Protein AF-A0AA36ND71-F1 (afdb_monomer)

Structure (mmCIF, N/CA/C/O backbone):
data_AF-A0AA36ND71-F1
#
_entry.id   AF-A0AA36ND71-F1
#
loop_
_atom_site.group_PDB
_atom_site.id
_atom_site.type_symbol
_atom_site.label_atom_id
_atom_site.label_alt_id
_atom_site.label_comp_id
_atom_site.label_asym_id
_atom_site.label_entity_id
_atom_site.label_seq_id
_atom_site.pdbx_PDB_ins_code
_atom_site.Cartn_x
_atom_site.Cartn_y
_atom_site.Cartn_z
_atom_site.occupancy
_atom_site.B_iso_or_equiv
_atom_site.auth_seq_id
_atom_site.auth_comp_id
_atom_site.auth_asym_id
_atom_site.auth_atom_id
_atom_site.pdbx_PDB_model_num
ATOM 1 N N . ALA A 1 1 ? -21.403 -54.345 -44.422 1.00 49.81 1 ALA A N 1
ATOM 2 C CA . ALA A 1 1 ? -20.286 -55.310 -44.369 1.00 49.81 1 ALA A CA 1
ATOM 3 C C . ALA A 1 1 ? -19.249 -55.032 -45.459 1.00 49.81 1 ALA A C 1
ATOM 5 O O . ALA A 1 1 ? -18.071 -55.157 -45.171 1.00 49.81 1 ALA A O 1
ATOM 6 N N . GLU A 1 2 ? -19.645 -54.586 -46.661 1.00 46.53 2 GLU A N 1
ATOM 7 C CA . GLU A 1 2 ? -18.684 -54.120 -47.681 1.00 46.53 2 GLU A CA 1
ATOM 8 C C . GLU A 1 2 ? -18.028 -52.766 -47.340 1.00 46.53 2 GLU A C 1
ATOM 10 O O . GLU A 1 2 ? -16.843 -52.596 -47.601 1.00 46.53 2 GLU A O 1
ATOM 15 N N . SER A 1 3 ? -18.717 -51.843 -46.652 1.00 48.00 3 SER A N 1
ATOM 16 C CA . SER A 1 3 ? -18.147 -50.517 -46.328 1.00 48.00 3 SER A CA 1
ATOM 17 C C . SER A 1 3 ? -16.999 -50.537 -45.306 1.00 48.00 3 SER A C 1
ATOM 19 O O . SER A 1 3 ? -16.120 -49.684 -45.349 1.00 48.00 3 SER A O 1
ATOM 21 N N . SER A 1 4 ? -16.943 -51.529 -44.408 1.00 47.66 4 SER A N 1
ATOM 22 C CA . SER A 1 4 ? -15.858 -51.647 -43.418 1.00 47.66 4 SER A CA 1
ATOM 23 C C . SER A 1 4 ? -14.558 -52.205 -44.007 1.00 47.66 4 SER A C 1
ATOM 25 O O . SER A 1 4 ? -13.497 -52.050 -43.408 1.00 47.66 4 SER A O 1
ATOM 27 N N . SER A 1 5 ? -14.629 -52.852 -45.177 1.00 49.88 5 SER A N 1
ATOM 28 C CA . SER A 1 5 ? -13.466 -53.414 -45.877 1.00 49.88 5 SER A CA 1
ATOM 29 C C . SER A 1 5 ? -12.675 -52.363 -46.660 1.00 49.88 5 SER A C 1
ATOM 31 O O . SER A 1 5 ? -11.502 -52.590 -46.943 1.00 49.88 5 SER A O 1
ATOM 33 N N . GLN A 1 6 ? -13.288 -51.231 -47.020 1.00 49.69 6 GLN A N 1
ATOM 34 C CA . GLN A 1 6 ? -12.611 -50.165 -47.771 1.00 49.69 6 GLN A CA 1
ATOM 35 C C . GLN A 1 6 ? -11.740 -49.280 -46.862 1.00 49.69 6 GLN A C 1
ATOM 37 O O . GLN A 1 6 ? -10.674 -48.832 -47.269 1.00 49.69 6 GLN A O 1
ATOM 42 N N . LEU A 1 7 ? -12.110 -49.133 -45.584 1.00 50.59 7 LEU A N 1
ATOM 43 C CA . LEU A 1 7 ? -11.356 -48.340 -44.599 1.00 50.59 7 LEU A CA 1
ATOM 44 C C . LEU A 1 7 ? -9.986 -48.931 -44.221 1.00 50.59 7 LEU A C 1
ATOM 46 O O . LEU A 1 7 ? -9.107 -48.201 -43.777 1.00 50.59 7 LEU A O 1
ATOM 50 N N . THR A 1 8 ? -9.779 -50.240 -44.396 1.00 49.88 8 THR A N 1
ATOM 51 C CA . THR A 1 8 ? -8.507 -50.915 -44.067 1.00 49.88 8 THR A CA 1
ATOM 52 C C . THR A 1 8 ? -7.488 -50.902 -45.208 1.00 49.88 8 THR A C 1
ATOM 54 O O . THR A 1 8 ? -6.334 -51.253 -44.977 1.00 49.88 8 THR A O 1
ATOM 57 N N . GLN A 1 9 ? -7.878 -50.480 -46.418 1.00 51.38 9 GLN A N 1
ATOM 58 C CA . GLN A 1 9 ? -6.986 -50.423 -47.585 1.00 51.38 9 GLN A CA 1
ATOM 59 C C . GLN A 1 9 ? -6.358 -49.044 -47.829 1.00 51.38 9 GLN A C 1
ATOM 61 O O . GLN A 1 9 ? -5.549 -48.910 -48.742 1.00 51.38 9 GLN A O 1
ATOM 66 N N . GLY A 1 10 ? -6.663 -48.042 -46.997 1.00 47.34 10 GLY A N 1
ATOM 67 C CA . GLY A 1 10 ? -6.020 -46.729 -47.087 1.00 47.34 10 GLY A CA 1
ATOM 68 C C . GLY A 1 10 ? -6.357 -45.957 -48.365 1.00 47.34 10 GLY A C 1
ATOM 69 O O . GLY A 1 10 ? -5.555 -45.131 -48.790 1.00 47.34 10 GLY A O 1
ATOM 70 N N . GLU A 1 11 ? -7.516 -46.211 -48.983 1.00 53.25 11 GLU A N 1
ATOM 71 C CA . GLU A 1 11 ? -8.011 -45.331 -50.042 1.00 53.25 11 GLU A CA 1
ATOM 72 C C . GLU A 1 11 ? -8.308 -43.956 -49.429 1.00 53.25 11 GLU A C 1
ATOM 74 O O . GLU A 1 11 ? -9.164 -43.814 -48.551 1.00 53.25 11 GLU A O 1
ATOM 79 N N . GLU A 1 12 ? -7.545 -42.945 -49.850 1.00 49.16 12 GLU A N 1
ATOM 80 C CA . GLU A 1 12 ? -7.757 -41.558 -49.454 1.00 49.16 12 GLU A CA 1
ATOM 81 C C . GLU A 1 12 ? -9.177 -41.133 -49.852 1.00 49.16 12 GLU A C 1
ATOM 83 O O . GLU A 1 12 ? -9.528 -41.062 -51.030 1.00 49.16 12 GLU A O 1
ATOM 88 N N . SER A 1 13 ? -10.011 -40.842 -48.855 1.00 53.34 13 SER A N 1
ATOM 89 C CA . SER A 1 13 ? -11.300 -40.184 -49.055 1.00 53.34 13 SER A CA 1
ATOM 90 C C . SER A 1 13 ? -11.046 -38.807 -49.673 1.00 53.34 13 SER A C 1
ATOM 92 O O . SER A 1 13 ? -10.587 -37.899 -48.980 1.00 53.34 13 SER A O 1
ATOM 94 N N . ALA A 1 14 ? -11.332 -38.641 -50.967 1.00 58.78 14 ALA A N 1
ATOM 95 C CA . ALA A 1 14 ? -11.047 -37.404 -51.699 1.00 5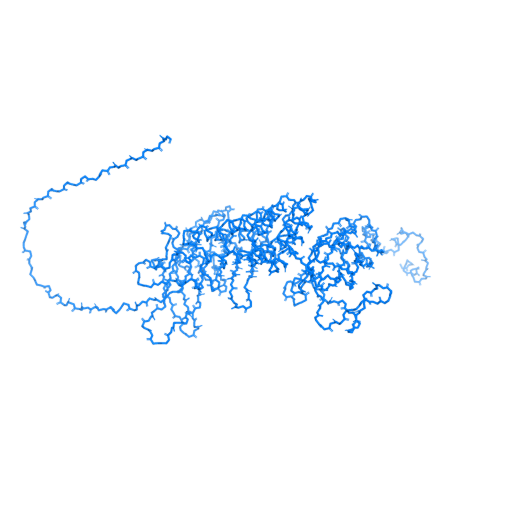8.78 14 ALA A CA 1
ATOM 96 C C . ALA A 1 14 ? -11.826 -36.189 -51.156 1.00 58.78 14 ALA A C 1
ATOM 98 O O . ALA A 1 14 ? -11.420 -35.045 -51.369 1.00 58.78 14 ALA A O 1
ATOM 99 N N . THR A 1 15 ? -12.937 -36.416 -50.443 1.00 67.50 15 THR A N 1
ATOM 100 C CA . THR A 1 15 ? -13.751 -35.353 -49.842 1.00 67.50 15 THR A CA 1
ATOM 101 C C . THR A 1 15 ? -14.271 -35.713 -48.445 1.00 67.50 15 THR A C 1
ATOM 103 O O . THR A 1 15 ? -14.341 -36.880 -48.061 1.00 67.50 15 THR A O 1
ATOM 106 N N . LEU A 1 16 ? -14.678 -34.700 -47.668 1.00 64.31 16 LEU A N 1
ATOM 107 C CA . LEU A 1 16 ? -15.318 -34.892 -46.356 1.00 64.31 16 LEU A CA 1
ATOM 108 C C . LEU A 1 16 ? -16.706 -35.557 -46.462 1.00 64.31 16 LEU A C 1
ATOM 110 O O . LEU A 1 16 ? -17.150 -36.188 -45.504 1.00 64.31 16 LEU A O 1
ATOM 114 N N . GLN A 1 17 ? -17.387 -35.437 -47.612 1.00 68.19 17 GLN A N 1
ATOM 115 C CA . GLN A 1 17 ? -18.656 -36.127 -47.873 1.00 68.19 17 GLN A CA 1
ATOM 116 C C . GLN A 1 17 ? -18.476 -37.648 -48.001 1.00 68.19 17 GLN A C 1
ATOM 118 O O . GLN A 1 17 ? -19.313 -38.399 -47.496 1.00 68.19 17 GLN A O 1
ATOM 123 N N . ASP A 1 18 ? -17.380 -38.105 -48.609 1.00 71.81 18 ASP A N 1
ATOM 124 C CA . ASP A 1 18 ? -17.107 -39.536 -48.783 1.00 71.81 18 ASP A CA 1
ATOM 125 C C . ASP A 1 18 ? -16.827 -40.210 -47.426 1.00 71.81 18 ASP A C 1
ATOM 127 O O . ASP A 1 18 ? -17.392 -41.264 -47.126 1.00 71.81 18 ASP A O 1
ATOM 131 N N . ALA A 1 19 ? -16.087 -39.540 -46.534 1.00 67.94 19 ALA A N 1
ATOM 132 C CA . ALA A 1 19 ? -15.838 -40.004 -45.166 1.00 67.94 19 ALA A CA 1
ATOM 133 C C . ALA A 1 19 ? -17.134 -40.142 -44.344 1.00 67.94 19 ALA A C 1
ATOM 135 O O . ALA A 1 19 ? -17.327 -41.139 -43.641 1.00 67.94 19 ALA A O 1
ATOM 136 N N . ALA A 1 20 ? -18.061 -39.187 -44.478 1.00 69.25 20 ALA A N 1
ATOM 137 C CA . ALA A 1 20 ? -19.364 -39.253 -43.819 1.00 69.25 20 ALA A CA 1
ATOM 138 C C . ALA A 1 20 ? -20.206 -40.448 -44.313 1.00 69.25 20 ALA A C 1
ATOM 140 O O . ALA A 1 20 ? -20.873 -41.105 -43.512 1.00 69.25 20 ALA A O 1
ATOM 141 N N . SER A 1 21 ? -20.133 -40.784 -45.609 1.00 70.62 21 SER A N 1
ATOM 142 C CA . SER A 1 21 ? -20.829 -41.946 -46.189 1.00 70.62 21 SER A CA 1
ATOM 143 C C . SER A 1 21 ? -20.273 -43.302 -45.717 1.00 70.62 21 SER A C 1
ATOM 145 O O . SER A 1 21 ? -21.000 -44.297 -45.697 1.00 70.62 21 SER A O 1
ATOM 147 N N . LEU A 1 22 ? -19.019 -43.328 -45.249 1.00 75.19 22 LEU A N 1
ATOM 148 C CA . LEU A 1 22 ? -18.364 -44.489 -44.633 1.00 75.19 22 LEU A CA 1
ATOM 149 C C . LEU A 1 22 ? -18.633 -44.616 -43.120 1.00 75.19 22 LEU A C 1
ATOM 151 O O . LEU A 1 22 ? -18.088 -45.509 -42.471 1.00 75.19 22 LEU A O 1
ATOM 155 N N . GLY A 1 23 ? -19.483 -43.758 -42.546 1.00 70.19 23 GLY A N 1
ATOM 156 C CA . GLY A 1 23 ? -19.816 -43.773 -41.118 1.00 70.19 23 GLY A CA 1
ATOM 157 C C . GLY A 1 23 ? -18.786 -43.078 -40.221 1.00 70.19 23 GLY A C 1
ATOM 158 O O . GLY A 1 23 ? -18.847 -43.233 -39.001 1.00 70.19 23 GLY A O 1
ATOM 159 N N . ILE A 1 24 ? -17.854 -42.307 -40.794 1.00 71.44 24 ILE A N 1
ATOM 160 C CA . ILE A 1 24 ? -16.922 -41.471 -40.030 1.00 71.44 24 ILE A CA 1
ATOM 161 C C . ILE A 1 24 ? -17.637 -40.174 -39.642 1.00 71.44 24 ILE A C 1
ATOM 163 O O . ILE A 1 24 ? -18.053 -39.391 -40.495 1.00 71.44 24 ILE A O 1
ATOM 167 N N . SER A 1 25 ? -17.750 -39.919 -38.338 1.00 67.44 25 SER A N 1
ATOM 168 C CA . SER A 1 25 ? -18.262 -38.648 -37.826 1.00 67.44 25 SER A CA 1
ATOM 169 C C . SER A 1 25 ? -17.171 -37.582 -37.896 1.00 67.44 25 SER A C 1
ATOM 171 O O . SER A 1 25 ? -16.302 -37.512 -37.028 1.00 67.44 25 SER A O 1
ATOM 173 N N . VAL A 1 26 ? -17.222 -36.736 -38.922 1.00 64.19 26 VAL A N 1
ATOM 174 C CA . VAL A 1 26 ? -16.360 -35.556 -39.033 1.00 64.19 26 VAL A CA 1
ATOM 175 C C . VAL A 1 26 ? -17.042 -34.384 -38.334 1.00 64.19 26 VAL A C 1
ATOM 177 O O . VAL A 1 26 ? -18.100 -33.931 -38.765 1.00 64.19 26 VAL A O 1
ATOM 180 N N . SER A 1 27 ? -16.423 -33.863 -37.276 1.00 66.62 27 SER A N 1
ATOM 181 C CA . SER A 1 27 ? -16.801 -32.573 -36.696 1.00 66.62 27 SER A CA 1
ATOM 182 C C . SER A 1 27 ? -15.752 -31.538 -37.075 1.00 66.62 27 SER A C 1
ATOM 184 O O . SER A 1 27 ? -14.559 -31.747 -36.855 1.00 66.62 27 SER A O 1
ATOM 186 N N . LYS A 1 28 ? -16.187 -30.428 -37.674 1.00 59.41 28 LYS A N 1
ATOM 187 C CA . LYS A 1 28 ? -15.314 -29.287 -37.948 1.00 59.41 28 LYS A CA 1
ATOM 188 C C . LYS A 1 28 ? -15.262 -28.448 -36.677 1.00 59.41 28 LYS A C 1
ATOM 190 O O . LYS A 1 28 ? -16.303 -27.965 -36.236 1.00 59.41 28 LYS A O 1
ATOM 195 N N . SER A 1 29 ? -14.081 -28.286 -36.084 1.00 63.00 29 SER A N 1
ATOM 196 C CA . SER A 1 29 ? -13.927 -27.331 -34.990 1.00 63.00 29 SER A CA 1
ATOM 197 C C . SER A 1 29 ? -14.269 -25.934 -35.500 1.00 63.00 29 SER A C 1
ATOM 199 O O . SER A 1 29 ? -14.005 -25.600 -36.663 1.00 63.00 29 SER A O 1
ATOM 201 N N . SER A 1 30 ? -14.837 -25.098 -34.634 1.00 67.44 30 SER A N 1
ATOM 202 C CA . SER A 1 30 ? -14.841 -23.662 -34.896 1.00 67.44 30 SER A CA 1
ATOM 203 C C . SER A 1 30 ? -13.401 -23.218 -35.180 1.00 67.44 30 SER A C 1
ATOM 205 O O . SER A 1 30 ? -12.477 -23.770 -34.571 1.00 67.44 30 SER A O 1
ATOM 207 N N . PRO A 1 31 ? -13.177 -22.275 -36.112 1.00 64.12 31 PRO A N 1
ATOM 208 C CA . PRO A 1 31 ? -11.867 -21.663 -36.262 1.00 64.12 31 PRO A CA 1
ATOM 209 C C . PRO A 1 31 ? -11.416 -21.163 -34.889 1.00 64.12 31 PRO A C 1
ATOM 211 O O . PRO A 1 31 ? -12.137 -20.398 -34.250 1.00 64.12 31 PRO A O 1
ATOM 214 N N . PHE A 1 32 ? -10.266 -21.635 -34.430 1.00 65.69 32 PHE A N 1
ATOM 215 C CA . PHE A 1 32 ? -9.591 -21.105 -33.257 1.00 65.69 32 PHE A CA 1
ATOM 216 C C . PHE A 1 32 ? -8.200 -20.671 -33.702 1.00 65.69 32 PHE A C 1
ATOM 218 O O . PHE A 1 32 ? -7.592 -21.307 -34.566 1.00 65.69 32 PHE A O 1
ATOM 225 N N . VAL A 1 33 ? -7.730 -19.556 -33.160 1.00 64.75 33 VAL A N 1
ATOM 226 C CA . VAL A 1 33 ? -6.324 -19.181 -33.279 1.00 64.75 33 VAL A CA 1
ATOM 227 C C . VAL A 1 33 ? -5.606 -19.976 -32.197 1.00 64.75 33 VAL A C 1
ATOM 229 O O . VAL A 1 33 ? -6.038 -19.968 -31.045 1.00 64.75 33 VAL A O 1
ATOM 232 N N . ALA A 1 34 ? -4.591 -20.746 -32.586 1.00 67.94 34 ALA A N 1
ATOM 233 C CA . ALA A 1 34 ? -3.676 -21.326 -31.617 1.00 67.94 34 ALA A CA 1
ATOM 234 C C . ALA A 1 34 ? -2.824 -20.172 -31.087 1.00 67.94 34 ALA A C 1
ATOM 236 O O . ALA A 1 34 ? -1.858 -19.787 -31.735 1.00 67.94 34 ALA A O 1
ATOM 237 N N . ASP A 1 35 ? -3.280 -19.596 -29.982 1.00 79.81 35 ASP A N 1
ATOM 238 C CA . ASP A 1 35 ? -2.642 -18.489 -29.284 1.00 79.81 35 ASP A CA 1
ATOM 239 C C . ASP A 1 35 ? -1.391 -19.007 -28.577 1.00 79.81 35 ASP A C 1
ATOM 241 O O . ASP A 1 35 ? -1.464 -19.909 -27.731 1.00 79.81 35 ASP A O 1
ATOM 245 N N . ALA A 1 36 ? -0.237 -18.505 -28.993 1.00 86.75 36 ALA A N 1
ATOM 246 C CA . ALA A 1 36 ? 1.027 -18.769 -28.333 1.00 86.75 36 ALA A CA 1
ATOM 247 C C . ALA A 1 36 ? 1.503 -17.464 -27.711 1.00 86.75 36 ALA A C 1
ATOM 249 O O . ALA A 1 36 ? 1.356 -16.412 -28.314 1.00 86.75 36 ALA A O 1
ATOM 250 N N . ALA A 1 37 ? 2.134 -17.539 -26.538 1.00 93.31 37 ALA A N 1
ATOM 251 C CA . ALA A 1 37 ? 2.760 -16.355 -25.967 1.00 93.31 37 ALA A CA 1
ATOM 252 C C . ALA A 1 37 ? 3.740 -15.721 -26.977 1.00 93.31 37 ALA A C 1
ATOM 254 O O . ALA A 1 37 ? 4.401 -16.465 -27.722 1.00 93.31 37 ALA A O 1
ATOM 255 N N . PRO A 1 38 ? 3.904 -14.384 -26.960 1.00 95.69 38 PRO A N 1
ATOM 256 C CA . PRO A 1 38 ? 4.786 -13.700 -27.890 1.00 95.69 38 PRO A CA 1
ATOM 257 C C . PRO A 1 38 ? 6.189 -14.306 -27.879 1.00 95.69 38 PRO A C 1
ATOM 259 O O . PRO A 1 38 ? 6.742 -14.654 -26.834 1.00 95.69 38 PRO A O 1
ATOM 262 N N . SER A 1 39 ? 6.822 -14.391 -29.045 1.00 96.06 39 SER A N 1
ATOM 263 C CA . SER A 1 39 ? 8.222 -14.802 -29.116 1.00 96.06 39 SER A CA 1
ATOM 264 C C . SER A 1 39 ? 9.105 -13.722 -28.494 1.00 96.06 39 SER A C 1
ATOM 266 O O . SER A 1 39 ? 9.154 -12.588 -28.986 1.00 96.06 39 SER A O 1
ATOM 268 N N . ALA A 1 40 ? 9.806 -14.089 -27.417 1.00 94.00 40 ALA A N 1
ATOM 269 C CA . ALA A 1 40 ? 10.671 -13.185 -26.672 1.00 94.00 40 ALA A CA 1
ATOM 270 C C . ALA A 1 40 ? 11.783 -12.614 -27.564 1.00 94.00 40 ALA A C 1
ATOM 272 O O . ALA A 1 40 ? 12.551 -13.350 -28.189 1.00 94.00 40 ALA A O 1
ATOM 273 N N . GLY A 1 41 ? 11.867 -11.286 -27.607 1.00 94.81 41 GLY A N 1
ATOM 274 C CA . GLY A 1 41 ? 12.953 -10.562 -28.254 1.00 94.81 41 GLY A CA 1
ATOM 275 C C . GLY A 1 41 ? 14.047 -10.161 -27.264 1.00 94.81 41 GLY A C 1
ATOM 276 O O . GLY A 1 41 ? 14.314 -10.829 -26.265 1.00 94.81 41 GLY A O 1
ATOM 277 N N . LEU A 1 42 ? 14.690 -9.031 -27.539 1.00 96.44 42 LEU A N 1
ATOM 278 C CA . LEU A 1 42 ? 15.731 -8.441 -26.702 1.00 96.44 42 LEU A CA 1
ATOM 279 C C . LEU A 1 42 ? 15.192 -7.215 -25.964 1.00 96.44 42 LEU A C 1
ATOM 281 O O . LEU A 1 42 ? 14.472 -6.404 -26.555 1.00 96.44 42 LEU A O 1
ATOM 285 N N . ALA A 1 43 ? 15.579 -7.071 -24.699 1.00 97.00 43 ALA A N 1
ATOM 286 C CA . ALA A 1 43 ? 15.514 -5.813 -23.963 1.00 97.00 43 ALA A CA 1
ATOM 287 C C . ALA A 1 43 ? 16.818 -5.026 -24.171 1.00 97.00 43 ALA A C 1
ATOM 289 O O . ALA A 1 43 ? 17.904 -5.606 -24.223 1.00 97.00 43 ALA A O 1
ATOM 290 N N . VAL A 1 44 ? 16.716 -3.705 -24.297 1.00 96.44 44 VAL A N 1
ATOM 291 C CA . VAL A 1 44 ? 17.855 -2.802 -24.509 1.00 96.44 44 VAL A CA 1
ATOM 292 C C . VAL A 1 44 ? 17.698 -1.582 -23.609 1.00 96.44 44 VAL A C 1
ATOM 294 O O . VAL A 1 44 ? 16.628 -0.980 -23.578 1.00 96.44 44 VAL A O 1
ATOM 297 N N . ALA A 1 45 ? 18.770 -1.190 -22.922 1.00 96.56 45 ALA A N 1
ATOM 298 C CA . ALA A 1 45 ? 18.849 0.051 -22.154 1.00 96.56 45 ALA A CA 1
ATOM 299 C C . ALA A 1 45 ? 19.953 0.946 -22.733 1.00 96.56 45 ALA A C 1
ATOM 301 O O . ALA A 1 45 ? 21.050 0.475 -23.035 1.00 96.56 45 ALA A O 1
ATOM 302 N N . THR A 1 46 ? 19.680 2.234 -22.940 1.00 96.38 46 THR A N 1
ATOM 303 C CA . THR A 1 46 ? 20.657 3.184 -23.499 1.00 96.38 46 THR A CA 1
ATOM 304 C C . THR A 1 46 ? 20.522 4.567 -22.846 1.00 96.38 46 THR A C 1
ATOM 306 O O . THR A 1 46 ? 19.405 5.070 -22.768 1.00 96.38 46 THR A O 1
ATOM 309 N N . PRO A 1 47 ? 21.620 5.225 -22.423 1.00 96.44 47 PRO A N 1
ATOM 310 C CA . PRO A 1 47 ? 22.985 4.695 -22.378 1.00 96.44 47 PRO A CA 1
ATOM 311 C C . PRO A 1 47 ? 23.128 3.583 -21.327 1.00 96.44 47 PRO A C 1
ATOM 313 O O . PRO A 1 47 ? 22.313 3.467 -20.419 1.00 96.44 47 PRO A O 1
ATOM 316 N N . GLU A 1 48 ? 24.173 2.761 -21.436 1.00 94.62 48 GLU A N 1
ATOM 317 C CA . GLU A 1 48 ? 24.423 1.686 -20.461 1.00 94.62 48 GLU A CA 1
ATOM 318 C C . GLU A 1 48 ? 24.883 2.215 -19.093 1.00 94.62 48 GLU A C 1
ATOM 320 O O . GLU A 1 48 ? 24.780 1.516 -18.086 1.00 94.62 48 GLU A O 1
ATOM 325 N N . MET A 1 49 ? 25.376 3.455 -19.043 1.00 95.88 49 MET A N 1
ATOM 326 C CA . MET A 1 49 ? 25.813 4.119 -17.823 1.00 95.88 49 MET A CA 1
ATOM 327 C C . MET A 1 49 ? 25.476 5.610 -17.860 1.00 95.88 49 MET A C 1
ATOM 329 O O . MET A 1 49 ? 25.536 6.238 -18.918 1.00 95.88 49 MET A O 1
ATOM 333 N N . GLY A 1 50 ? 25.162 6.184 -16.701 1.00 96.06 50 GLY A N 1
ATOM 334 C CA . GLY A 1 50 ? 24.921 7.617 -16.554 1.00 96.06 50 GLY A CA 1
ATOM 335 C C . GLY A 1 50 ? 24.814 8.059 -15.100 1.00 96.06 50 GLY A C 1
ATOM 336 O O . GLY A 1 50 ? 24.987 7.264 -14.182 1.00 96.06 50 GLY A O 1
ATOM 337 N N . GLU A 1 51 ? 24.520 9.338 -14.893 1.00 96.56 51 GLU A N 1
ATOM 338 C CA . GLU A 1 51 ? 24.234 9.921 -13.576 1.00 96.56 51 GLU A CA 1
ATOM 339 C C . GLU A 1 51 ? 22.721 9.978 -13.311 1.00 96.56 51 GLU A C 1
ATOM 341 O O . GLU A 1 51 ? 21.950 10.342 -14.210 1.00 96.56 51 GLU A O 1
ATOM 346 N N . ALA A 1 52 ? 22.307 9.673 -12.075 1.00 94.94 52 ALA A N 1
ATOM 347 C CA . ALA A 1 52 ? 20.917 9.770 -11.627 1.00 94.94 52 ALA A CA 1
ATOM 348 C C . ALA A 1 52 ? 20.376 11.189 -11.847 1.00 94.94 52 ALA A C 1
ATOM 350 O O . ALA A 1 52 ? 21.124 12.161 -11.724 1.00 94.94 52 ALA A O 1
ATOM 351 N N . LEU A 1 53 ? 19.086 11.317 -12.175 1.00 92.19 53 LEU A N 1
ATOM 352 C CA . LEU A 1 53 ? 18.375 12.583 -12.458 1.00 92.19 53 LEU A CA 1
ATOM 353 C C . LEU A 1 53 ? 18.865 13.385 -13.682 1.00 92.19 53 LEU A C 1
ATOM 355 O O . LEU A 1 53 ? 18.071 14.050 -14.344 1.00 92.19 53 LEU A O 1
ATOM 359 N N . LYS A 1 54 ? 20.149 13.323 -14.030 1.00 93.69 54 LYS A N 1
ATOM 360 C CA . LYS A 1 54 ? 20.731 14.076 -15.149 1.00 93.69 54 LYS A CA 1
ATOM 361 C C . LYS A 1 54 ? 20.667 13.317 -16.464 1.00 93.69 54 LYS A C 1
ATOM 363 O O . LYS A 1 54 ? 20.482 13.926 -17.515 1.00 93.69 54 LYS A O 1
ATOM 368 N N . THR A 1 55 ? 20.826 11.998 -16.412 1.00 96.06 55 THR A N 1
ATOM 369 C CA . THR A 1 55 ? 20.823 11.157 -17.611 1.00 96.06 55 THR A CA 1
ATOM 370 C C . THR A 1 55 ? 19.421 10.632 -17.868 1.00 96.06 55 THR A C 1
ATOM 372 O O . THR A 1 55 ? 18.794 10.048 -16.986 1.00 96.06 55 THR A O 1
ATOM 375 N N . LYS A 1 56 ? 18.937 10.840 -19.093 1.00 95.88 56 LYS A N 1
ATOM 376 C CA . LYS A 1 56 ? 17.723 10.204 -19.600 1.00 95.88 56 LYS A CA 1
ATOM 377 C C . LYS A 1 56 ? 18.094 8.846 -20.180 1.00 95.88 56 LYS A C 1
ATOM 379 O O . LYS A 1 56 ? 18.933 8.769 -21.078 1.00 95.88 56 LYS A O 1
ATOM 384 N N . PHE A 1 57 ? 17.485 7.798 -19.648 1.00 97.12 57 PHE A N 1
ATOM 385 C CA . PHE A 1 57 ? 17.653 6.429 -20.107 1.00 97.12 57 PHE A CA 1
ATOM 386 C C . PHE A 1 57 ? 16.454 6.035 -20.960 1.00 97.12 57 PHE A C 1
ATOM 388 O O . PHE A 1 57 ? 15.310 6.278 -20.583 1.00 97.12 57 PHE A O 1
ATOM 395 N N . VAL A 1 58 ? 16.722 5.407 -22.099 1.00 97.44 58 VAL A N 1
ATOM 396 C CA . VAL A 1 58 ? 15.714 4.826 -22.980 1.00 97.44 58 VAL A CA 1
ATOM 397 C C . VAL A 1 58 ? 15.789 3.313 -22.850 1.00 97.44 58 VAL A C 1
ATOM 399 O O . VAL A 1 58 ? 16.807 2.697 -23.173 1.00 97.44 58 VAL A O 1
ATOM 402 N N . LEU A 1 59 ? 14.699 2.725 -22.374 1.00 97.75 59 LEU A N 1
ATOM 403 C CA . LEU A 1 59 ? 14.464 1.289 -22.363 1.00 97.75 59 LEU A CA 1
ATOM 404 C C . LEU A 1 59 ? 13.665 0.948 -23.616 1.00 97.75 59 LEU A C 1
ATOM 406 O O . LEU A 1 59 ? 12.695 1.632 -23.933 1.00 97.75 59 LEU A O 1
ATOM 410 N N . SER A 1 60 ? 14.076 -0.064 -24.369 1.00 97.62 60 SER A N 1
ATOM 411 C CA . SER A 1 60 ? 13.421 -0.429 -25.625 1.00 97.62 60 SER A CA 1
ATOM 412 C C . SER A 1 60 ? 13.483 -1.924 -25.893 1.00 97.62 60 SER A C 1
ATOM 414 O O . SER A 1 60 ? 14.270 -2.655 -25.289 1.00 97.62 60 SER A O 1
ATOM 416 N N . THR A 1 61 ? 12.630 -2.379 -26.803 1.00 97.12 61 THR A N 1
ATOM 417 C CA . THR A 1 61 ? 12.573 -3.772 -27.243 1.00 97.12 61 THR A CA 1
ATOM 418 C C . THR A 1 61 ? 12.995 -3.930 -28.699 1.00 97.12 61 THR A C 1
ATOM 420 O O . THR A 1 61 ? 12.685 -3.077 -29.529 1.00 97.12 61 THR A O 1
ATOM 423 N N . ALA A 1 62 ? 13.626 -5.055 -29.041 1.00 96.62 62 ALA A N 1
ATOM 424 C CA . ALA A 1 62 ? 13.971 -5.402 -30.421 1.00 96.62 62 ALA A CA 1
ATOM 425 C C . ALA A 1 62 ? 13.670 -6.875 -30.731 1.00 96.62 62 ALA A C 1
ATOM 427 O O . ALA A 1 62 ? 13.927 -7.746 -29.908 1.00 96.62 62 ALA A O 1
ATOM 428 N N . GLY A 1 63 ? 13.158 -7.165 -31.931 1.00 95.94 63 GLY A N 1
ATOM 429 C CA . GLY A 1 63 ? 12.980 -8.543 -32.412 1.00 95.94 63 GLY A CA 1
ATOM 430 C C . GLY A 1 63 ? 11.853 -9.345 -31.752 1.00 95.94 63 GLY A C 1
ATOM 431 O O . GLY A 1 63 ? 11.851 -10.564 -31.868 1.00 95.94 63 GLY A O 1
ATOM 432 N N . TRP A 1 64 ? 10.914 -8.685 -31.072 1.00 96.25 64 TRP A N 1
ATOM 433 C CA . TRP A 1 64 ? 9.700 -9.325 -30.562 1.00 96.25 64 TRP A CA 1
ATOM 434 C C . TRP A 1 64 ? 8.724 -9.589 -31.707 1.00 96.25 64 TRP A C 1
ATOM 436 O O . TRP A 1 64 ? 8.608 -8.773 -32.625 1.00 96.25 64 TRP A O 1
ATOM 446 N N . SER A 1 65 ? 8.038 -10.728 -31.669 1.00 95.44 65 SER A N 1
ATOM 447 C CA . SER A 1 65 ? 7.068 -11.098 -32.703 1.00 95.44 65 SER A CA 1
ATOM 448 C C . SER A 1 65 ? 5.951 -11.965 -32.142 1.00 95.44 65 SER A C 1
ATOM 450 O O . SER A 1 65 ? 6.153 -12.681 -31.167 1.00 95.44 65 SER A O 1
ATOM 452 N N . ASP A 1 66 ? 4.795 -11.879 -32.783 1.00 94.75 66 ASP A N 1
ATOM 453 C CA . ASP A 1 66 ? 3.540 -12.534 -32.425 1.00 94.75 66 ASP A CA 1
ATOM 454 C C . ASP A 1 66 ? 2.712 -12.697 -33.709 1.00 94.75 66 ASP A C 1
ATOM 456 O O . ASP A 1 66 ? 2.975 -11.978 -34.689 1.00 94.75 66 ASP A O 1
ATOM 460 N N . GLU A 1 67 ? 1.728 -13.599 -33.743 1.00 91.62 67 GLU A N 1
ATOM 461 C CA . GLU A 1 67 ? 0.807 -13.699 -34.883 1.00 91.62 67 GLU A CA 1
ATOM 462 C C . GLU A 1 67 ? 0.090 -12.374 -35.177 1.00 91.62 67 GLU A C 1
ATOM 464 O O . GLU A 1 67 ? -0.224 -12.092 -36.338 1.00 91.62 67 GLU A O 1
ATOM 469 N N . ASP A 1 68 ? -0.117 -11.542 -34.153 1.00 91.69 68 ASP A N 1
ATOM 470 C CA . ASP A 1 68 ? -0.693 -10.207 -34.240 1.00 91.69 68 ASP A CA 1
ATOM 471 C C . ASP A 1 68 ? 0.243 -9.162 -33.616 1.00 91.69 68 ASP A C 1
ATOM 473 O O . ASP A 1 68 ? -0.068 -8.490 -32.629 1.00 91.69 68 ASP A O 1
ATOM 477 N N . SER A 1 69 ? 1.410 -8.991 -34.241 1.00 89.88 69 SER A N 1
ATOM 478 C CA . SER A 1 69 ? 2.458 -8.046 -33.813 1.00 89.88 69 SER A CA 1
ATOM 479 C C . SER A 1 69 ? 2.003 -6.598 -33.555 1.00 89.88 69 SER A C 1
ATOM 481 O O . SER A 1 69 ? 2.642 -5.895 -32.774 1.00 89.88 69 SER A O 1
ATOM 483 N N . LEU A 1 70 ? 0.914 -6.133 -34.182 1.00 92.75 70 LEU A N 1
ATOM 484 C CA . LEU A 1 70 ? 0.373 -4.781 -33.972 1.00 92.75 70 LEU A CA 1
ATOM 485 C C . LEU A 1 70 ? -0.411 -4.655 -32.661 1.00 92.75 70 LEU A C 1
ATOM 487 O O . LEU A 1 70 ? -0.632 -3.541 -32.187 1.00 92.75 70 LEU A O 1
ATOM 491 N N . SER A 1 71 ? -0.837 -5.783 -32.095 1.00 93.62 71 SER A N 1
ATOM 492 C CA . SER A 1 71 ? -1.574 -5.848 -30.836 1.00 93.62 71 SER A CA 1
ATOM 493 C C . SER A 1 71 ? -0.672 -5.970 -29.606 1.00 93.62 71 SER A C 1
ATOM 495 O O . SER A 1 71 ? -1.162 -5.848 -28.483 1.00 93.62 71 SER A O 1
ATOM 497 N N . LEU A 1 72 ? 0.639 -6.159 -29.807 1.00 96.25 72 LEU A N 1
ATOM 498 C CA . LEU A 1 72 ? 1.597 -6.297 -28.719 1.00 96.25 72 LEU A CA 1
ATOM 499 C C . LEU A 1 72 ? 1.653 -5.040 -27.851 1.00 96.25 72 LEU A C 1
ATOM 501 O O . LEU A 1 72 ? 1.839 -3.916 -28.328 1.00 96.25 72 LEU A O 1
ATOM 505 N N . ARG A 1 73 ? 1.543 -5.260 -26.544 1.00 97.12 73 ARG A N 1
ATOM 506 C CA . ARG A 1 73 ? 1.729 -4.246 -25.510 1.00 97.12 73 ARG A CA 1
ATOM 507 C C . ARG A 1 73 ? 3.007 -4.548 -24.747 1.00 97.12 73 ARG A C 1
ATOM 509 O O . ARG A 1 73 ? 3.246 -5.691 -24.380 1.00 97.12 73 ARG A O 1
ATOM 516 N N . TYR A 1 74 ? 3.793 -3.523 -24.458 1.00 96.94 74 TYR A N 1
ATOM 517 C CA . TYR A 1 74 ? 5.086 -3.620 -23.798 1.00 96.94 74 TYR A CA 1
ATOM 518 C C . TYR A 1 74 ? 5.055 -2.962 -22.424 1.00 96.94 74 TYR A C 1
ATOM 520 O O . TYR A 1 74 ? 4.447 -1.902 -22.266 1.00 96.94 74 TYR A O 1
ATOM 528 N N . ALA A 1 75 ? 5.738 -3.572 -21.461 1.00 96.44 75 ALA A N 1
ATOM 529 C CA . ALA A 1 75 ? 5.988 -3.030 -20.129 1.00 96.44 75 ALA A CA 1
ATOM 530 C C . ALA A 1 75 ? 7.486 -3.122 -19.802 1.00 96.44 75 ALA A C 1
ATOM 532 O O . ALA A 1 75 ? 8.177 -4.022 -20.289 1.00 96.44 75 ALA A O 1
ATOM 533 N N . PHE A 1 76 ? 7.986 -2.196 -18.982 1.00 97.25 76 PHE A N 1
ATOM 534 C CA . PHE A 1 76 ? 9.401 -2.108 -18.614 1.00 97.25 76 PHE A CA 1
ATOM 535 C C . PHE A 1 76 ? 9.561 -2.025 -17.101 1.00 97.25 76 PHE A C 1
ATOM 537 O O . PHE A 1 76 ? 8.963 -1.163 -16.455 1.00 97.25 76 PHE A O 1
ATOM 544 N N . TYR A 1 77 ? 10.422 -2.883 -16.562 1.00 96.69 77 TYR A N 1
ATOM 545 C CA . TYR A 1 77 ? 10.733 -2.962 -15.140 1.00 96.69 77 TYR A CA 1
ATOM 546 C C . TYR A 1 77 ? 12.245 -2.925 -14.926 1.00 96.69 77 TYR A C 1
ATOM 548 O O . TYR A 1 77 ? 13.016 -3.400 -15.764 1.00 96.69 77 TYR A O 1
ATOM 556 N N . LEU A 1 78 ? 12.669 -2.378 -13.794 1.00 96.50 78 LEU A N 1
ATOM 557 C CA . LEU A 1 78 ? 14.058 -2.345 -13.356 1.00 96.50 78 LEU A CA 1
ATOM 558 C C . LEU A 1 78 ? 14.191 -3.046 -12.014 1.00 96.50 78 LEU A C 1
ATOM 560 O O . LEU A 1 78 ? 13.428 -2.762 -11.102 1.00 96.50 78 LEU A O 1
ATOM 564 N N . PHE A 1 79 ? 15.186 -3.908 -11.864 1.00 96.31 79 PHE A N 1
ATOM 565 C CA . PHE A 1 79 ? 15.472 -4.590 -10.602 1.00 96.31 79 PHE A CA 1
ATOM 566 C C . PHE A 1 79 ? 16.882 -4.242 -10.141 1.00 96.31 79 PHE A C 1
ATOM 568 O O . PHE A 1 79 ? 17.793 -4.266 -10.970 1.00 96.31 79 PHE A O 1
ATOM 575 N N . PRO A 1 80 ? 17.112 -3.923 -8.859 1.00 95.19 80 PRO A N 1
ATOM 576 C CA . PRO A 1 80 ? 18.460 -3.705 -8.359 1.00 95.19 80 PRO A CA 1
ATOM 577 C C . PRO A 1 80 ? 19.289 -4.989 -8.497 1.00 95.19 80 PRO A C 1
ATOM 579 O O . PRO A 1 80 ? 18.840 -6.087 -8.165 1.00 95.19 80 PRO A O 1
ATOM 582 N N . VAL A 1 81 ? 20.522 -4.864 -8.984 1.00 93.69 81 VAL A N 1
ATOM 583 C CA . VAL A 1 81 ? 21.461 -5.988 -9.039 1.00 93.69 81 VAL A CA 1
ATOM 584 C C . VAL A 1 81 ? 21.927 -6.307 -7.622 1.00 93.69 81 VAL A C 1
ATOM 586 O O . VAL A 1 81 ? 22.424 -5.438 -6.907 1.00 93.69 81 VAL A O 1
ATOM 589 N N . ALA A 1 82 ? 21.796 -7.570 -7.217 1.00 85.62 82 ALA A N 1
ATOM 590 C CA . ALA A 1 82 ? 22.285 -8.030 -5.923 1.00 85.62 82 ALA A CA 1
ATOM 591 C C . ALA A 1 82 ? 23.797 -7.765 -5.771 1.00 85.62 82 ALA A C 1
ATOM 593 O O . ALA A 1 82 ? 24.573 -7.950 -6.711 1.00 85.62 82 ALA A O 1
ATOM 594 N N . GLY A 1 83 ? 24.240 -7.404 -4.562 1.00 80.81 83 GLY A N 1
ATOM 595 C CA . GLY A 1 83 ? 25.636 -7.024 -4.281 1.00 80.81 83 GLY A CA 1
ATOM 596 C C . GLY A 1 83 ? 26.697 -8.111 -4.529 1.00 80.81 83 GLY A C 1
ATOM 597 O O . GLY A 1 83 ? 27.886 -7.854 -4.372 1.00 80.81 83 GLY A O 1
ATOM 598 N N . SER A 1 84 ? 26.298 -9.324 -4.920 1.00 84.75 84 SER A N 1
ATOM 599 C CA . SER A 1 84 ? 27.192 -10.430 -5.282 1.00 84.75 84 SER A CA 1
ATOM 600 C C . SER A 1 84 ? 27.818 -10.312 -6.678 1.00 84.75 84 SER A C 1
ATOM 602 O O . SER A 1 84 ? 28.703 -11.105 -7.002 1.00 84.75 84 SER A O 1
ATOM 604 N N . PHE A 1 85 ? 27.367 -9.376 -7.519 1.00 89.62 85 PHE A N 1
ATOM 605 C CA . PHE A 1 85 ? 27.904 -9.181 -8.868 1.00 89.62 85 PHE A CA 1
ATOM 606 C C . PHE A 1 85 ? 28.884 -8.007 -8.923 1.00 89.62 85 PHE A C 1
ATOM 608 O O . PHE A 1 85 ? 28.566 -6.894 -8.514 1.00 89.62 85 PHE A O 1
ATOM 615 N N . ASN A 1 86 ? 30.062 -8.234 -9.506 1.00 90.56 86 ASN A N 1
ATOM 616 C CA . ASN A 1 86 ? 30.973 -7.155 -9.879 1.00 90.56 86 ASN A CA 1
ATOM 617 C C . ASN A 1 86 ? 30.683 -6.720 -11.319 1.00 90.56 86 ASN A C 1
ATOM 619 O O . ASN A 1 86 ? 30.919 -7.501 -12.246 1.00 90.56 86 ASN A O 1
ATOM 623 N N . ILE A 1 87 ? 30.161 -5.505 -11.496 1.00 93.12 87 ILE A N 1
ATOM 624 C CA . ILE A 1 87 ? 29.792 -4.954 -12.803 1.00 93.12 87 ILE A CA 1
ATOM 625 C C . ILE A 1 87 ? 30.880 -3.995 -13.288 1.00 93.12 87 ILE A C 1
ATOM 627 O O . ILE A 1 87 ? 31.253 -3.049 -12.599 1.00 93.12 87 ILE A O 1
ATOM 631 N N . THR A 1 88 ? 31.386 -4.237 -14.495 1.00 93.12 88 THR A N 1
ATOM 632 C CA . THR A 1 88 ? 32.428 -3.427 -15.141 1.00 93.12 88 THR A CA 1
ATOM 633 C C . THR A 1 88 ? 32.015 -3.069 -16.562 1.00 93.12 88 THR A C 1
ATOM 635 O O . THR A 1 88 ? 31.293 -3.825 -17.208 1.00 93.12 88 THR A O 1
ATOM 638 N N . VAL A 1 89 ? 32.482 -1.928 -17.063 1.00 90.31 89 VAL A N 1
ATOM 639 C CA . VAL A 1 89 ? 32.322 -1.561 -18.475 1.00 90.31 89 VAL A CA 1
ATOM 640 C C . VAL A 1 89 ? 33.509 -2.139 -19.242 1.00 90.31 89 VAL A C 1
ATOM 642 O O . VAL A 1 89 ? 34.661 -1.831 -18.935 1.00 90.31 89 VAL A O 1
ATOM 645 N N . GLY A 1 90 ? 33.237 -3.019 -20.202 1.00 89.81 90 GLY A N 1
ATOM 646 C CA . GLY A 1 90 ? 34.247 -3.585 -21.089 1.00 89.81 90 GLY A CA 1
ATOM 647 C C . GLY A 1 90 ? 34.817 -2.552 -22.063 1.00 89.81 90 GLY A C 1
ATOM 648 O O . GLY A 1 90 ? 34.267 -1.470 -22.249 1.00 89.81 90 GLY A O 1
ATOM 649 N N . GLU A 1 91 ? 35.911 -2.907 -22.742 1.00 89.94 91 GLU A N 1
ATOM 650 C CA . GLU A 1 91 ? 36.521 -2.067 -23.791 1.00 89.94 91 GLU A CA 1
ATOM 651 C C . GLU A 1 91 ? 35.561 -1.770 -24.956 1.00 89.94 91 GLU A C 1
ATOM 653 O O . GLU A 1 91 ? 35.702 -0.764 -25.644 1.00 89.94 91 GLU A O 1
ATOM 658 N N . ASP A 1 92 ? 34.565 -2.635 -25.159 1.00 88.44 92 ASP A N 1
ATOM 659 C CA . ASP A 1 92 ? 33.486 -2.486 -26.134 1.00 88.44 92 ASP A CA 1
ATOM 660 C C . ASP A 1 92 ? 32.356 -1.556 -25.666 1.00 88.44 92 ASP A C 1
ATOM 662 O O . ASP A 1 92 ? 31.346 -1.425 -26.354 1.00 88.44 92 ASP A O 1
ATOM 666 N N . GLY A 1 93 ? 32.510 -0.921 -24.500 1.00 84.94 93 GLY A N 1
ATOM 667 C CA . GLY A 1 93 ? 31.496 -0.064 -23.888 1.00 84.94 93 GLY A CA 1
ATOM 668 C C . GLY A 1 93 ? 30.329 -0.833 -23.273 1.00 84.94 93 GLY A C 1
ATOM 669 O O . GLY A 1 93 ? 29.410 -0.192 -22.774 1.00 84.94 93 GLY A O 1
ATOM 670 N N . LYS A 1 94 ? 30.379 -2.174 -23.293 1.00 88.94 94 LYS A N 1
ATOM 671 C CA . LYS A 1 94 ? 29.318 -3.049 -22.793 1.00 88.94 94 LYS A CA 1
ATOM 672 C C . LYS A 1 94 ? 29.501 -3.419 -21.331 1.00 88.94 94 LYS A C 1
ATOM 674 O O . LYS A 1 94 ? 30.619 -3.718 -20.902 1.00 88.94 94 LYS A O 1
ATOM 679 N N . LEU A 1 95 ? 28.409 -3.506 -20.584 1.00 93.50 95 LEU A N 1
ATOM 680 C CA . LEU A 1 95 ? 28.419 -4.025 -19.219 1.00 93.50 95 LEU A CA 1
ATOM 681 C C . LEU A 1 95 ? 28.785 -5.514 -19.182 1.00 93.50 95 LEU A C 1
ATOM 683 O O . LEU A 1 95 ? 28.246 -6.346 -19.914 1.00 93.50 95 LEU A O 1
ATOM 687 N N . ARG A 1 96 ? 29.705 -5.858 -18.282 1.00 93.56 96 ARG A N 1
ATOM 688 C CA . ARG A 1 96 ? 30.144 -7.224 -17.987 1.00 93.56 96 ARG A CA 1
ATOM 689 C C . ARG A 1 96 ? 30.011 -7.479 -16.497 1.00 93.56 96 ARG A C 1
ATOM 691 O O . ARG A 1 96 ? 30.401 -6.635 -15.694 1.00 93.56 96 ARG A O 1
ATOM 698 N N . SER A 1 97 ? 29.520 -8.659 -16.137 1.00 94.94 97 SER A N 1
ATOM 699 C CA . SER A 1 97 ? 29.407 -9.090 -14.747 1.00 94.94 97 SER A CA 1
ATOM 700 C C . SER A 1 97 ? 30.363 -10.240 -14.432 1.00 94.94 97 SER A C 1
ATOM 702 O O . SER A 1 97 ? 30.624 -11.107 -15.270 1.00 94.94 97 SER A O 1
ATOM 704 N N . SER A 1 98 ? 30.843 -10.280 -13.192 1.00 93.38 98 SER A N 1
ATOM 705 C CA . SER A 1 98 ? 31.489 -11.453 -12.602 1.00 93.38 98 SER A CA 1
ATOM 706 C C . SER A 1 98 ? 30.821 -11.767 -11.256 1.00 93.38 98 SER A C 1
ATOM 708 O O . SER A 1 98 ? 30.904 -10.919 -10.364 1.00 93.38 98 SER A O 1
ATOM 710 N N . PRO A 1 99 ? 30.186 -12.944 -11.072 1.00 93.44 99 PRO A N 1
ATOM 711 C CA . PRO A 1 99 ? 30.024 -14.040 -12.040 1.00 93.44 99 PRO A CA 1
ATOM 712 C C . PRO A 1 99 ? 29.148 -13.662 -13.250 1.00 93.44 99 PRO A C 1
ATOM 714 O O . PRO A 1 99 ? 28.569 -12.573 -13.296 1.00 93.44 99 PRO A O 1
ATOM 717 N N . ALA A 1 100 ? 29.077 -14.550 -14.250 1.00 92.62 100 ALA A N 1
ATOM 718 C CA . ALA A 1 100 ? 28.234 -14.347 -15.429 1.00 92.62 100 ALA A CA 1
ATOM 719 C C . ALA A 1 100 ? 26.781 -14.083 -15.008 1.00 92.62 100 ALA A C 1
ATOM 721 O O . ALA A 1 100 ? 26.241 -14.787 -14.155 1.00 92.62 100 ALA A O 1
ATOM 722 N N . PHE A 1 101 ? 26.186 -13.041 -15.584 1.00 91.12 101 PHE A N 1
ATOM 723 C CA . PHE A 1 101 ? 24.866 -12.564 -15.206 1.00 91.12 101 PHE A CA 1
ATOM 724 C C . PHE A 1 101 ? 23.820 -13.643 -15.475 1.00 91.12 101 PHE A C 1
ATOM 726 O O . PHE A 1 101 ? 23.765 -14.214 -16.565 1.00 91.12 101 PHE A O 1
ATOM 733 N N . GLN A 1 102 ? 22.988 -13.892 -14.473 1.00 91.44 102 GLN A N 1
ATOM 734 C CA . GLN A 1 102 ? 21.778 -14.684 -14.604 1.00 91.44 102 GLN A CA 1
ATOM 735 C C . GLN A 1 102 ? 20.612 -13.776 -14.221 1.00 91.44 102 GLN A C 1
ATOM 737 O O . GLN A 1 102 ? 20.653 -13.202 -13.128 1.00 91.44 102 GLN A O 1
ATOM 742 N N . PRO A 1 103 ? 19.607 -13.607 -15.099 1.00 89.06 103 PRO A N 1
ATOM 743 C CA . PRO A 1 103 ? 18.390 -12.899 -14.739 1.00 89.06 103 PRO A CA 1
ATOM 744 C C . PRO A 1 103 ? 17.782 -13.492 -13.461 1.00 89.06 103 PRO A C 1
ATOM 746 O O . PRO A 1 103 ? 17.791 -14.719 -13.312 1.00 89.06 103 PRO A O 1
ATOM 749 N N . PRO A 1 104 ? 17.281 -12.658 -12.534 1.00 90.44 104 PRO A N 1
ATOM 750 C CA . PRO A 1 104 ? 16.577 -13.168 -11.368 1.00 90.44 104 PRO A CA 1
ATOM 751 C C . PRO A 1 104 ? 15.323 -13.932 -11.809 1.00 90.44 104 PRO A C 1
ATOM 753 O O . PRO A 1 104 ? 14.698 -13.586 -12.812 1.00 90.44 104 PRO A O 1
ATOM 756 N N . LEU A 1 105 ? 14.947 -14.961 -11.048 1.00 95.06 105 LEU A N 1
ATOM 757 C CA . LEU A 1 105 ? 13.627 -15.565 -11.182 1.00 95.06 105 LEU A CA 1
ATOM 758 C C . LEU A 1 105 ? 12.608 -14.565 -10.631 1.00 95.06 105 LEU A C 1
ATOM 760 O O . LEU A 1 105 ? 12.726 -14.154 -9.479 1.00 95.06 105 LEU A O 1
ATOM 764 N N . ILE A 1 106 ? 11.661 -14.142 -11.466 1.00 96.44 106 ILE A N 1
ATOM 765 C CA . ILE A 1 106 ? 10.662 -13.134 -11.106 1.00 96.44 106 ILE A CA 1
ATOM 766 C C . ILE A 1 106 ? 9.286 -13.780 -11.167 1.00 96.44 106 ILE A C 1
ATOM 768 O O . ILE A 1 106 ? 8.870 -14.281 -12.212 1.00 96.44 106 ILE A O 1
ATOM 772 N N . ASN A 1 107 ? 8.571 -13.720 -10.051 1.00 95.75 107 ASN A N 1
ATOM 773 C CA . ASN A 1 107 ? 7.153 -14.015 -10.002 1.00 95.75 107 ASN A CA 1
ATOM 774 C C . ASN A 1 107 ? 6.366 -12.706 -10.154 1.00 95.75 107 ASN A C 1
ATOM 776 O O . ASN A 1 107 ? 6.560 -11.748 -9.403 1.00 95.75 107 ASN A O 1
ATOM 780 N N . TRP A 1 108 ? 5.499 -12.649 -11.160 1.00 91.31 108 TRP A N 1
ATOM 781 C CA . TRP A 1 108 ? 4.729 -11.448 -11.479 1.00 91.31 108 TRP A CA 1
ATOM 782 C C . TRP A 1 108 ? 3.357 -11.412 -10.812 1.00 91.31 108 TRP A C 1
ATOM 784 O O . TRP A 1 108 ? 2.790 -10.329 -10.695 1.00 91.31 108 TRP A O 1
ATOM 794 N N . ASP A 1 109 ? 2.852 -12.566 -10.376 1.00 88.19 109 ASP A N 1
ATOM 795 C CA . ASP A 1 109 ? 1.427 -12.758 -10.097 1.00 88.19 109 ASP A CA 1
ATOM 796 C C . ASP A 1 109 ? 1.156 -13.206 -8.651 1.00 88.19 109 ASP A C 1
ATOM 798 O O . ASP A 1 109 ? 0.056 -13.005 -8.145 1.00 88.19 109 ASP A O 1
ATOM 802 N N . ASP A 1 110 ? 2.146 -13.791 -7.968 1.00 87.44 110 ASP A N 1
ATOM 803 C CA . ASP A 1 110 ? 2.015 -14.282 -6.594 1.00 87.44 110 ASP A CA 1
ATOM 804 C C . ASP A 1 110 ? 2.674 -13.319 -5.590 1.00 87.44 110 ASP A C 1
ATOM 806 O O . ASP A 1 110 ? 3.904 -13.346 -5.444 1.00 87.44 110 ASP A O 1
ATOM 810 N N . PRO A 1 111 ? 1.893 -12.490 -4.869 1.00 82.00 111 PRO A N 1
ATOM 811 C CA . PRO A 1 111 ? 2.420 -11.566 -3.872 1.00 82.00 111 PRO A CA 1
ATOM 812 C C . PRO A 1 111 ? 3.013 -12.266 -2.643 1.00 82.00 111 PRO A C 1
ATOM 814 O O . PRO A 1 111 ? 3.780 -11.635 -1.912 1.00 82.00 111 PRO A O 1
ATOM 817 N N . ASP A 1 112 ? 2.720 -13.547 -2.401 1.00 83.12 112 ASP A N 1
ATOM 818 C CA . ASP A 1 112 ? 3.258 -14.311 -1.271 1.00 83.12 112 ASP A CA 1
ATOM 819 C C . ASP A 1 112 ? 4.632 -14.913 -1.582 1.00 83.12 112 ASP A C 1
ATOM 821 O O . ASP A 1 112 ? 5.455 -15.073 -0.671 1.00 83.12 112 ASP A O 1
ATOM 825 N N . SER A 1 113 ? 4.956 -15.121 -2.859 1.00 92.56 113 SER A N 1
ATOM 826 C CA . SER A 1 113 ? 6.283 -15.570 -3.286 1.00 92.56 113 SER A CA 1
ATOM 827 C C . SER A 1 113 ? 7.388 -14.612 -2.826 1.00 92.56 113 SER A C 1
ATOM 829 O O . SER A 1 113 ? 7.229 -13.391 -2.850 1.00 92.56 113 SER A O 1
ATOM 831 N N . ALA A 1 114 ? 8.542 -15.150 -2.417 1.00 92.69 114 ALA A N 1
ATOM 832 C CA . ALA A 1 114 ? 9.749 -14.357 -2.154 1.00 92.69 114 ALA A CA 1
ATOM 833 C C . ALA A 1 114 ? 10.336 -13.745 -3.441 1.00 92.69 114 ALA A C 1
ATOM 835 O O . ALA A 1 114 ? 11.065 -12.759 -3.386 1.00 92.69 114 ALA A O 1
ATOM 836 N N . GLU A 1 115 ? 9.989 -14.321 -4.592 1.00 95.44 115 GLU A N 1
ATOM 837 C CA . GLU A 1 115 ? 10.387 -13.879 -5.931 1.00 95.44 115 GLU A CA 1
ATOM 838 C C . GLU A 1 115 ? 9.382 -12.887 -6.527 1.00 95.44 115 GLU A C 1
ATOM 840 O O . GLU A 1 115 ? 9.519 -12.501 -7.688 1.00 95.44 115 GLU A O 1
ATOM 845 N N . TYR A 1 116 ? 8.359 -12.478 -5.763 1.00 92.56 116 TYR A N 1
ATOM 846 C CA . TYR A 1 116 ? 7.410 -11.468 -6.214 1.00 92.56 116 TYR A CA 1
ATOM 847 C C . TYR A 1 116 ? 8.152 -10.194 -6.614 1.00 92.56 116 TYR A C 1
ATOM 849 O O . TYR A 1 116 ? 8.973 -9.685 -5.846 1.00 92.56 116 TYR A O 1
ATOM 857 N N . TRP A 1 117 ? 7.861 -9.662 -7.801 1.00 92.75 117 TRP A N 1
ATOM 858 C CA . TRP A 1 117 ? 8.644 -8.582 -8.405 1.00 92.75 117 TRP A CA 1
ATOM 859 C C . TRP A 1 117 ? 8.832 -7.366 -7.478 1.00 92.75 117 TRP A C 1
ATOM 861 O O . TRP A 1 117 ? 9.921 -6.796 -7.438 1.00 92.75 117 TRP A O 1
ATOM 871 N N . VAL A 1 118 ? 7.826 -7.018 -6.666 1.00 88.25 118 VAL A N 1
ATOM 872 C CA . VAL A 1 118 ? 7.929 -5.932 -5.673 1.00 88.25 118 VAL A CA 1
ATOM 873 C C . VAL A 1 118 ? 8.892 -6.280 -4.536 1.00 88.25 118 VAL A C 1
ATOM 875 O O . VAL A 1 118 ? 9.700 -5.439 -4.147 1.00 88.25 118 VAL A O 1
ATOM 878 N N . LYS A 1 119 ? 8.866 -7.519 -4.023 1.00 89.00 119 LYS A N 1
ATOM 879 C CA . LYS A 1 119 ? 9.785 -7.973 -2.958 1.00 89.00 119 LYS A CA 1
ATOM 880 C C . LYS A 1 119 ? 11.234 -8.046 -3.434 1.00 89.00 119 LYS A C 1
ATOM 882 O O . LYS A 1 119 ? 12.149 -7.872 -2.636 1.00 89.00 119 LYS A O 1
ATOM 887 N N . LEU A 1 120 ? 11.441 -8.235 -4.736 1.00 92.31 120 LEU A N 1
ATOM 888 C CA . LEU A 1 120 ? 12.753 -8.133 -5.378 1.00 92.31 120 LEU A CA 1
ATOM 889 C C . LEU A 1 120 ? 13.225 -6.679 -5.576 1.00 92.31 120 LEU A C 1
ATOM 891 O O . LEU A 1 120 ? 14.291 -6.456 -6.150 1.00 92.31 120 LEU A O 1
ATOM 895 N N . GLY A 1 121 ? 12.449 -5.684 -5.133 1.00 91.12 121 GLY A N 1
ATOM 896 C CA . GLY A 1 121 ? 12.748 -4.267 -5.338 1.00 91.12 121 GLY A CA 1
ATOM 897 C C . GLY A 1 121 ? 12.523 -3.808 -6.779 1.00 91.12 121 GLY A C 1
ATOM 898 O O . GLY A 1 121 ? 13.172 -2.863 -7.224 1.00 91.12 121 GLY A O 1
ATOM 899 N N . GLY A 1 122 ? 11.653 -4.495 -7.524 1.00 93.12 122 GLY A N 1
ATOM 900 C CA . GLY A 1 122 ? 11.302 -4.127 -8.887 1.00 93.12 122 GLY A CA 1
ATOM 901 C C . GLY A 1 122 ? 10.647 -2.746 -8.954 1.00 93.12 122 GLY A C 1
ATOM 902 O O . GLY A 1 122 ? 9.740 -2.429 -8.189 1.00 93.12 122 GLY A O 1
ATOM 903 N N . LEU A 1 123 ? 11.103 -1.931 -9.897 1.00 91.38 123 LEU A N 1
ATOM 904 C CA . LEU A 1 123 ? 10.589 -0.603 -10.208 1.00 91.38 123 LEU A CA 1
ATOM 905 C C . LEU A 1 123 ? 9.921 -0.661 -11.576 1.00 91.38 123 LEU A C 1
ATOM 907 O O . LEU A 1 123 ? 10.572 -0.950 -12.581 1.00 91.38 123 LEU A O 1
ATOM 911 N N . ALA A 1 124 ? 8.624 -0.392 -11.627 1.00 92.25 124 ALA A N 1
ATOM 912 C CA . ALA A 1 124 ? 7.900 -0.309 -12.883 1.00 92.25 124 ALA A CA 1
ATOM 913 C C . ALA A 1 124 ? 8.181 1.045 -13.544 1.00 92.25 124 ALA A C 1
ATOM 915 O O . ALA A 1 124 ? 7.742 2.090 -13.073 1.00 92.25 124 ALA A O 1
ATOM 916 N N . VAL A 1 125 ? 8.923 1.024 -14.648 1.00 94.12 125 VAL A N 1
ATOM 917 C CA . VAL A 1 125 ? 9.209 2.229 -15.438 1.00 94.12 125 VAL A CA 1
ATOM 918 C C . VAL A 1 125 ? 8.020 2.577 -16.319 1.00 94.12 125 VAL A C 1
ATOM 920 O O . VAL A 1 125 ? 7.794 3.749 -16.609 1.00 94.12 125 VAL A O 1
ATOM 923 N N . ARG A 1 126 ? 7.285 1.555 -16.770 1.00 92.00 126 ARG A N 1
ATOM 924 C CA . ARG A 1 126 ? 6.064 1.700 -17.559 1.00 92.00 126 ARG A CA 1
ATOM 925 C C . ARG A 1 126 ? 5.234 0.419 -17.524 1.00 92.00 126 ARG A C 1
ATOM 927 O O . ARG A 1 126 ? 5.777 -0.656 -17.786 1.00 92.00 126 ARG A O 1
ATOM 934 N N . GLY A 1 127 ? 3.928 0.555 -17.298 1.00 90.56 127 GLY A N 1
ATOM 935 C CA . GLY A 1 127 ? 2.962 -0.537 -17.467 1.00 90.56 127 GLY A CA 1
ATOM 936 C C . GLY A 1 127 ? 2.721 -0.906 -18.940 1.00 90.56 127 GLY A C 1
ATOM 937 O O . GLY A 1 127 ? 3.258 -0.284 -19.859 1.00 90.56 127 GLY A O 1
ATOM 938 N N . PHE A 1 128 ? 1.884 -1.917 -19.189 1.00 92.75 128 PHE A N 1
ATOM 939 C CA . PHE A 1 128 ? 1.623 -2.412 -20.547 1.00 92.75 128 PHE A CA 1
ATOM 940 C C . PHE A 1 128 ? 1.004 -1.345 -21.465 1.00 92.75 128 PHE A C 1
ATOM 942 O O . PHE A 1 128 ? -0.154 -0.958 -21.307 1.00 92.75 128 PHE A O 1
ATOM 949 N N . GLY A 1 129 ? 1.720 -0.941 -22.514 1.00 92.94 129 GLY A N 1
ATOM 950 C CA . GLY A 1 129 ? 1.245 0.014 -23.523 1.00 92.94 129 GLY A CA 1
ATOM 951 C C . GLY A 1 129 ? 1.756 -0.303 -24.927 1.00 92.94 129 GLY A C 1
ATOM 952 O O . GLY A 1 129 ? 2.626 -1.139 -25.105 1.00 92.94 129 GLY A O 1
ATOM 953 N N . SER A 1 130 ? 1.236 0.363 -25.956 1.00 93.88 130 SER A N 1
ATOM 954 C CA . SER A 1 130 ? 1.589 0.054 -27.354 1.00 93.88 130 SER A CA 1
ATOM 955 C C . SER A 1 130 ? 3.011 0.457 -27.765 1.00 93.88 130 SER A C 1
ATOM 957 O O . SER A 1 130 ? 3.523 -0.029 -28.769 1.00 93.88 130 SER A O 1
ATOM 959 N N . ALA A 1 131 ? 3.666 1.361 -27.029 1.00 94.94 131 ALA A N 1
ATOM 960 C CA . ALA A 1 131 ? 5.006 1.805 -27.408 1.00 94.94 131 ALA A CA 1
ATOM 961 C C . ALA A 1 131 ? 6.076 0.820 -26.922 1.00 94.94 131 ALA A C 1
ATOM 963 O O . ALA A 1 131 ? 6.172 0.540 -25.731 1.00 94.94 131 ALA A O 1
ATOM 964 N N . ALA A 1 132 ? 6.925 0.391 -27.851 1.00 95.94 132 ALA A N 1
ATOM 965 C CA . ALA A 1 132 ? 8.058 -0.517 -27.664 1.00 95.94 132 ALA A CA 1
ATOM 966 C C . ALA A 1 132 ? 9.277 0.123 -26.962 1.00 95.94 132 ALA A C 1
ATOM 968 O O . ALA A 1 132 ? 10.387 -0.412 -27.006 1.00 95.94 132 ALA A O 1
ATOM 969 N N . SER A 1 133 ? 9.096 1.297 -26.353 1.00 96.69 133 SER A N 1
ATOM 970 C CA . SER A 1 133 ? 10.124 2.002 -25.595 1.00 96.69 133 SER A CA 1
ATOM 971 C C . SER A 1 133 ? 9.532 2.826 -24.453 1.00 96.69 133 SER A C 1
ATOM 973 O O . SER A 1 133 ? 8.370 3.236 -24.507 1.00 96.69 133 SER A O 1
ATOM 975 N N . ALA A 1 134 ? 10.349 3.105 -23.445 1.00 95.69 134 ALA A N 1
ATOM 976 C CA . ALA A 1 134 ? 10.071 4.025 -22.352 1.00 95.69 134 ALA A CA 1
ATOM 977 C C . ALA A 1 134 ? 11.316 4.882 -22.084 1.00 95.69 134 ALA A C 1
ATOM 979 O O . ALA A 1 134 ? 12.433 4.367 -22.083 1.00 95.69 134 ALA A O 1
ATOM 980 N N . GLU A 1 135 ? 11.130 6.182 -21.869 1.00 95.12 135 GLU A N 1
ATOM 981 C CA . GLU A 1 135 ? 12.193 7.087 -21.426 1.00 95.12 135 GLU A CA 1
ATOM 982 C C . GLU A 1 135 ? 11.992 7.384 -19.943 1.00 95.12 135 GLU A C 1
ATOM 984 O O . GLU A 1 135 ? 10.873 7.666 -19.521 1.00 95.12 135 GLU A O 1
ATOM 989 N N . SER A 1 136 ? 13.062 7.332 -19.151 1.00 94.06 136 SER A N 1
ATOM 990 C CA . SER A 1 136 ? 12.995 7.754 -17.758 1.00 94.06 136 SER A CA 1
ATOM 991 C C . SER A 1 136 ? 14.344 8.184 -17.188 1.00 94.06 136 SER A C 1
ATOM 993 O O . SER A 1 136 ? 15.414 7.869 -17.714 1.00 94.06 136 SER A O 1
ATOM 995 N N . ARG A 1 137 ? 14.285 8.918 -16.079 1.00 94.81 137 ARG A N 1
ATOM 996 C CA . ARG A 1 137 ? 15.423 9.179 -15.197 1.00 94.81 137 ARG A CA 1
ATOM 997 C C . ARG A 1 137 ? 15.364 8.179 -14.059 1.00 94.81 137 ARG A C 1
ATOM 999 O O . ARG A 1 137 ? 14.290 7.894 -13.549 1.00 94.81 137 ARG A O 1
ATOM 1006 N N . LEU A 1 138 ? 16.522 7.652 -13.689 1.00 95.50 138 LEU A N 1
ATOM 1007 C CA . LEU A 1 138 ? 16.616 6.523 -12.773 1.00 95.50 138 LEU A CA 1
ATOM 1008 C C . LEU A 1 138 ? 17.361 6.910 -11.492 1.00 95.50 138 LEU A C 1
ATOM 1010 O O . LEU A 1 138 ? 18.208 7.813 -11.543 1.00 95.50 138 LEU A O 1
ATOM 1014 N N . PRO A 1 139 ? 17.079 6.239 -10.361 1.00 94.31 139 PRO A N 1
ATOM 1015 C CA . PRO A 1 139 ? 17.814 6.454 -9.126 1.00 94.31 139 PRO A CA 1
ATOM 1016 C C . PRO A 1 139 ? 19.203 5.833 -9.215 1.00 94.31 139 PRO A C 1
ATOM 1018 O O . PRO A 1 139 ? 19.457 4.976 -10.060 1.00 94.31 139 PRO A O 1
ATOM 1021 N N . SER A 1 140 ? 20.125 6.271 -8.357 1.00 94.50 140 SER A N 1
ATOM 1022 C CA . SER A 1 140 ? 21.481 5.725 -8.353 1.00 94.50 140 SER A CA 1
ATOM 1023 C C . SER A 1 140 ? 21.468 4.264 -7.903 1.00 94.50 140 SER A C 1
ATOM 1025 O O . SER A 1 140 ? 21.254 3.974 -6.726 1.00 94.50 140 SER A O 1
ATOM 1027 N N . ASN A 1 141 ? 21.687 3.346 -8.838 1.00 95.56 141 ASN A N 1
ATOM 1028 C CA . ASN A 1 141 ? 21.881 1.925 -8.586 1.00 95.56 141 ASN A CA 1
ATOM 1029 C C . ASN A 1 141 ? 22.435 1.248 -9.848 1.00 95.56 141 ASN A C 1
ATOM 1031 O O . ASN A 1 141 ? 22.525 1.852 -10.915 1.00 95.56 141 ASN A O 1
ATOM 1035 N N . THR A 1 142 ? 22.772 -0.031 -9.745 1.00 95.62 142 THR A N 1
ATOM 1036 C CA . THR A 1 142 ? 22.961 -0.889 -10.917 1.00 95.62 142 THR A CA 1
ATOM 1037 C C . THR A 1 142 ? 21.723 -1.747 -11.103 1.00 95.62 142 THR A C 1
ATOM 1039 O O . THR A 1 142 ? 21.300 -2.409 -10.158 1.00 95.62 142 THR A O 1
ATOM 1042 N N . PHE A 1 143 ? 21.146 -1.743 -12.304 1.00 96.69 143 PHE A N 1
ATOM 1043 C CA . PHE A 1 143 ? 19.872 -2.409 -12.563 1.00 96.69 143 PHE A CA 1
ATOM 1044 C C . PHE A 1 143 ? 19.984 -3.604 -13.508 1.00 96.69 143 PHE A C 1
ATOM 1046 O O . PHE A 1 143 ? 20.928 -3.734 -14.286 1.00 96.69 143 PHE A O 1
ATOM 1053 N N . VAL A 1 144 ? 18.971 -4.459 -13.449 1.00 96.94 144 VAL A N 1
ATOM 1054 C CA . VAL A 1 144 ? 18.542 -5.357 -14.517 1.00 96.94 144 VAL A CA 1
ATOM 1055 C C . VAL A 1 144 ? 17.308 -4.738 -15.149 1.00 96.94 144 VAL A C 1
ATOM 1057 O O . VAL A 1 144 ? 16.320 -4.509 -14.453 1.00 96.94 144 VAL A O 1
ATOM 1060 N N . THR A 1 145 ? 17.343 -4.500 -16.455 1.00 97.44 145 THR A N 1
ATOM 1061 C CA . THR A 1 145 ? 16.160 -4.101 -17.219 1.00 97.44 145 THR A CA 1
ATOM 1062 C C . THR A 1 145 ? 15.426 -5.341 -17.694 1.00 97.44 145 THR A C 1
ATOM 1064 O O . THR A 1 145 ? 16.011 -6.187 -18.368 1.00 97.44 145 THR A O 1
ATOM 1067 N N . VAL A 1 146 ? 14.134 -5.420 -17.398 1.00 97.88 146 VAL A N 1
ATOM 1068 C CA . VAL A 1 146 ? 13.236 -6.455 -17.908 1.00 97.88 146 VAL A CA 1
ATOM 1069 C C . VAL A 1 146 ? 12.176 -5.801 -18.779 1.00 97.88 146 VAL A C 1
ATOM 1071 O O . VAL A 1 146 ? 11.464 -4.899 -18.336 1.00 97.88 146 VAL A O 1
ATOM 1074 N N . ALA A 1 147 ? 12.069 -6.262 -20.021 1.00 97.81 147 ALA A N 1
ATOM 1075 C CA . ALA A 1 147 ? 10.978 -5.910 -20.915 1.00 97.81 147 ALA A CA 1
ATOM 1076 C C . ALA A 1 147 ? 10.006 -7.084 -21.012 1.00 97.81 147 ALA A C 1
ATOM 1078 O O . ALA A 1 147 ? 10.427 -8.228 -21.191 1.00 97.81 147 ALA A O 1
ATOM 1079 N N . ARG A 1 148 ? 8.710 -6.795 -20.917 1.00 97.50 148 ARG A N 1
ATOM 1080 C CA . ARG A 1 148 ? 7.634 -7.775 -21.087 1.00 97.50 148 ARG A CA 1
ATOM 1081 C C . ARG A 1 148 ? 6.800 -7.389 -22.295 1.00 97.50 148 ARG A C 1
ATOM 1083 O O . ARG A 1 148 ? 6.508 -6.206 -22.457 1.00 97.50 148 ARG A O 1
ATOM 1090 N N . ALA A 1 149 ? 6.381 -8.363 -23.093 1.00 97.75 149 ALA A N 1
ATOM 1091 C CA . ALA A 1 149 ? 5.370 -8.173 -24.127 1.00 97.75 149 ALA A CA 1
ATOM 1092 C C . ALA A 1 149 ? 4.147 -9.034 -23.817 1.00 97.75 149 ALA A C 1
ATOM 1094 O O . ALA A 1 149 ? 4.292 -10.198 -23.451 1.00 97.75 149 ALA A O 1
ATOM 1095 N N . ARG A 1 150 ? 2.962 -8.442 -23.958 1.00 96.50 150 ARG A N 1
ATOM 1096 C CA . ARG A 1 150 ? 1.659 -9.083 -23.787 1.00 96.50 150 ARG A CA 1
ATOM 1097 C C . ARG A 1 150 ? 0.882 -8.981 -25.092 1.00 96.50 150 ARG A C 1
ATOM 1099 O O . ARG A 1 150 ? 0.795 -7.886 -25.655 1.00 96.50 150 ARG A O 1
ATOM 1106 N N . ASP A 1 151 ? 0.326 -10.091 -25.550 1.00 94.81 151 ASP A N 1
ATOM 1107 C CA . ASP A 1 151 ? -0.595 -10.106 -26.688 1.00 94.81 151 ASP A CA 1
ATOM 1108 C C . ASP A 1 151 ? -2.009 -9.627 -26.291 1.00 94.81 151 ASP A C 1
ATOM 1110 O O . ASP A 1 151 ? -2.277 -9.177 -25.171 1.00 94.81 151 ASP A O 1
ATOM 1114 N N . LYS A 1 152 ? -2.949 -9.694 -27.233 1.00 92.94 152 LYS A N 1
ATOM 1115 C CA . LYS A 1 152 ? -4.350 -9.305 -27.006 1.00 92.94 152 LYS A CA 1
ATOM 1116 C C . LYS A 1 152 ? -5.159 -10.296 -26.160 1.00 92.94 152 LYS A C 1
ATOM 1118 O O . LYS A 1 152 ? -6.241 -9.928 -25.702 1.00 92.94 152 LYS A O 1
ATOM 1123 N N . LEU A 1 153 ? -4.691 -11.532 -26.012 1.00 90.31 153 LEU A N 1
ATOM 1124 C CA . LEU A 1 153 ? -5.334 -12.607 -25.251 1.00 90.31 153 LEU A CA 1
ATOM 1125 C C . LEU A 1 153 ? -4.769 -12.727 -23.827 1.00 90.31 153 LEU A C 1
ATOM 1127 O O . LEU A 1 153 ? -5.373 -13.374 -22.973 1.00 90.31 153 LEU A O 1
ATOM 1131 N N . GLY A 1 154 ? -3.695 -11.996 -23.541 1.00 91.50 154 GLY A N 1
ATOM 1132 C CA . GLY A 1 154 ? -3.110 -11.834 -22.224 1.00 91.50 154 GLY A CA 1
ATOM 1133 C C . GLY A 1 154 ? -1.894 -12.714 -21.969 1.00 91.50 154 GLY A C 1
ATOM 1134 O O . GLY A 1 154 ? -1.356 -12.620 -20.863 1.00 91.50 154 GLY A O 1
ATOM 1135 N N . ALA A 1 155 ? -1.428 -13.522 -22.930 1.00 92.88 155 ALA A N 1
ATOM 1136 C CA . ALA A 1 155 ? -0.199 -14.274 -22.723 1.00 92.88 155 ALA A CA 1
ATOM 1137 C C . ALA A 1 155 ? 1.011 -13.329 -22.778 1.00 92.88 155 ALA A C 1
ATOM 1139 O O . ALA A 1 155 ? 1.011 -12.287 -23.440 1.00 92.88 155 ALA A O 1
ATOM 1140 N N . VAL A 1 156 ? 2.019 -13.640 -21.962 1.00 95.62 156 VAL A N 1
ATOM 1141 C CA . VAL A 1 156 ? 3.153 -12.752 -21.700 1.00 95.62 156 VAL A CA 1
ATOM 1142 C C . VAL A 1 156 ? 4.454 -13.498 -21.931 1.00 95.62 156 VAL A C 1
ATOM 1144 O O . VAL A 1 156 ? 4.611 -14.634 -21.491 1.00 95.62 156 VAL A O 1
ATOM 1147 N N . ALA A 1 157 ? 5.405 -12.820 -22.561 1.00 96.56 157 ALA A N 1
ATOM 1148 C CA . ALA A 1 157 ? 6.805 -13.215 -22.582 1.00 96.56 157 ALA A CA 1
ATOM 1149 C C . ALA A 1 157 ? 7.680 -12.079 -22.043 1.00 96.56 157 ALA A C 1
ATOM 1151 O O . ALA A 1 157 ? 7.313 -10.903 -22.114 1.00 96.56 157 ALA A O 1
ATOM 1152 N N . ASP A 1 158 ? 8.843 -12.427 -21.501 1.00 97.00 158 ASP A N 1
ATOM 1153 C CA . ASP A 1 158 ? 9.796 -11.488 -20.916 1.00 97.00 158 ASP A CA 1
ATOM 1154 C C . ASP A 1 158 ? 11.221 -11.706 -21.447 1.00 97.00 158 ASP A C 1
ATOM 1156 O O . ASP A 1 158 ? 11.573 -12.756 -21.987 1.00 97.00 158 ASP A O 1
ATOM 1160 N N . SER A 1 159 ? 12.028 -10.652 -21.363 1.00 97.06 159 SER A N 1
ATOM 1161 C CA . SER A 1 159 ? 13.447 -10.657 -21.707 1.00 97.06 159 SER A CA 1
ATOM 1162 C C . SER A 1 159 ? 14.180 -9.691 -20.788 1.00 97.06 159 SER A C 1
ATOM 1164 O O . SER A 1 159 ? 13.687 -8.595 -20.512 1.00 97.06 159 SER A O 1
ATOM 1166 N N . ALA A 1 160 ? 15.361 -10.087 -20.321 1.00 96.75 160 ALA A N 1
ATOM 1167 C CA . ALA A 1 160 ? 16.143 -9.331 -19.354 1.00 96.75 160 ALA A CA 1
ATOM 1168 C C . ALA A 1 160 ? 17.533 -8.988 -19.898 1.00 96.75 160 ALA A C 1
ATOM 1170 O O . ALA A 1 160 ? 18.183 -9.801 -20.557 1.00 96.75 160 ALA A O 1
ATOM 1171 N N . VAL A 1 161 ? 18.017 -7.795 -19.566 1.00 95.81 161 VAL A N 1
ATOM 1172 C CA . VAL A 1 161 ? 19.367 -7.328 -19.884 1.00 95.81 161 VAL A CA 1
ATOM 1173 C C . VAL A 1 161 ? 19.984 -6.651 -18.664 1.00 95.81 161 VAL A C 1
ATOM 1175 O O . VAL A 1 161 ? 19.307 -5.963 -17.901 1.00 95.81 161 VAL A O 1
ATOM 1178 N N . LEU A 1 162 ? 21.285 -6.853 -18.467 1.00 96.12 162 LEU A N 1
ATOM 1179 C CA . LEU A 1 162 ? 22.039 -6.144 -17.441 1.00 96.12 162 LEU A CA 1
ATOM 1180 C C . LEU A 1 162 ? 22.178 -4.663 -17.824 1.00 96.12 162 LEU A C 1
ATOM 1182 O O . LEU A 1 162 ? 22.601 -4.347 -18.934 1.00 96.12 162 LEU A O 1
ATOM 1186 N N . GLY A 1 163 ? 21.887 -3.775 -16.879 1.00 94.94 163 GLY A N 1
ATOM 1187 C CA . GLY A 1 163 ? 21.980 -2.327 -17.022 1.00 94.94 163 GLY A CA 1
ATOM 1188 C C . GLY A 1 163 ? 20.628 -1.613 -16.914 1.00 94.94 163 GLY A C 1
ATOM 1189 O O . GLY A 1 163 ? 19.577 -2.259 -16.944 1.00 94.94 163 GLY A O 1
ATOM 1190 N N . PRO A 1 164 ? 20.647 -0.272 -16.811 1.00 96.38 164 PRO A N 1
ATOM 1191 C CA . PRO A 1 164 ? 21.844 0.576 -16.810 1.00 96.38 164 PRO A CA 1
ATOM 1192 C C . PRO A 1 164 ? 22.564 0.637 -15.446 1.00 96.38 164 PRO A C 1
ATOM 1194 O O . PRO A 1 164 ? 22.017 0.255 -14.410 1.00 96.38 164 PRO A O 1
ATOM 1197 N N . VAL A 1 165 ? 23.804 1.136 -15.451 1.00 96.50 165 VAL A N 1
ATOM 1198 C CA . VAL A 1 165 ? 24.551 1.541 -14.248 1.00 96.50 165 VAL A CA 1
ATOM 1199 C C . VAL A 1 165 ? 24.347 3.034 -14.017 1.00 96.50 165 VAL A C 1
ATOM 1201 O O . VAL A 1 165 ? 24.784 3.870 -14.808 1.00 96.50 165 VAL A O 1
ATOM 1204 N N . VAL A 1 166 ? 23.705 3.385 -12.913 1.00 96.69 166 VAL A N 1
ATOM 1205 C CA . VAL A 1 166 ? 23.331 4.760 -12.596 1.00 96.69 166 VAL A CA 1
ATOM 1206 C C . VAL A 1 166 ? 24.118 5.225 -11.379 1.00 96.69 166 VAL A C 1
ATOM 1208 O O . VAL A 1 166 ? 23.962 4.713 -10.273 1.00 96.69 166 VAL A O 1
ATOM 1211 N N . GLN A 1 167 ? 24.991 6.201 -11.588 1.00 95.56 167 GLN A N 1
ATOM 1212 C CA . GLN A 1 167 ? 25.857 6.757 -10.557 1.00 95.56 167 GLN A CA 1
ATOM 1213 C C . GLN A 1 167 ? 25.184 7.932 -9.852 1.00 95.56 167 GLN A C 1
ATOM 1215 O O . GLN A 1 167 ? 24.394 8.670 -10.444 1.00 95.56 167 GLN A O 1
ATOM 1220 N N . GLN A 1 168 ? 25.522 8.129 -8.581 1.00 93.56 168 GLN A N 1
ATOM 1221 C CA . GLN A 1 168 ? 25.113 9.324 -7.856 1.00 93.56 168 GLN A CA 1
ATOM 1222 C C . GLN A 1 168 ? 25.811 10.561 -8.454 1.00 93.56 168 GLN A C 1
ATOM 1224 O O . GLN A 1 168 ? 27.030 10.538 -8.638 1.00 93.56 168 GLN A O 1
ATOM 1229 N N . PRO A 1 169 ? 25.075 11.648 -8.747 1.00 93.38 169 PRO A N 1
ATOM 1230 C CA . PRO A 1 169 ? 25.672 12.906 -9.172 1.00 93.38 169 PRO A CA 1
ATOM 1231 C C . PRO A 1 169 ? 26.653 13.452 -8.130 1.00 93.38 169 PRO A C 1
ATOM 1233 O O . PRO A 1 169 ? 26.366 13.421 -6.937 1.00 93.38 169 PRO A O 1
ATOM 1236 N N . ALA A 1 170 ? 27.770 14.032 -8.581 1.00 91.50 170 ALA A N 1
ATOM 1237 C CA . ALA A 1 170 ? 28.784 14.611 -7.687 1.00 91.50 170 ALA A CA 1
ATOM 1238 C C . ALA A 1 170 ? 28.255 15.750 -6.791 1.00 91.50 170 ALA A C 1
ATOM 1240 O O . ALA A 1 170 ? 28.794 16.006 -5.718 1.00 91.50 170 ALA A O 1
ATOM 1241 N N . SER A 1 171 ? 27.214 16.446 -7.244 1.00 89.88 171 SER A N 1
ATOM 1242 C CA . SER A 1 171 ? 26.498 17.470 -6.489 1.00 89.88 171 SER A CA 1
ATOM 1243 C C . SER A 1 171 ? 25.030 17.443 -6.890 1.00 89.88 171 SER A C 1
ATOM 1245 O O . SER A 1 171 ? 24.728 17.316 -8.084 1.00 89.88 171 SER A O 1
ATOM 1247 N N . LEU A 1 172 ? 24.145 17.602 -5.909 1.00 91.19 172 LEU A N 1
ATOM 1248 C CA . LEU A 1 172 ? 22.703 17.656 -6.102 1.00 91.19 172 LEU A CA 1
ATOM 1249 C C . LEU A 1 172 ? 22.138 18.859 -5.350 1.00 91.19 172 LEU A C 1
ATOM 1251 O O . LEU A 1 172 ? 22.486 19.082 -4.192 1.00 91.19 172 LEU A O 1
ATOM 1255 N N . SER A 1 173 ? 21.291 19.640 -6.013 1.00 92.00 173 SER A N 1
ATOM 1256 C CA . SER A 1 173 ? 20.577 20.759 -5.400 1.00 92.00 173 SER A CA 1
ATOM 1257 C C . SER A 1 173 ? 19.074 20.489 -5.329 1.00 92.00 173 SER A C 1
ATOM 1259 O O . SER A 1 173 ? 18.528 19.718 -6.119 1.00 92.00 173 SER A O 1
ATOM 1261 N N . THR A 1 174 ? 18.374 21.188 -4.435 1.00 91.56 174 THR A N 1
ATOM 1262 C CA . THR A 1 174 ? 16.901 21.188 -4.364 1.00 91.56 174 THR A CA 1
ATOM 1263 C C . THR A 1 174 ? 16.267 21.597 -5.701 1.00 91.56 174 THR A C 1
ATOM 1265 O O . THR A 1 174 ? 15.233 21.060 -6.103 1.00 91.56 174 THR A O 1
ATOM 1268 N N . SER A 1 175 ? 16.919 22.505 -6.437 1.00 92.12 175 SER A N 1
ATOM 1269 C CA . SER A 1 175 ? 16.505 22.911 -7.786 1.00 92.12 175 SER A CA 1
ATOM 1270 C C . SER A 1 175 ? 16.568 21.745 -8.775 1.00 92.12 175 SER A C 1
ATOM 1272 O O . SER A 1 175 ? 15.635 21.545 -9.544 1.00 92.12 175 SER A O 1
ATOM 1274 N N . ASP A 1 176 ? 17.618 20.919 -8.730 1.00 93.31 176 ASP A N 1
ATOM 1275 C CA . ASP A 1 176 ? 17.728 19.754 -9.621 1.00 93.31 176 ASP A CA 1
ATOM 1276 C C . ASP A 1 176 ? 16.577 18.764 -9.389 1.00 93.31 176 ASP A C 1
ATOM 1278 O O . ASP A 1 176 ? 15.978 18.274 -10.346 1.00 93.31 176 ASP A O 1
ATOM 1282 N N . LEU A 1 177 ? 16.227 18.517 -8.122 1.00 94.31 177 LEU A N 1
ATOM 1283 C CA . LEU A 1 177 ? 15.120 17.634 -7.742 1.00 94.31 177 LEU A CA 1
ATOM 1284 C C . LEU A 1 177 ? 13.767 18.170 -8.231 1.00 94.31 177 LEU A C 1
ATOM 1286 O O . LEU A 1 177 ? 13.002 17.457 -8.882 1.00 94.31 177 LEU A O 1
ATOM 1290 N N . THR A 1 178 ? 13.483 19.439 -7.941 1.00 94.25 178 THR A N 1
ATOM 1291 C CA . THR A 1 178 ? 12.208 20.080 -8.298 1.00 94.25 178 THR A CA 1
ATOM 1292 C C . THR A 1 178 ? 12.052 20.263 -9.809 1.00 94.25 178 THR A C 1
ATOM 1294 O O . THR A 1 178 ? 10.969 20.029 -10.340 1.00 94.25 178 THR A O 1
ATOM 1297 N N . ASN A 1 179 ? 13.128 20.567 -10.542 1.00 94.44 179 ASN A N 1
ATOM 1298 C CA . ASN A 1 179 ? 13.086 20.651 -12.006 1.00 94.44 179 ASN A CA 1
ATOM 1299 C C . ASN A 1 179 ? 12.742 19.302 -12.649 1.00 94.44 179 ASN A C 1
ATOM 1301 O O . ASN A 1 179 ? 11.951 19.268 -13.589 1.00 94.44 179 ASN A O 1
ATOM 1305 N N . VAL A 1 180 ? 13.276 18.186 -12.137 1.00 95.44 180 VAL A N 1
ATOM 1306 C CA . VAL A 1 180 ? 12.934 16.851 -12.659 1.00 95.44 180 VAL A CA 1
ATOM 1307 C C . VAL A 1 180 ? 11.454 16.532 -12.447 1.00 95.44 180 VAL A C 1
ATOM 1309 O O . VAL A 1 180 ? 10.806 16.038 -13.373 1.00 95.44 180 VAL A O 1
ATOM 1312 N N . LEU A 1 181 ? 10.897 16.857 -11.276 1.00 95.88 181 LEU A N 1
ATOM 1313 C CA . LEU A 1 181 ? 9.465 16.685 -11.014 1.00 95.88 181 LEU A CA 1
ATOM 1314 C C . LEU A 1 181 ? 8.618 17.556 -11.948 1.00 95.88 181 LEU A C 1
ATOM 1316 O O . LEU A 1 181 ? 7.707 17.038 -12.593 1.00 95.88 181 LEU A O 1
ATOM 1320 N N . ALA A 1 182 ? 8.955 18.840 -12.088 1.00 95.62 182 ALA A N 1
ATOM 1321 C CA . ALA A 1 182 ? 8.244 19.760 -12.972 1.00 95.62 182 ALA A CA 1
ATOM 1322 C C . ALA A 1 182 ? 8.283 19.297 -14.440 1.00 95.62 182 ALA A C 1
ATOM 1324 O O . ALA A 1 182 ? 7.251 19.259 -15.109 1.00 95.62 182 ALA A O 1
ATOM 1325 N N . GLU A 1 183 ? 9.447 18.873 -14.941 1.00 94.88 183 GLU A N 1
ATOM 1326 C CA . GLU A 1 183 ? 9.574 18.302 -16.285 1.00 94.88 183 GLU A CA 1
ATOM 1327 C C . GLU A 1 183 ? 8.703 17.049 -16.451 1.00 94.88 183 GLU A C 1
ATOM 1329 O O . GLU A 1 183 ? 7.992 16.924 -17.450 1.00 94.88 183 GLU A O 1
ATOM 1334 N N . SER A 1 184 ? 8.704 16.143 -15.469 1.00 95.25 184 SER A N 1
ATOM 1335 C CA . SER A 1 184 ? 7.883 14.928 -15.528 1.00 95.25 184 SER A CA 1
ATOM 1336 C C . SER A 1 184 ? 6.387 15.250 -15.580 1.00 95.25 184 SER A C 1
ATOM 1338 O O . SER A 1 184 ? 5.671 14.670 -16.392 1.00 95.25 184 SER A O 1
ATOM 1340 N N . GLN A 1 185 ? 5.918 16.246 -14.823 1.00 94.44 185 GLN A N 1
ATOM 1341 C CA . GLN A 1 185 ? 4.524 16.692 -14.875 1.00 94.44 185 GLN A CA 1
ATOM 1342 C C . GLN A 1 185 ? 4.150 17.228 -16.264 1.00 94.44 185 GLN A C 1
ATOM 1344 O O . GLN A 1 185 ? 3.041 16.983 -16.737 1.00 94.44 185 GLN A O 1
ATOM 1349 N N . THR A 1 186 ? 5.069 17.910 -16.960 1.00 94.81 186 THR A N 1
ATOM 1350 C CA . THR A 1 186 ? 4.804 18.400 -18.326 1.00 94.81 186 THR A CA 1
ATOM 1351 C C . THR A 1 186 ? 4.713 17.288 -19.371 1.00 94.81 186 THR A C 1
ATOM 1353 O O . THR A 1 186 ? 4.100 17.501 -20.417 1.00 94.81 186 THR A O 1
ATOM 1356 N N . SER A 1 187 ? 5.266 16.099 -19.096 1.00 92.75 187 SER A N 1
ATOM 1357 C CA . SER A 1 187 ? 5.204 14.957 -20.021 1.00 92.75 187 SER A CA 1
ATOM 1358 C C . SER A 1 187 ? 3.781 14.427 -20.220 1.00 92.75 187 SER A C 1
ATOM 1360 O O . SER A 1 187 ? 3.488 13.859 -21.270 1.00 92.75 187 SER A O 1
ATOM 1362 N N . SER A 1 188 ? 2.897 14.629 -19.232 1.00 90.75 188 SER A N 1
ATOM 1363 C CA . SER A 1 188 ? 1.570 13.995 -19.163 1.00 90.75 188 SER A CA 1
ATOM 1364 C C . SER A 1 188 ? 1.614 12.461 -19.280 1.00 90.75 188 SER A C 1
ATOM 1366 O O . SER A 1 188 ? 0.633 11.845 -19.693 1.00 90.75 188 SER A O 1
ATOM 1368 N N . ASP A 1 189 ? 2.751 11.842 -18.943 1.00 91.19 189 ASP A N 1
ATOM 1369 C CA . ASP A 1 189 ? 2.920 10.393 -18.872 1.00 91.19 189 ASP A CA 1
ATOM 1370 C C . ASP A 1 189 ? 2.950 9.967 -17.392 1.00 91.19 189 ASP A C 1
ATOM 1372 O O . ASP A 1 189 ? 3.928 10.251 -16.688 1.00 91.19 189 ASP A O 1
ATOM 1376 N N . PRO A 1 190 ? 1.906 9.280 -16.893 1.00 92.56 190 PRO A N 1
ATOM 1377 C CA . PRO A 1 190 ? 1.820 8.909 -15.485 1.00 92.56 190 PRO A CA 1
ATOM 1378 C C . PRO A 1 190 ? 2.968 7.998 -15.038 1.00 92.56 190 PRO A C 1
ATOM 1380 O O . PRO A 1 190 ? 3.423 8.107 -13.900 1.00 92.56 190 PRO A O 1
ATOM 1383 N N . SER A 1 191 ? 3.495 7.155 -15.932 1.00 91.19 191 SER A N 1
ATOM 1384 C CA . SER A 1 191 ? 4.628 6.282 -15.607 1.00 91.19 191 SER A CA 1
ATOM 1385 C C . SER A 1 191 ? 5.917 7.089 -15.411 1.00 91.19 191 SER A C 1
ATOM 1387 O O . SER A 1 191 ? 6.683 6.828 -14.482 1.00 91.19 191 SER A O 1
ATOM 1389 N N . GLN A 1 192 ? 6.136 8.128 -16.226 1.00 92.62 192 GLN A N 1
ATOM 1390 C CA . GLN A 1 192 ? 7.287 9.024 -16.062 1.00 92.62 192 GLN A CA 1
ATOM 1391 C C . GLN A 1 192 ? 7.192 9.859 -14.790 1.00 92.62 192 GLN A C 1
ATOM 1393 O O . GLN A 1 192 ? 8.214 10.083 -14.139 1.00 92.62 192 GLN A O 1
ATOM 1398 N N . ILE A 1 193 ? 5.989 10.316 -14.433 1.00 95.31 193 ILE A N 1
ATOM 1399 C CA . ILE A 1 193 ? 5.756 11.065 -13.196 1.00 95.31 193 ILE A CA 1
ATOM 1400 C C . ILE A 1 193 ? 6.050 10.177 -11.985 1.00 95.31 193 ILE A C 1
ATOM 1402 O O . ILE A 1 193 ? 6.860 10.559 -11.140 1.00 95.31 193 ILE A O 1
ATOM 1406 N N . LEU A 1 194 ? 5.470 8.973 -11.930 1.00 93.88 194 LEU A N 1
ATOM 1407 C CA . LEU A 1 194 ? 5.694 8.024 -10.836 1.00 93.88 194 LEU A CA 1
ATOM 1408 C C . LEU A 1 194 ? 7.176 7.676 -10.683 1.00 93.88 194 LEU A C 1
ATOM 1410 O O . LEU A 1 194 ? 7.733 7.800 -9.593 1.00 93.88 194 LEU A O 1
ATOM 1414 N N . MET A 1 195 ? 7.845 7.331 -11.784 1.00 93.50 195 MET A N 1
ATOM 1415 C CA . MET A 1 195 ? 9.270 6.999 -11.766 1.00 93.50 195 MET A CA 1
ATOM 1416 C C . MET A 1 195 ? 10.139 8.202 -11.364 1.00 93.50 195 MET A C 1
ATOM 1418 O O . MET A 1 195 ? 11.141 8.043 -10.660 1.00 93.50 195 MET A O 1
ATOM 1422 N N . SER A 1 196 ? 9.753 9.418 -11.762 1.00 95.19 196 SER A N 1
ATOM 1423 C CA . SER A 1 196 ? 10.455 10.646 -11.370 1.00 95.19 196 SER A CA 1
ATOM 1424 C C . SER A 1 196 ? 10.288 10.941 -9.881 1.00 95.19 196 SER A C 1
ATOM 1426 O O . SER A 1 196 ? 11.274 11.289 -9.235 1.00 95.19 196 SER A O 1
ATOM 1428 N N . VAL A 1 197 ? 9.091 10.737 -9.316 1.00 95.31 197 VAL A N 1
ATOM 1429 C CA . VAL A 1 197 ? 8.842 10.844 -7.868 1.00 95.31 197 VAL A CA 1
ATOM 1430 C C . VAL A 1 197 ? 9.709 9.849 -7.103 1.00 95.31 197 VAL A C 1
ATOM 1432 O O . VAL A 1 197 ? 10.461 10.262 -6.224 1.00 95.31 197 VAL A O 1
ATOM 1435 N N . GLN A 1 198 ? 9.687 8.567 -7.476 1.00 92.75 198 GLN A N 1
ATOM 1436 C CA . GLN A 1 198 ? 10.508 7.538 -6.823 1.00 92.75 198 GLN A CA 1
ATOM 1437 C C . GLN A 1 198 ? 12.006 7.875 -6.893 1.00 92.75 198 GLN A C 1
ATOM 1439 O O . GLN A 1 198 ? 12.717 7.813 -5.888 1.00 92.75 198 GLN A O 1
ATOM 1444 N N . THR A 1 199 ? 12.480 8.302 -8.068 1.00 93.44 199 THR A N 1
ATOM 1445 C CA . THR A 1 199 ? 13.880 8.693 -8.283 1.00 93.44 199 THR A CA 1
ATOM 1446 C C . THR A 1 199 ? 14.279 9.897 -7.436 1.00 93.44 199 THR A C 1
ATOM 1448 O O . THR A 1 199 ? 15.364 9.924 -6.863 1.00 93.44 199 THR A O 1
ATOM 1451 N N . VAL A 1 200 ? 13.426 10.915 -7.357 1.00 94.62 200 VAL A N 1
ATOM 1452 C CA . VAL A 1 200 ? 13.700 12.120 -6.567 1.00 94.62 200 VAL A CA 1
ATOM 1453 C C . VAL A 1 200 ? 13.709 11.796 -5.076 1.00 94.62 200 VAL A C 1
ATOM 1455 O O . VAL A 1 200 ? 14.629 12.221 -4.377 1.00 94.62 200 VAL A O 1
ATOM 1458 N N . MET A 1 201 ? 12.757 10.993 -4.597 1.00 92.81 201 MET A N 1
ATOM 1459 C CA . MET A 1 201 ? 12.672 10.632 -3.180 1.00 92.81 201 MET A CA 1
ATOM 1460 C C . MET A 1 201 ? 13.822 9.738 -2.715 1.00 92.81 201 MET A C 1
ATOM 1462 O O . MET A 1 201 ? 14.272 9.883 -1.583 1.00 92.81 201 MET A O 1
ATOM 1466 N N . SER A 1 202 ? 14.373 8.872 -3.570 1.00 90.94 202 SER A N 1
ATOM 1467 C CA . SER A 1 202 ? 15.564 8.096 -3.196 1.00 90.94 202 SER A CA 1
ATOM 1468 C C . SER A 1 202 ? 16.835 8.952 -3.098 1.00 90.94 202 SER A C 1
ATOM 1470 O O . SER A 1 202 ? 17.822 8.525 -2.506 1.00 90.94 202 SER A O 1
ATOM 1472 N N . MET A 1 203 ? 16.842 10.136 -3.720 1.00 90.31 203 MET A N 1
ATOM 1473 C CA . MET A 1 203 ? 18.000 11.034 -3.789 1.00 90.31 203 MET A CA 1
ATOM 1474 C C . MET A 1 203 ? 17.892 12.224 -2.824 1.00 90.31 203 MET A C 1
ATOM 1476 O O . MET A 1 203 ? 18.906 12.855 -2.524 1.00 90.31 203 MET A O 1
ATOM 1480 N N . SER A 1 204 ? 16.691 12.534 -2.324 1.00 87.06 204 SER A N 1
ATOM 1481 C CA . SER A 1 204 ? 16.421 13.716 -1.493 1.00 87.06 204 SER A CA 1
ATOM 1482 C C . SER A 1 204 ? 17.202 13.720 -0.177 1.00 87.06 204 SER A C 1
ATOM 1484 O O . SER A 1 204 ? 17.635 14.781 0.262 1.00 87.06 204 SER A O 1
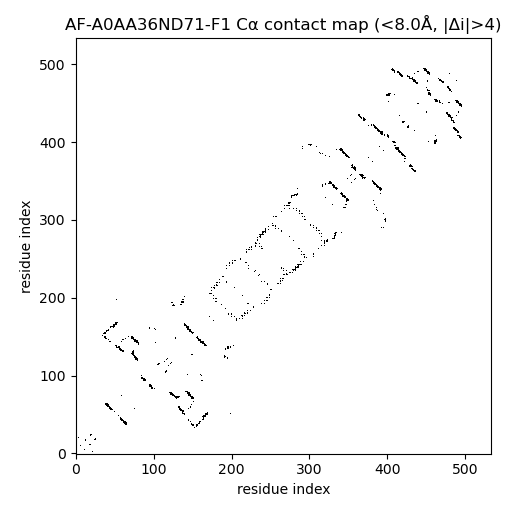ATOM 1486 N N . GLY A 1 205 ? 17.487 12.547 0.399 1.00 83.81 205 GLY A N 1
ATOM 1487 C CA . GLY A 1 205 ? 18.315 12.415 1.604 1.00 83.81 205 GLY A CA 1
ATOM 1488 C C . GLY A 1 205 ? 19.778 12.851 1.432 1.00 83.81 205 GLY A C 1
ATOM 1489 O O . GLY A 1 205 ? 20.502 12.943 2.417 1.00 83.81 205 GLY A O 1
ATOM 1490 N N . SER A 1 206 ? 20.224 13.117 0.198 1.00 79.38 206 SER A N 1
ATOM 1491 C CA . SER A 1 206 ? 21.577 13.608 -0.107 1.00 79.38 206 SER A CA 1
ATOM 1492 C C . SER A 1 206 ? 21.670 15.135 -0.240 1.00 79.38 206 SER A C 1
ATOM 1494 O O . SER A 1 206 ? 22.752 15.638 -0.542 1.00 79.38 206 SER A O 1
ATOM 1496 N N . VAL A 1 207 ? 20.564 15.872 -0.075 1.00 81.81 207 VAL A N 1
ATOM 1497 C CA . VAL A 1 207 ? 20.525 17.339 -0.206 1.00 81.81 207 VAL A CA 1
ATOM 1498 C C . VAL A 1 207 ? 20.323 17.983 1.165 1.00 81.81 207 VAL A C 1
ATOM 1500 O O . VAL A 1 207 ? 19.341 17.709 1.853 1.00 81.81 207 VAL A O 1
ATOM 1503 N N . ASP A 1 208 ? 21.243 18.868 1.549 1.00 73.50 208 ASP A N 1
ATOM 1504 C CA . ASP A 1 208 ? 21.156 19.625 2.798 1.00 73.50 208 ASP A CA 1
ATOM 1505 C C . ASP A 1 208 ? 20.137 20.772 2.674 1.00 73.50 208 ASP A C 1
ATOM 1507 O O . ASP A 1 208 ? 20.359 21.737 1.944 1.00 73.50 208 ASP A O 1
ATOM 1511 N N . GLY A 1 209 ? 19.050 20.701 3.450 1.00 65.69 209 GLY A N 1
ATOM 1512 C CA . GLY A 1 209 ? 18.053 21.771 3.578 1.00 65.69 209 GLY A CA 1
ATOM 1513 C C . GLY A 1 209 ? 17.016 21.810 2.444 1.00 65.69 209 GLY A C 1
ATOM 1514 O O . GLY A 1 209 ? 17.345 21.687 1.275 1.00 65.69 209 GLY A O 1
ATOM 1515 N N . GLU A 1 210 ? 15.745 22.029 2.809 1.00 67.56 210 GLU A N 1
ATOM 1516 C CA . GLU A 1 210 ? 14.572 22.162 1.909 1.00 67.56 210 GLU A CA 1
ATOM 1517 C C . GLU A 1 210 ? 13.885 20.866 1.416 1.00 67.56 210 GLU A C 1
ATOM 1519 O O . GLU A 1 210 ? 13.255 20.847 0.358 1.00 67.56 210 GLU A O 1
ATOM 1524 N N . SER A 1 211 ? 13.877 19.803 2.230 1.00 80.44 211 SER A N 1
ATOM 1525 C CA . SER A 1 211 ? 13.081 18.585 1.957 1.00 80.44 211 SER A CA 1
ATOM 1526 C C . SER A 1 211 ? 11.569 18.858 1.780 1.00 80.44 211 SER A C 1
ATOM 1528 O O . SER A 1 211 ? 10.904 18.191 0.985 1.00 80.44 211 SER A O 1
ATOM 1530 N N . SER A 1 212 ? 11.009 19.888 2.429 1.00 87.25 212 SER A N 1
ATOM 1531 C CA . SER A 1 212 ? 9.572 20.199 2.344 1.00 87.25 212 SER A CA 1
ATOM 1532 C C . SER A 1 212 ? 9.119 20.670 0.956 1.00 87.25 212 SER A C 1
ATOM 1534 O O . SER A 1 212 ? 8.041 20.285 0.507 1.00 87.25 212 SER A O 1
ATOM 1536 N N . ALA A 1 213 ? 9.934 21.452 0.238 1.00 90.06 213 ALA A N 1
ATOM 1537 C CA . ALA A 1 213 ? 9.597 21.914 -1.111 1.00 90.06 213 ALA A CA 1
ATOM 1538 C C . ALA A 1 213 ? 9.573 20.751 -2.116 1.00 90.06 213 ALA A C 1
ATOM 1540 O O . ALA A 1 213 ? 8.665 20.657 -2.943 1.00 90.06 213 ALA A O 1
ATOM 1541 N N . VAL A 1 214 ? 10.542 19.835 -2.000 1.00 93.31 214 VAL A N 1
ATOM 1542 C CA . VAL A 1 214 ? 10.605 18.608 -2.809 1.00 93.31 214 VAL A CA 1
ATOM 1543 C C . VAL A 1 214 ? 9.404 17.713 -2.513 1.00 93.31 214 VAL A C 1
ATOM 1545 O O . VAL A 1 214 ? 8.746 17.253 -3.441 1.00 93.31 214 VAL A O 1
ATOM 1548 N N . THR A 1 215 ? 9.075 17.532 -1.233 1.00 93.62 215 THR A N 1
ATOM 1549 C CA . THR A 1 215 ? 7.924 16.734 -0.779 1.00 93.62 215 THR A CA 1
ATOM 1550 C C . THR A 1 215 ? 6.614 17.292 -1.327 1.00 93.62 215 THR A C 1
ATOM 1552 O O . THR A 1 215 ? 5.839 16.561 -1.940 1.00 93.62 215 THR A O 1
ATOM 1555 N N . ALA A 1 216 ? 6.386 18.600 -1.185 1.00 93.75 216 ALA A N 1
ATOM 1556 C CA . ALA A 1 216 ? 5.185 19.250 -1.696 1.00 93.75 216 ALA A CA 1
ATOM 1557 C C . ALA A 1 216 ? 5.042 19.075 -3.216 1.00 93.75 216 ALA A C 1
ATOM 1559 O O . ALA A 1 216 ? 3.959 18.734 -3.689 1.00 93.75 216 ALA A O 1
ATOM 1560 N N . MET A 1 217 ? 6.132 19.247 -3.971 1.00 95.31 217 MET A N 1
ATOM 1561 C CA . MET A 1 217 ? 6.118 19.075 -5.424 1.00 95.31 217 MET A CA 1
ATOM 1562 C C . MET A 1 217 ? 5.927 17.612 -5.843 1.00 95.31 217 MET A C 1
ATOM 1564 O O . MET A 1 217 ? 5.244 17.347 -6.830 1.00 95.31 217 MET A O 1
ATOM 1568 N N . ALA A 1 218 ? 6.488 16.659 -5.094 1.00 96.38 218 ALA A N 1
ATOM 1569 C CA . ALA A 1 218 ? 6.286 15.236 -5.339 1.00 96.38 218 ALA A CA 1
ATOM 1570 C C . ALA A 1 218 ? 4.818 14.842 -5.121 1.00 96.38 218 ALA A C 1
ATOM 1572 O O . ALA A 1 218 ? 4.242 14.158 -5.961 1.00 96.38 218 ALA A O 1
ATOM 1573 N N . LEU A 1 219 ? 4.181 15.335 -4.053 1.00 97.00 219 LEU A N 1
ATOM 1574 C CA . LEU A 1 219 ? 2.753 15.111 -3.802 1.00 97.00 219 LEU A CA 1
ATOM 1575 C C . LEU A 1 219 ? 1.866 15.766 -4.864 1.00 97.00 219 LEU A C 1
ATOM 1577 O O . LEU A 1 219 ? 0.908 15.143 -5.313 1.00 97.00 219 LEU A O 1
ATOM 1581 N N . ASP A 1 220 ? 2.203 16.973 -5.324 1.00 96.75 220 ASP A N 1
ATOM 1582 C CA . ASP A 1 220 ? 1.480 17.625 -6.424 1.00 96.75 220 ASP A CA 1
ATOM 1583 C C . ASP A 1 220 ? 1.628 16.834 -7.742 1.00 96.75 220 ASP A C 1
ATOM 1585 O O . ASP A 1 220 ? 0.695 16.757 -8.543 1.00 96.75 220 ASP A O 1
ATOM 1589 N N . ALA A 1 221 ? 2.786 16.204 -7.969 1.00 96.88 221 ALA A N 1
ATOM 1590 C CA . ALA A 1 221 ? 3.010 15.306 -9.100 1.00 96.88 221 ALA A CA 1
ATOM 1591 C C . ALA A 1 221 ? 2.199 14.010 -8.978 1.00 96.88 221 ALA A C 1
ATOM 1593 O O . ALA A 1 221 ? 1.565 13.602 -9.944 1.00 96.88 221 ALA A O 1
ATOM 1594 N N . LEU A 1 222 ? 2.131 13.401 -7.796 1.00 97.25 222 LEU A N 1
ATOM 1595 C CA . LEU A 1 222 ? 1.270 12.238 -7.572 1.00 97.25 222 LEU A CA 1
ATOM 1596 C C . LEU A 1 222 ? -0.216 12.589 -7.735 1.00 97.25 222 LEU A C 1
ATOM 1598 O O . LEU A 1 222 ? -0.960 11.842 -8.366 1.00 97.25 222 LEU A O 1
ATOM 1602 N N . ALA A 1 223 ? -0.652 13.751 -7.249 1.00 97.19 223 ALA A N 1
ATOM 1603 C CA . ALA A 1 223 ? -2.023 14.210 -7.434 1.00 97.19 223 ALA A CA 1
ATOM 1604 C C . ALA A 1 223 ? -2.391 14.326 -8.923 1.00 97.19 223 ALA A C 1
ATOM 1606 O O . ALA A 1 223 ? -3.482 13.915 -9.316 1.00 97.19 223 ALA A O 1
ATOM 1607 N N . SER A 1 224 ? -1.482 14.807 -9.782 1.00 96.81 224 SER A N 1
ATOM 1608 C CA . SER A 1 224 ? -1.763 14.895 -11.221 1.00 96.81 224 SER A CA 1
ATOM 1609 C C . SER A 1 224 ? -1.904 13.519 -11.881 1.00 96.81 224 SER A C 1
ATOM 1611 O O . SER A 1 224 ? -2.775 13.364 -12.740 1.00 96.81 224 SER A O 1
ATOM 1613 N N . VAL A 1 225 ? -1.152 12.504 -11.434 1.00 96.06 225 VAL A N 1
ATOM 1614 C CA . VAL A 1 225 ? -1.272 11.118 -11.929 1.00 96.06 225 VAL A CA 1
ATOM 1615 C C . VAL A 1 225 ? -2.690 10.585 -11.748 1.00 96.06 225 VAL A C 1
ATOM 1617 O O . VAL A 1 225 ? -3.226 9.990 -12.681 1.00 96.06 225 VAL A O 1
ATOM 1620 N N . THR A 1 226 ? -3.343 10.874 -10.616 1.00 95.50 226 THR A N 1
ATOM 1621 C CA . THR A 1 226 ? -4.722 10.412 -10.348 1.00 95.50 226 THR A CA 1
ATOM 1622 C C . THR A 1 226 ? -5.756 10.933 -11.353 1.00 95.50 226 THR A C 1
ATOM 1624 O O . THR A 1 226 ? -6.837 10.372 -11.479 1.00 95.50 226 THR A O 1
ATOM 1627 N N . THR A 1 227 ? -5.424 11.976 -12.120 1.00 94.88 227 THR A N 1
ATOM 1628 C CA . THR A 1 227 ? -6.294 12.512 -13.179 1.00 94.88 227 THR A CA 1
ATOM 1629 C C . THR A 1 227 ? -6.016 11.915 -14.564 1.00 94.88 227 THR A C 1
ATOM 1631 O O . THR A 1 227 ? -6.787 12.148 -15.493 1.00 94.88 227 THR A O 1
ATOM 1634 N N . MET A 1 228 ? -4.916 11.169 -14.717 1.00 93.69 228 MET A N 1
ATOM 1635 C CA . MET A 1 228 ? -4.420 10.644 -15.999 1.00 93.69 228 MET A CA 1
ATOM 1636 C C . MET A 1 228 ? -4.632 9.137 -16.163 1.00 93.69 228 MET A C 1
ATOM 1638 O O . MET A 1 228 ? -4.632 8.644 -17.291 1.00 93.69 228 MET A O 1
ATOM 1642 N N . VAL A 1 229 ? -4.752 8.408 -15.055 1.00 91.94 229 VAL A N 1
ATOM 1643 C CA . VAL A 1 229 ? -4.746 6.940 -15.022 1.00 91.94 229 VAL A CA 1
ATOM 1644 C C . VAL A 1 229 ? -6.122 6.350 -14.759 1.00 91.94 229 VAL A C 1
ATOM 1646 O O . VAL A 1 229 ? -7.012 7.005 -14.219 1.00 91.94 229 VAL A O 1
ATOM 1649 N N . ASP A 1 230 ? -6.272 5.081 -15.127 1.00 87.69 230 ASP A N 1
ATOM 1650 C CA . ASP A 1 230 ? -7.353 4.243 -14.633 1.00 87.69 230 ASP A CA 1
ATOM 1651 C C . ASP A 1 230 ? -7.012 3.672 -13.245 1.00 87.69 230 ASP A C 1
ATOM 1653 O O . ASP A 1 230 ? -5.856 3.637 -12.820 1.00 87.69 230 ASP A O 1
ATOM 1657 N N . GLY A 1 231 ? -8.034 3.221 -12.518 1.00 88.25 231 GLY A N 1
ATOM 1658 C CA . GLY A 1 231 ? -7.883 2.570 -11.213 1.00 88.25 231 GLY A CA 1
ATOM 1659 C C . GLY A 1 231 ? -7.347 1.141 -11.293 1.00 88.25 231 GLY A C 1
ATOM 1660 O O . GLY A 1 231 ? -7.815 0.286 -10.550 1.00 88.25 231 GLY A O 1
ATOM 1661 N N . SER A 1 232 ? -6.423 0.850 -12.213 1.00 90.31 232 SER A N 1
ATOM 1662 C CA . SER A 1 232 ? -5.804 -0.472 -12.325 1.00 90.31 232 SER A CA 1
ATOM 1663 C C . SER A 1 232 ? -4.973 -0.809 -11.081 1.00 90.31 232 SER A C 1
ATOM 1665 O O . SER A 1 232 ? -4.277 0.048 -10.535 1.00 90.31 232 SER A O 1
ATOM 1667 N N . ASP A 1 233 ? -4.998 -2.078 -10.659 1.00 89.75 233 ASP A N 1
ATOM 1668 C CA . ASP A 1 233 ? -4.281 -2.554 -9.466 1.00 89.75 233 ASP A CA 1
ATOM 1669 C C . ASP A 1 233 ? -2.788 -2.194 -9.483 1.00 89.75 233 ASP A C 1
ATOM 1671 O O . ASP A 1 233 ? -2.249 -1.749 -8.475 1.00 89.75 233 ASP A O 1
ATOM 1675 N N . GLU A 1 234 ? -2.122 -2.330 -10.635 1.00 87.44 234 GLU A N 1
ATOM 1676 C CA . GLU A 1 234 ? -0.704 -1.977 -10.789 1.00 87.44 234 GLU A CA 1
ATOM 1677 C C . GLU A 1 234 ? -0.462 -0.483 -10.521 1.00 87.44 234 GLU A C 1
ATOM 1679 O O . GLU A 1 234 ? 0.479 -0.119 -9.812 1.00 87.44 234 GLU A O 1
ATOM 1684 N N . THR A 1 235 ? -1.336 0.386 -11.031 1.00 90.25 235 THR A N 1
ATOM 1685 C CA . THR A 1 235 ? -1.236 1.832 -10.816 1.00 90.25 235 THR A CA 1
ATOM 1686 C C . THR A 1 235 ? -1.499 2.191 -9.358 1.00 90.25 235 THR A C 1
ATOM 1688 O O . THR A 1 235 ? -0.723 2.934 -8.759 1.00 90.25 235 THR A O 1
ATOM 1691 N N . LEU A 1 236 ? -2.551 1.630 -8.756 1.00 94.31 236 LEU A N 1
ATOM 1692 C CA . LEU A 1 236 ? -2.867 1.829 -7.338 1.00 94.31 236 LEU A CA 1
ATOM 1693 C C . LEU A 1 236 ? -1.717 1.359 -6.440 1.00 94.31 236 LEU A C 1
ATOM 1695 O O . LEU A 1 236 ? -1.355 2.046 -5.481 1.00 94.31 236 LEU A O 1
ATOM 1699 N N . GLN A 1 237 ? -1.093 0.230 -6.787 1.00 92.62 237 GLN A N 1
ATOM 1700 C CA . GLN A 1 237 ? 0.064 -0.297 -6.079 1.00 92.62 237 GLN A CA 1
ATOM 1701 C C . GLN A 1 237 ? 1.254 0.672 -6.142 1.00 92.62 237 GLN A C 1
ATOM 1703 O O . GLN A 1 237 ? 1.839 0.997 -5.106 1.00 92.62 237 GLN A O 1
ATOM 1708 N N . GLN A 1 238 ? 1.585 1.175 -7.336 1.00 91.12 238 GLN A N 1
ATOM 1709 C CA . GLN A 1 238 ? 2.672 2.141 -7.535 1.00 91.12 238 GLN A CA 1
ATOM 1710 C C . GLN A 1 238 ? 2.410 3.466 -6.816 1.00 91.12 238 GLN A C 1
ATOM 1712 O O . GLN A 1 238 ? 3.325 4.011 -6.198 1.00 91.12 238 GLN A O 1
ATOM 1717 N N . MET A 1 239 ? 1.171 3.962 -6.857 1.00 95.31 239 MET A N 1
ATOM 1718 C CA . MET A 1 239 ? 0.753 5.181 -6.165 1.00 95.31 239 MET A CA 1
ATOM 1719 C C . MET A 1 239 ? 0.901 5.046 -4.648 1.00 95.31 239 MET A C 1
ATOM 1721 O O . MET A 1 239 ? 1.519 5.907 -4.024 1.00 95.31 239 MET A O 1
ATOM 1725 N N . GLY A 1 240 ? 0.406 3.951 -4.059 1.00 95.88 240 GLY A N 1
ATOM 1726 C CA . GLY A 1 240 ? 0.552 3.685 -2.625 1.00 95.88 240 GLY A CA 1
ATOM 1727 C C . GLY A 1 240 ? 2.020 3.638 -2.195 1.00 95.88 240 GLY A C 1
ATOM 1728 O O . GLY A 1 240 ? 2.420 4.344 -1.271 1.00 95.88 240 GLY A O 1
ATOM 1729 N N . THR A 1 241 ? 2.853 2.903 -2.939 1.00 92.94 241 THR A N 1
ATOM 1730 C CA . THR A 1 241 ? 4.300 2.835 -2.689 1.00 92.94 241 THR A CA 1
ATOM 1731 C C . THR A 1 241 ? 4.985 4.196 -2.844 1.00 92.94 241 THR A C 1
ATOM 1733 O O . THR A 1 241 ? 5.836 4.546 -2.025 1.00 92.94 241 THR A O 1
ATOM 1736 N N . ALA A 1 242 ? 4.620 4.985 -3.859 1.00 94.69 242 ALA A N 1
ATOM 1737 C CA . ALA A 1 242 ? 5.185 6.316 -4.061 1.00 94.69 242 ALA A CA 1
ATOM 1738 C C . ALA A 1 242 ? 4.815 7.268 -2.913 1.00 94.69 242 ALA A C 1
ATOM 1740 O O . ALA A 1 242 ? 5.688 7.980 -2.422 1.00 94.69 242 ALA A O 1
ATOM 1741 N N . VAL A 1 243 ? 3.569 7.237 -2.423 1.00 96.69 243 VAL A N 1
ATOM 1742 C CA . VAL A 1 243 ? 3.155 8.020 -1.245 1.00 96.69 243 VAL A CA 1
ATOM 1743 C C . VAL A 1 243 ? 3.964 7.619 -0.009 1.00 96.69 243 VAL A C 1
ATOM 1745 O O . VAL A 1 243 ? 4.499 8.499 0.665 1.00 96.69 243 VAL A O 1
ATOM 1748 N N . THR A 1 244 ? 4.128 6.318 0.259 1.00 95.12 244 THR A N 1
ATOM 1749 C CA . THR A 1 244 ? 4.975 5.832 1.365 1.00 95.12 244 THR A CA 1
ATOM 1750 C C . THR A 1 244 ? 6.400 6.377 1.270 1.00 95.12 244 THR A C 1
ATOM 1752 O O . THR A 1 244 ? 6.935 6.874 2.258 1.00 95.12 244 THR A O 1
ATOM 1755 N N . GLN A 1 245 ? 7.018 6.329 0.086 1.00 92.88 245 GLN A N 1
ATOM 1756 C CA . GLN A 1 245 ? 8.383 6.827 -0.116 1.00 92.88 245 GLN A CA 1
ATOM 1757 C C . GLN A 1 245 ? 8.490 8.344 0.071 1.00 92.88 245 GLN A C 1
ATOM 1759 O O . GLN A 1 245 ? 9.447 8.815 0.688 1.00 92.88 245 GLN A O 1
ATOM 1764 N N . VAL A 1 246 ? 7.513 9.104 -0.437 1.00 94.88 246 VAL A N 1
ATOM 1765 C CA . VAL A 1 246 ? 7.463 10.563 -0.271 1.00 94.88 246 VAL A CA 1
ATOM 1766 C C . VAL A 1 246 ? 7.398 10.933 1.208 1.00 94.88 246 VAL A C 1
ATOM 1768 O O . VAL A 1 246 ? 8.191 11.753 1.667 1.00 94.88 246 VAL A O 1
ATOM 1771 N N . ILE A 1 247 ? 6.510 10.287 1.967 1.00 94.56 247 ILE A N 1
ATOM 1772 C CA . ILE A 1 247 ? 6.333 10.577 3.391 1.00 94.56 247 ILE A CA 1
ATOM 1773 C C . ILE A 1 247 ? 7.540 10.131 4.220 1.00 94.56 247 ILE A C 1
ATOM 1775 O O . ILE A 1 247 ? 8.027 10.922 5.027 1.00 94.56 247 ILE A O 1
ATOM 1779 N N . ALA A 1 248 ? 8.077 8.931 3.985 1.00 90.06 248 ALA A N 1
ATOM 1780 C CA . ALA A 1 248 ? 9.235 8.415 4.718 1.00 90.06 248 ALA A CA 1
ATOM 1781 C C . ALA A 1 248 ? 10.511 9.262 4.534 1.00 90.06 248 ALA A C 1
ATOM 1783 O O . ALA A 1 248 ? 11.350 9.314 5.431 1.00 90.06 248 ALA A O 1
ATOM 1784 N N . GLY A 1 249 ? 10.667 9.931 3.385 1.00 83.06 249 GLY A N 1
ATOM 1785 C CA . GLY A 1 249 ? 11.817 10.794 3.088 1.00 83.06 249 GLY A CA 1
ATOM 1786 C C . GLY A 1 249 ? 11.682 12.251 3.554 1.00 83.06 249 GLY A C 1
ATOM 1787 O O . GLY A 1 249 ? 12.573 13.059 3.273 1.00 83.06 249 GLY A O 1
ATOM 1788 N N . SER A 1 250 ? 10.581 12.617 4.216 1.00 80.38 250 SER A N 1
ATOM 1789 C CA . SER A 1 250 ? 10.220 14.012 4.501 1.00 80.38 250 SER A CA 1
ATOM 1790 C C . SER A 1 250 ? 10.098 14.314 5.996 1.00 80.38 250 SER A C 1
ATOM 1792 O O . SER A 1 250 ? 9.842 13.430 6.810 1.00 80.38 250 SER A O 1
ATOM 1794 N N . ALA A 1 251 ? 10.274 15.586 6.368 1.00 80.81 251 ALA A N 1
ATOM 1795 C CA . ALA A 1 251 ? 9.854 16.059 7.684 1.00 80.81 251 ALA A CA 1
ATOM 1796 C C . ALA A 1 251 ? 8.324 16.165 7.701 1.00 80.81 251 ALA A C 1
ATOM 1798 O O . ALA A 1 251 ? 7.736 16.738 6.783 1.00 80.81 251 ALA A O 1
ATOM 1799 N N . ALA A 1 252 ? 7.686 15.620 8.733 1.00 82.25 252 ALA A N 1
ATOM 1800 C CA . ALA A 1 252 ? 6.240 15.514 8.784 1.00 82.25 252 ALA A CA 1
ATOM 1801 C C . ALA A 1 252 ? 5.594 16.861 9.138 1.00 82.25 252 ALA A C 1
ATOM 1803 O O . ALA A 1 252 ? 5.526 17.247 10.302 1.00 82.25 252 ALA A O 1
ATOM 1804 N N . ASP A 1 253 ? 5.102 17.580 8.129 1.00 92.31 253 ASP A N 1
ATOM 1805 C CA . ASP A 1 253 ? 4.229 18.736 8.324 1.00 92.31 253 ASP A CA 1
ATOM 1806 C C . ASP A 1 253 ? 2.778 18.398 7.953 1.00 92.31 253 ASP A C 1
ATOM 1808 O O . ASP A 1 253 ? 2.502 17.577 7.071 1.00 92.31 253 ASP A O 1
ATOM 1812 N N . LYS A 1 254 ? 1.825 19.055 8.621 1.00 93.75 254 LYS A N 1
ATOM 1813 C CA . LYS A 1 254 ? 0.392 18.817 8.415 1.00 93.75 254 LYS A CA 1
ATOM 1814 C C . LYS A 1 254 ? -0.034 18.962 6.955 1.00 93.75 254 LYS A C 1
ATOM 1816 O O . LYS A 1 254 ? -0.892 18.201 6.503 1.00 93.75 254 LYS A O 1
ATOM 1821 N N . SER A 1 255 ? 0.508 19.941 6.228 1.00 94.88 255 SER A N 1
ATOM 1822 C CA . SER A 1 255 ? 0.115 20.195 4.840 1.00 94.88 255 SER A CA 1
ATOM 1823 C C . SER A 1 255 ? 0.540 19.038 3.942 1.00 94.88 255 SER A C 1
ATOM 1825 O O . SER A 1 255 ? -0.271 18.567 3.146 1.00 94.88 255 SER A O 1
ATOM 1827 N N . SER A 1 256 ? 1.774 18.553 4.084 1.00 95.00 256 SER A N 1
ATOM 1828 C CA . SER A 1 256 ? 2.273 17.400 3.328 1.00 95.00 256 SER A CA 1
ATOM 1829 C C . SER A 1 256 ? 1.503 16.121 3.668 1.00 95.00 256 SER A C 1
ATOM 1831 O O . SER A 1 256 ? 1.068 15.412 2.763 1.00 95.00 256 SER A O 1
ATOM 1833 N N . LEU A 1 257 ? 1.233 15.860 4.952 1.00 96.06 257 LEU A N 1
ATOM 1834 C CA . LEU A 1 257 ? 0.462 14.682 5.372 1.00 96.06 257 LEU A CA 1
ATOM 1835 C C . LEU A 1 257 ? -0.993 14.720 4.878 1.00 96.06 257 LEU A C 1
ATOM 1837 O O . LEU A 1 257 ? -1.519 13.700 4.437 1.00 96.06 257 LEU A O 1
ATOM 1841 N N . THR A 1 258 ? -1.628 15.895 4.892 1.00 96.25 258 THR A N 1
ATOM 1842 C CA . THR A 1 258 ? -2.992 16.068 4.360 1.00 96.25 258 THR A CA 1
ATOM 1843 C C . THR A 1 258 ? -3.016 15.852 2.849 1.00 96.25 258 THR A C 1
ATOM 1845 O O . THR A 1 258 ? -3.824 15.071 2.363 1.00 96.25 258 THR A O 1
ATOM 1848 N N . LYS A 1 259 ? -2.077 16.453 2.104 1.00 96.62 259 LYS A N 1
ATOM 1849 C CA . LYS A 1 259 ? -1.967 16.238 0.654 1.00 96.62 259 LYS A CA 1
ATOM 1850 C C . LYS A 1 259 ? -1.731 14.768 0.300 1.00 96.62 259 LYS A C 1
ATOM 1852 O O . LYS A 1 259 ? -2.330 14.269 -0.644 1.00 96.62 259 LYS A O 1
ATOM 1857 N N . ALA A 1 260 ? -0.882 14.065 1.048 1.00 97.38 260 ALA A N 1
ATOM 1858 C CA . ALA A 1 260 ? -0.664 12.634 0.848 1.00 97.38 260 ALA A CA 1
ATOM 1859 C C . ALA A 1 260 ? -1.942 11.817 1.085 1.00 97.38 260 ALA A C 1
ATOM 1861 O O . ALA A 1 260 ? -2.257 10.926 0.298 1.00 97.38 260 ALA A O 1
ATOM 1862 N N . ALA A 1 261 ? -2.710 12.160 2.121 1.00 97.88 261 ALA A N 1
ATOM 1863 C CA . ALA A 1 261 ? -4.012 11.556 2.373 1.00 97.88 261 ALA A CA 1
ATOM 1864 C C . ALA A 1 261 ? -5.010 11.837 1.229 1.00 97.88 261 ALA A C 1
ATOM 1866 O O . ALA A 1 261 ? -5.720 10.925 0.812 1.00 97.88 261 ALA A O 1
ATOM 1867 N N . ASP A 1 262 ? -5.021 13.049 0.670 1.00 98.00 262 ASP A N 1
ATOM 1868 C CA . ASP A 1 262 ? -5.881 13.421 -0.465 1.00 98.00 262 ASP A CA 1
ATOM 1869 C C . ASP A 1 262 ? -5.488 12.689 -1.768 1.00 98.00 262 ASP A C 1
ATOM 1871 O O . ASP A 1 262 ? -6.350 12.321 -2.573 1.00 98.00 262 ASP A O 1
ATOM 1875 N N . VAL A 1 263 ? -4.193 12.412 -1.973 1.00 98.00 263 VAL A N 1
ATOM 1876 C CA . VAL A 1 263 ? -3.719 11.559 -3.079 1.00 98.00 263 VAL A CA 1
ATOM 1877 C C . VAL A 1 263 ? -4.248 10.131 -2.923 1.00 98.00 263 VAL A C 1
ATOM 1879 O O . VAL A 1 263 ? -4.748 9.565 -3.896 1.00 98.00 263 VAL A O 1
ATOM 1882 N N . ILE A 1 264 ? -4.184 9.551 -1.717 1.00 98.06 264 ILE A N 1
ATOM 1883 C CA . ILE A 1 264 ? -4.732 8.209 -1.448 1.00 98.06 264 ILE A CA 1
ATOM 1884 C C . ILE A 1 264 ? -6.255 8.197 -1.628 1.00 98.06 264 ILE A C 1
ATOM 1886 O O . ILE A 1 264 ? -6.773 7.281 -2.262 1.00 98.06 264 ILE A O 1
ATOM 1890 N N . GLU A 1 265 ? -6.969 9.217 -1.143 1.00 97.94 265 GLU A N 1
ATOM 1891 C CA . GLU A 1 265 ? -8.417 9.364 -1.363 1.00 97.94 265 GLU A CA 1
ATOM 1892 C C . GLU A 1 265 ? -8.758 9.344 -2.856 1.00 97.94 265 GLU A C 1
ATOM 1894 O O . GLU A 1 265 ? -9.651 8.618 -3.293 1.00 97.94 265 GLU A O 1
ATOM 1899 N N . SER A 1 266 ? -8.001 10.099 -3.653 1.00 97.56 266 SER A N 1
ATOM 1900 C CA . SER A 1 266 ? -8.181 10.156 -5.103 1.00 97.56 266 SER A CA 1
ATOM 1901 C C . SER A 1 266 ? -7.908 8.797 -5.757 1.00 97.56 266 SER A C 1
ATOM 1903 O O . SER A 1 266 ? -8.648 8.392 -6.649 1.00 97.56 266 SER A O 1
ATOM 1905 N N . CYS A 1 267 ? -6.909 8.044 -5.281 1.00 96.88 267 CYS A N 1
ATOM 1906 C CA . CYS A 1 267 ? -6.656 6.674 -5.742 1.00 96.88 267 CYS A CA 1
ATOM 1907 C C . CYS A 1 267 ? -7.826 5.732 -5.415 1.00 96.88 267 CYS A C 1
ATOM 1909 O O . CYS A 1 267 ? -8.253 4.961 -6.272 1.00 96.88 267 CYS A O 1
ATOM 1911 N N . LEU A 1 268 ? -8.387 5.817 -4.207 1.00 96.75 268 LEU A N 1
ATOM 1912 C CA . LEU A 1 268 ? -9.550 5.017 -3.807 1.00 96.75 268 LEU A CA 1
ATOM 1913 C C . LEU A 1 268 ? -10.797 5.360 -4.631 1.00 96.75 268 LEU A C 1
ATOM 1915 O O . LEU A 1 268 ? -11.574 4.468 -4.966 1.00 96.75 268 LEU A O 1
ATOM 1919 N N . ALA A 1 269 ? -10.960 6.624 -5.026 1.00 96.56 269 ALA A N 1
ATOM 1920 C CA . ALA A 1 269 ? -12.032 7.036 -5.927 1.00 96.56 269 ALA A CA 1
ATOM 1921 C C . ALA A 1 269 ? -11.899 6.429 -7.340 1.00 96.56 269 ALA A C 1
ATOM 1923 O O . ALA A 1 269 ? -12.916 6.177 -7.989 1.00 96.56 269 ALA A O 1
ATOM 1924 N N . LEU A 1 270 ? -10.672 6.160 -7.809 1.00 95.06 270 LEU A N 1
ATOM 1925 C CA . LEU A 1 270 ? -10.424 5.465 -9.081 1.00 95.06 270 LEU A CA 1
ATOM 1926 C C . LEU A 1 270 ? -10.726 3.962 -8.999 1.00 95.06 270 LEU A C 1
ATOM 1928 O O . LEU A 1 270 ?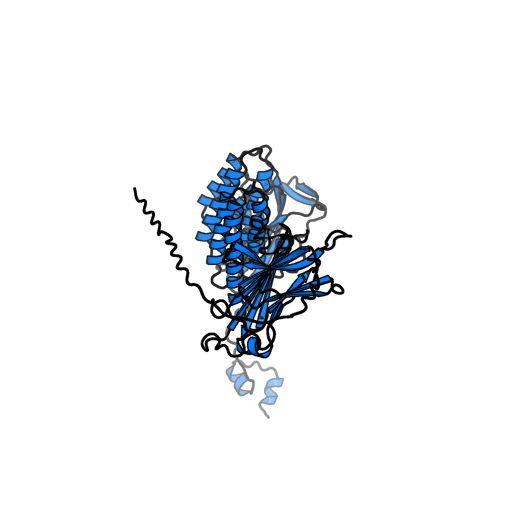 -11.082 3.358 -10.011 1.00 95.06 270 LEU A O 1
ATOM 1932 N N . ALA A 1 271 ? -10.630 3.362 -7.809 1.00 94.94 271 ALA A N 1
ATOM 1933 C CA . ALA A 1 271 ? -10.839 1.935 -7.559 1.00 94.94 271 ALA A CA 1
ATOM 1934 C C . ALA A 1 271 ? -12.330 1.533 -7.527 1.00 94.94 271 ALA A C 1
ATOM 1936 O O . ALA A 1 271 ? -12.817 0.867 -6.609 1.00 94.94 271 ALA A O 1
ATOM 1937 N N . SER A 1 272 ? -13.093 1.981 -8.526 1.00 89.81 272 SER A N 1
ATOM 1938 C CA . SER A 1 272 ? -14.548 1.806 -8.569 1.00 89.81 272 SER A CA 1
ATOM 1939 C C . SER A 1 272 ? -14.990 0.338 -8.632 1.00 89.81 272 SER A C 1
ATOM 1941 O O . SER A 1 272 ? -16.009 0.001 -8.023 1.00 89.81 272 SER A O 1
ATOM 1943 N N . ASP A 1 273 ? -14.180 -0.516 -9.265 1.00 90.88 273 ASP A N 1
ATOM 1944 C CA . ASP A 1 273 ? -14.390 -1.965 -9.408 1.00 90.88 273 ASP A CA 1
ATOM 1945 C C . ASP A 1 273 ? -13.827 -2.781 -8.227 1.00 90.88 273 ASP A C 1
ATOM 1947 O O . ASP A 1 273 ? -13.937 -4.005 -8.190 1.00 90.88 273 ASP A O 1
ATOM 1951 N N . GLY A 1 274 ? -13.253 -2.096 -7.239 1.00 94.31 274 GLY A N 1
ATOM 1952 C CA . GLY A 1 274 ? -12.630 -2.678 -6.061 1.00 94.31 274 GLY A CA 1
ATOM 1953 C C . GLY A 1 274 ? -11.104 -2.652 -6.100 1.00 94.31 274 GLY A C 1
ATOM 1954 O O . GLY A 1 274 ? -10.501 -2.071 -6.999 1.00 94.31 274 GLY A O 1
ATOM 1955 N N . VAL A 1 275 ? -10.484 -3.226 -5.067 1.00 95.94 275 VAL A N 1
ATOM 1956 C CA . VAL A 1 275 ? -9.027 -3.192 -4.852 1.00 95.94 275 VAL A CA 1
ATOM 1957 C C . VAL A 1 275 ? -8.520 -4.592 -4.519 1.00 95.94 275 VAL A C 1
ATOM 1959 O O . VAL A 1 275 ? -8.988 -5.207 -3.557 1.00 95.94 275 VAL A O 1
ATOM 1962 N N . SER A 1 276 ? -7.528 -5.082 -5.269 1.00 94.56 276 SER A N 1
ATOM 1963 C CA . SER A 1 276 ? -6.854 -6.351 -4.958 1.00 94.56 276 SER A CA 1
ATOM 1964 C C . SER A 1 276 ? -6.065 -6.296 -3.646 1.00 94.56 276 SER A C 1
ATOM 1966 O O . SER A 1 276 ? -5.734 -5.229 -3.125 1.00 94.56 276 SER A O 1
ATOM 1968 N N . ALA A 1 277 ? -5.688 -7.461 -3.110 1.00 94.12 277 ALA A N 1
ATOM 1969 C CA . ALA A 1 277 ? -4.901 -7.529 -1.878 1.00 94.12 277 ALA A CA 1
ATOM 1970 C C . ALA A 1 277 ? -3.549 -6.800 -2.000 1.00 94.12 277 ALA A C 1
ATOM 1972 O O . ALA A 1 277 ? -3.148 -6.089 -1.080 1.00 94.12 277 ALA A O 1
ATOM 1973 N N . ALA A 1 278 ? -2.878 -6.919 -3.151 1.00 91.38 278 ALA A N 1
ATOM 1974 C CA . ALA A 1 278 ? -1.575 -6.300 -3.395 1.00 91.38 278 ALA A CA 1
ATOM 1975 C C . ALA A 1 278 ? -1.663 -4.769 -3.525 1.00 91.38 278 ALA A C 1
ATOM 1977 O O . ALA A 1 278 ? -0.897 -4.052 -2.877 1.00 91.38 278 ALA A O 1
ATOM 1978 N N . ALA A 1 279 ? -2.616 -4.260 -4.314 1.00 94.69 279 ALA A N 1
ATOM 1979 C CA . ALA A 1 279 ? -2.854 -2.821 -4.433 1.00 94.69 279 ALA A CA 1
ATOM 1980 C C . ALA A 1 279 ? -3.303 -2.221 -3.092 1.00 94.69 279 ALA A C 1
ATOM 1982 O O . ALA A 1 279 ? -2.787 -1.187 -2.660 1.00 94.69 279 ALA A O 1
ATOM 1983 N N . GLY A 1 280 ? -4.199 -2.920 -2.390 1.00 96.88 280 GLY A N 1
ATOM 1984 C CA . GLY A 1 280 ? -4.667 -2.534 -1.066 1.00 96.88 280 GLY A CA 1
ATOM 1985 C C . GLY A 1 280 ? -3.538 -2.480 -0.045 1.00 96.88 280 GLY A C 1
ATOM 1986 O O . GLY A 1 280 ? -3.490 -1.540 0.740 1.00 96.88 280 GLY A O 1
ATOM 1987 N N . ALA A 1 281 ? -2.594 -3.426 -0.081 1.00 96.06 281 ALA A N 1
ATOM 1988 C CA . ALA A 1 281 ? -1.455 -3.452 0.837 1.00 96.06 281 ALA A CA 1
ATOM 1989 C C . ALA A 1 281 ? -0.538 -2.240 0.636 1.00 96.06 281 ALA A C 1
ATOM 1991 O O . ALA A 1 281 ? -0.115 -1.623 1.614 1.00 96.06 281 ALA A O 1
ATOM 1992 N N . SER A 1 282 ? -0.291 -1.844 -0.617 1.00 95.62 282 SER A N 1
ATOM 1993 C CA . SER A 1 282 ? 0.475 -0.631 -0.925 1.00 95.62 282 SER A CA 1
ATOM 1994 C C . SER A 1 282 ? -0.242 0.648 -0.489 1.00 95.62 282 SER A C 1
ATOM 1996 O O . SER A 1 282 ? 0.391 1.517 0.110 1.00 95.62 282 SER A O 1
ATOM 1998 N N . LEU A 1 283 ? -1.549 0.781 -0.746 1.00 97.81 283 LEU A N 1
ATOM 1999 C CA . LEU A 1 283 ? -2.326 1.943 -0.286 1.00 97.81 283 LEU A CA 1
ATOM 2000 C C . LEU A 1 283 ? -2.368 2.010 1.246 1.00 97.81 283 LEU A C 1
ATOM 2002 O O . LEU A 1 283 ? -2.155 3.076 1.825 1.00 97.81 283 LEU A O 1
ATOM 2006 N N . LEU A 1 284 ? -2.566 0.866 1.904 1.00 97.56 284 LEU A N 1
ATOM 2007 C CA . LEU A 1 284 ? -2.558 0.750 3.359 1.00 97.56 284 LEU A CA 1
ATOM 2008 C C . LEU A 1 284 ? -1.182 1.096 3.950 1.00 97.56 284 LEU A C 1
ATOM 2010 O O . LEU A 1 284 ? -1.115 1.778 4.969 1.00 97.56 284 LEU A O 1
ATOM 2014 N N . GLY A 1 285 ? -0.088 0.724 3.276 1.00 96.69 285 GLY A N 1
ATOM 2015 C CA . GLY A 1 285 ? 1.269 1.152 3.629 1.00 96.69 285 GLY A CA 1
ATOM 2016 C C . GLY A 1 285 ? 1.473 2.664 3.510 1.00 96.69 285 GLY A C 1
ATOM 2017 O O . GLY A 1 285 ? 2.157 3.263 4.341 1.00 96.69 285 GLY A O 1
ATOM 2018 N N . GLY A 1 286 ? 0.836 3.307 2.528 1.00 97.19 286 GLY A N 1
ATOM 2019 C CA . GLY A 1 286 ? 0.772 4.767 2.423 1.00 97.19 286 GLY A CA 1
ATOM 2020 C C . GLY A 1 286 ? 0.074 5.393 3.632 1.00 97.19 286 GLY A C 1
ATOM 2021 O O . GLY A 1 286 ? 0.632 6.283 4.274 1.00 97.19 286 GLY A O 1
ATOM 2022 N N . ILE A 1 287 ? -1.104 4.877 3.997 1.00 97.81 287 ILE A N 1
ATOM 2023 C CA . ILE A 1 287 ? -1.872 5.323 5.173 1.00 97.81 287 ILE A CA 1
ATOM 2024 C C . ILE A 1 287 ? -1.056 5.139 6.462 1.00 97.81 287 ILE A C 1
ATOM 2026 O O . ILE A 1 287 ? -0.969 6.066 7.269 1.00 97.81 287 ILE A O 1
ATOM 2030 N N . ALA A 1 288 ? -0.434 3.971 6.648 1.00 96.69 288 ALA A N 1
ATOM 2031 C CA . ALA A 1 288 ? 0.395 3.668 7.813 1.00 96.69 288 ALA A CA 1
ATOM 2032 C C . ALA A 1 288 ? 1.582 4.636 7.930 1.00 96.69 288 ALA A C 1
ATOM 2034 O O . ALA A 1 288 ? 1.841 5.167 9.008 1.00 96.69 288 ALA A O 1
ATOM 2035 N N . SER A 1 289 ? 2.251 4.931 6.810 1.00 95.88 289 SER A N 1
ATOM 2036 C CA . SER A 1 289 ? 3.364 5.884 6.767 1.00 95.88 289 SER A CA 1
ATOM 2037 C C . SER A 1 289 ? 2.932 7.306 7.145 1.00 95.88 289 SER A C 1
ATOM 2039 O O . SER A 1 289 ? 3.615 7.958 7.935 1.00 95.88 289 SER A O 1
ATOM 2041 N N . ILE A 1 290 ? 1.769 7.774 6.667 1.00 96.00 290 ILE A N 1
ATOM 2042 C CA . ILE A 1 290 ? 1.205 9.075 7.074 1.00 96.00 290 ILE A CA 1
ATOM 2043 C C . ILE A 1 290 ? 0.906 9.083 8.583 1.00 96.00 290 ILE A C 1
ATOM 2045 O O . ILE A 1 290 ? 1.230 10.053 9.272 1.00 96.00 290 ILE A O 1
ATOM 2049 N N . GLY A 1 291 ? 0.329 7.997 9.105 1.00 94.88 291 GLY A N 1
ATOM 2050 C CA . GLY A 1 291 ? 0.030 7.829 10.529 1.00 94.88 291 GLY A CA 1
ATOM 2051 C C . GLY A 1 291 ? 1.274 7.889 11.415 1.00 94.88 291 GLY A C 1
ATOM 2052 O O . GLY A 1 291 ? 1.310 8.693 12.347 1.00 94.88 291 GLY A O 1
ATOM 2053 N N . GLY A 1 292 ? 2.316 7.118 11.092 1.00 93.31 292 GLY A N 1
ATOM 2054 C CA . GLY A 1 292 ? 3.579 7.120 11.842 1.00 93.31 292 GLY A CA 1
ATOM 2055 C C . GLY A 1 292 ? 4.251 8.497 11.859 1.00 93.31 292 GLY A C 1
ATOM 2056 O O . GLY A 1 292 ? 4.678 8.982 12.911 1.00 93.31 292 GLY A O 1
ATOM 2057 N N . SER A 1 293 ? 4.246 9.185 10.715 1.00 93.62 293 SER A N 1
ATOM 2058 C CA . SER A 1 293 ? 4.788 10.542 10.585 1.00 93.62 293 SER A CA 1
ATOM 2059 C C . SER A 1 293 ? 3.980 11.601 11.347 1.00 93.62 293 SER A C 1
ATOM 2061 O O . SER A 1 293 ? 4.544 12.600 11.791 1.00 93.62 293 SER A O 1
ATOM 2063 N N . SER A 1 294 ? 2.678 11.392 11.569 1.00 92.50 294 SER A N 1
ATOM 2064 C CA . SER A 1 294 ? 1.826 12.364 12.272 1.00 92.50 294 SER A CA 1
ATOM 2065 C C . SER A 1 294 ? 2.208 12.587 13.741 1.00 92.50 294 SER A C 1
ATOM 2067 O O . SER A 1 294 ? 1.882 13.635 14.290 1.00 92.50 294 SER A O 1
ATOM 2069 N N . SER A 1 295 ? 2.962 11.669 14.359 1.00 89.19 295 SER A N 1
ATOM 2070 C CA . SER A 1 295 ? 3.442 11.774 15.750 1.00 89.19 295 SER A CA 1
ATOM 2071 C C . SER A 1 295 ? 4.285 13.027 16.044 1.00 89.19 295 SER A C 1
ATOM 2073 O O . SER A 1 295 ? 4.464 13.393 17.204 1.00 89.19 295 SER A O 1
ATOM 2075 N N . GLN A 1 296 ? 4.789 13.704 15.007 1.00 88.12 296 GLN A N 1
ATOM 2076 C CA . GLN A 1 296 ? 5.570 14.940 15.120 1.00 88.12 296 GLN A CA 1
ATOM 2077 C C . GLN A 1 296 ? 4.707 16.215 15.181 1.00 88.12 296 GLN A C 1
ATOM 2079 O O . GLN A 1 296 ? 5.239 17.296 15.439 1.00 88.12 296 GLN A O 1
ATOM 2084 N N . LEU A 1 297 ? 3.401 16.106 14.923 1.00 92.00 297 LEU A N 1
ATOM 2085 C CA . LEU A 1 297 ? 2.467 17.231 14.898 1.00 92.00 297 LEU A CA 1
ATOM 2086 C C . LEU A 1 297 ? 1.917 17.560 16.296 1.00 92.00 297 LEU A C 1
ATOM 2088 O O . LEU A 1 297 ? 2.004 16.762 17.229 1.00 92.00 297 LEU A O 1
ATOM 2092 N N . ASP A 1 298 ? 1.289 18.731 16.445 1.00 93.50 298 ASP A N 1
ATOM 2093 C CA . ASP A 1 298 ? 0.523 19.031 17.660 1.00 93.50 298 ASP A CA 1
ATOM 2094 C C . ASP A 1 298 ? -0.805 18.253 17.718 1.00 93.50 298 ASP A C 1
ATOM 2096 O O . ASP A 1 298 ? -1.325 17.785 16.708 1.00 93.50 298 ASP A O 1
ATOM 2100 N N . SER A 1 299 ? -1.404 18.135 18.906 1.00 89.44 299 SER A N 1
ATOM 2101 C CA . SER A 1 299 ? -2.593 17.295 19.119 1.00 89.44 299 SER A CA 1
ATOM 2102 C C . SER A 1 299 ? -3.817 17.678 18.275 1.00 89.44 299 SER A C 1
ATOM 2104 O O . SER A 1 299 ? -4.618 16.805 17.931 1.00 89.44 299 SER A O 1
ATOM 2106 N N . THR A 1 300 ? -3.983 18.954 17.915 1.00 92.75 300 THR A N 1
ATOM 2107 C CA . THR A 1 300 ? -5.107 19.400 17.072 1.00 92.75 300 THR A CA 1
ATOM 2108 C C . THR A 1 300 ? -4.878 18.994 15.621 1.00 92.75 300 THR A C 1
ATOM 2110 O O . THR A 1 300 ? -5.809 18.588 14.919 1.00 92.75 300 THR A O 1
ATOM 2113 N N . GLU A 1 301 ? -3.634 19.085 15.165 1.00 94.38 301 GLU A N 1
ATOM 2114 C CA . GLU A 1 301 ? -3.226 18.654 13.835 1.00 94.38 301 GLU A CA 1
ATOM 2115 C C . GLU A 1 301 ? -3.251 17.130 13.690 1.00 94.38 301 GLU A C 1
ATOM 2117 O O . GLU A 1 301 ? -3.838 16.644 12.718 1.00 94.38 301 GLU A O 1
ATOM 2122 N N . VAL A 1 302 ? -2.736 16.392 14.684 1.00 93.19 302 VAL A N 1
ATOM 2123 C CA . VAL A 1 302 ? -2.836 14.924 14.764 1.00 93.19 302 VAL A CA 1
ATOM 2124 C C . VAL A 1 302 ? -4.291 14.502 14.627 1.00 93.19 302 VAL A C 1
ATOM 2126 O O . VAL A 1 302 ? -4.607 13.711 13.748 1.00 93.19 302 VAL A O 1
ATOM 2129 N N . LYS A 1 303 ? -5.211 15.093 15.402 1.00 95.25 303 LYS A N 1
ATOM 2130 C CA . LYS A 1 303 ? -6.645 14.774 15.313 1.00 95.25 303 LYS A CA 1
ATOM 2131 C C . LYS A 1 303 ? -7.201 14.909 13.894 1.00 95.25 303 LYS A C 1
ATOM 2133 O O . LYS A 1 303 ? -7.958 14.046 13.442 1.00 95.25 303 LYS A O 1
ATOM 2138 N N . SER A 1 304 ? -6.848 15.988 13.195 1.00 95.19 304 SER A N 1
ATOM 2139 C CA . SER A 1 304 ? -7.303 16.229 11.821 1.00 95.19 304 SER A CA 1
ATOM 2140 C C . SER A 1 304 ? -6.781 15.161 10.857 1.00 95.19 304 SER A C 1
ATOM 2142 O O . SER A 1 304 ? -7.560 14.638 10.060 1.00 95.19 304 SER A O 1
ATOM 2144 N N . VAL A 1 305 ? -5.488 14.829 10.935 1.00 95.25 305 VAL A N 1
ATOM 2145 C CA . VAL A 1 305 ? -4.857 13.807 10.084 1.00 95.25 305 VAL A CA 1
ATOM 2146 C C . VAL A 1 305 ? -5.428 12.425 10.411 1.00 95.25 305 VAL A C 1
ATOM 2148 O O . VAL A 1 305 ? -5.917 11.740 9.521 1.00 95.25 305 VAL A O 1
ATOM 2151 N N . SER A 1 306 ? -5.487 12.053 11.686 1.00 95.06 306 SER A N 1
ATOM 2152 C CA . SER A 1 306 ? -6.063 10.798 12.176 1.00 95.06 306 SER A CA 1
ATOM 2153 C C . SER A 1 306 ? -7.508 10.562 11.737 1.00 95.06 306 SER A C 1
ATOM 2155 O O . SER A 1 306 ? -7.869 9.457 11.323 1.00 95.06 306 SER A O 1
ATOM 2157 N N . SER A 1 307 ? -8.348 11.599 11.787 1.00 95.81 307 SER A N 1
ATOM 2158 C CA . SER A 1 307 ? -9.738 11.506 11.320 1.00 95.81 307 SER A CA 1
ATOM 2159 C C . SER A 1 307 ? -9.799 11.186 9.823 1.00 95.81 307 SER A C 1
ATOM 2161 O O . SER A 1 307 ? -10.611 10.370 9.394 1.00 95.81 307 SER A O 1
ATOM 2163 N N . LYS A 1 308 ? -8.902 11.779 9.026 1.00 97.00 308 LYS A N 1
ATOM 2164 C CA . LYS A 1 308 ? -8.787 11.474 7.597 1.00 97.00 308 LYS A CA 1
ATOM 2165 C C . LYS A 1 308 ? -8.259 10.055 7.367 1.00 97.00 308 LYS A C 1
ATOM 2167 O O . LYS A 1 308 ? -8.836 9.335 6.565 1.00 97.00 308 LYS A O 1
ATOM 2172 N N . LEU A 1 309 ? -7.229 9.620 8.097 1.00 96.94 309 LEU A N 1
ATOM 2173 C CA . LEU A 1 309 ? -6.657 8.272 7.963 1.00 96.94 309 LEU A CA 1
ATOM 2174 C C . LEU A 1 309 ? -7.666 7.172 8.291 1.00 96.94 309 LEU A C 1
ATOM 2176 O O . LEU A 1 309 ? -7.777 6.200 7.552 1.00 96.94 309 LEU A O 1
ATOM 2180 N N . THR A 1 310 ? -8.435 7.334 9.367 1.00 97.06 310 THR A N 1
ATOM 2181 C CA . THR A 1 310 ? -9.490 6.371 9.723 1.00 97.06 310 THR A CA 1
ATOM 2182 C C . THR A 1 310 ? -10.595 6.310 8.664 1.00 97.06 310 THR A C 1
ATOM 2184 O O . THR A 1 310 ? -11.079 5.218 8.374 1.00 97.06 310 THR A O 1
ATOM 2187 N N . SER A 1 311 ? -10.936 7.439 8.026 1.00 97.19 311 SER A N 1
ATOM 2188 C CA . SER A 1 311 ? -11.822 7.453 6.851 1.00 97.19 311 SER A CA 1
ATOM 2189 C C . SER A 1 311 ? -11.212 6.696 5.675 1.00 97.19 311 SER A C 1
ATOM 2191 O O . SER A 1 311 ? -11.861 5.810 5.140 1.00 97.19 311 SER A O 1
ATOM 2193 N N . LEU A 1 312 ? -9.948 6.965 5.325 1.00 98.12 312 LEU A N 1
ATOM 2194 C CA . LEU A 1 312 ? -9.271 6.296 4.208 1.00 98.12 312 LEU A CA 1
ATOM 2195 C C . LEU A 1 312 ? -9.197 4.776 4.381 1.00 98.12 312 LEU A C 1
ATOM 2197 O O . LEU A 1 312 ? -9.343 4.048 3.405 1.00 98.12 312 LEU A O 1
ATOM 2201 N N . VAL A 1 313 ? -8.987 4.279 5.605 1.00 98.06 313 VAL A N 1
ATOM 2202 C CA . VAL A 1 313 ? -9.010 2.830 5.863 1.00 98.06 313 VAL A CA 1
ATOM 2203 C C . VAL A 1 313 ? -10.420 2.255 5.710 1.00 98.06 313 VAL A C 1
ATOM 2205 O O . VAL A 1 313 ? -10.567 1.151 5.191 1.00 98.06 313 VAL A O 1
ATOM 2208 N N . SER A 1 314 ? -11.459 2.984 6.126 1.00 97.12 314 SER A N 1
ATOM 2209 C CA . SER A 1 314 ? -12.855 2.589 5.877 1.00 97.12 314 SER A CA 1
ATOM 2210 C C . SER A 1 314 ? -13.159 2.566 4.373 1.00 97.12 314 SER A C 1
ATOM 2212 O O . SER A 1 314 ? -13.681 1.578 3.866 1.00 97.12 314 SER A O 1
ATOM 2214 N N . ASP A 1 315 ? -12.741 3.593 3.628 1.00 97.25 315 ASP A N 1
ATOM 2215 C CA . ASP A 1 315 ? -12.940 3.687 2.177 1.00 97.25 315 ASP A CA 1
ATOM 2216 C C . ASP A 1 315 ? -12.174 2.585 1.423 1.00 97.25 315 ASP A C 1
ATOM 2218 O O . ASP A 1 315 ? -12.714 1.966 0.504 1.00 97.25 315 ASP A O 1
ATOM 2222 N N . LEU A 1 316 ? -10.944 2.270 1.849 1.00 97.81 316 LEU A N 1
ATOM 2223 C CA . LEU A 1 316 ? -10.166 1.150 1.315 1.00 97.81 316 LEU A CA 1
ATOM 2224 C C . LEU A 1 316 ? -10.837 -0.195 1.604 1.00 97.81 316 LEU A C 1
ATOM 2226 O O . LEU A 1 316 ? -10.8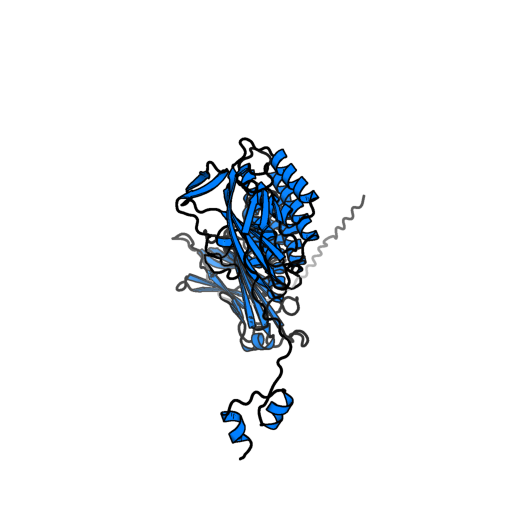75 -1.054 0.724 1.00 97.81 316 LEU A O 1
ATOM 2230 N N . GLY A 1 317 ? -11.384 -0.387 2.805 1.00 97.25 317 GLY A N 1
ATOM 2231 C CA . GLY A 1 317 ? -12.120 -1.601 3.138 1.00 97.25 317 GLY A CA 1
ATOM 2232 C C . GLY A 1 317 ? -13.401 -1.748 2.321 1.00 97.25 317 GLY A C 1
ATOM 2233 O O . GLY A 1 317 ? -13.645 -2.820 1.771 1.00 97.25 317 GLY A O 1
ATOM 2234 N N . GLN A 1 318 ? -14.158 -0.667 2.119 1.00 95.94 318 GLN A N 1
ATOM 2235 C CA . GLN A 1 318 ? -15.31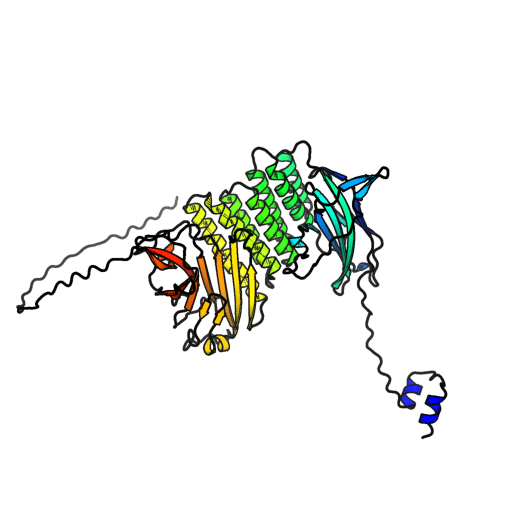7 -0.658 1.219 1.00 95.94 318 GLN A CA 1
ATOM 2236 C C . GLN A 1 318 ? -14.925 -0.973 -0.229 1.00 95.94 318 GLN A C 1
ATOM 2238 O O . GLN A 1 318 ? -15.628 -1.721 -0.909 1.00 95.94 318 GLN A O 1
ATOM 2243 N N . ALA A 1 319 ? -13.805 -0.433 -0.713 1.00 96.31 319 ALA A N 1
ATOM 2244 C CA . ALA A 1 319 ? -13.298 -0.751 -2.043 1.00 96.31 319 ALA A CA 1
ATOM 2245 C C . ALA A 1 319 ? -12.877 -2.229 -2.144 1.00 96.31 319 ALA A C 1
ATOM 2247 O O . ALA A 1 319 ? -13.258 -2.909 -3.092 1.00 96.31 319 ALA A O 1
ATOM 2248 N N . ALA A 1 320 ? -12.176 -2.770 -1.146 1.00 96.69 320 ALA A N 1
ATOM 2249 C CA . ALA A 1 320 ? -11.791 -4.181 -1.115 1.00 96.69 320 ALA A CA 1
ATOM 2250 C C . ALA A 1 320 ? -13.012 -5.123 -1.085 1.00 96.69 320 ALA A C 1
ATOM 2252 O O . ALA A 1 320 ? -13.049 -6.109 -1.814 1.00 96.69 320 ALA A O 1
ATOM 2253 N N . VAL A 1 321 ? -14.063 -4.792 -0.324 1.00 95.50 321 VAL A N 1
ATOM 2254 C CA . VAL A 1 321 ? -15.301 -5.596 -0.264 1.00 95.50 321 VAL A CA 1
ATOM 2255 C C . VAL A 1 321 ? -16.005 -5.703 -1.620 1.00 95.50 321 VAL A C 1
ATOM 2257 O O . VAL A 1 321 ? -16.591 -6.746 -1.912 1.00 95.50 321 VAL A O 1
ATOM 2260 N N . LYS A 1 322 ? -15.942 -4.674 -2.477 1.00 93.00 322 LYS A N 1
ATOM 2261 C CA . LYS A 1 322 ? -16.548 -4.725 -3.824 1.00 93.00 322 LYS A CA 1
ATOM 2262 C C . LYS A 1 322 ? -15.947 -5.816 -4.708 1.00 93.00 322 LYS A C 1
ATOM 2264 O O . LYS A 1 322 ? -16.640 -6.311 -5.593 1.00 93.00 322 LYS A O 1
ATOM 2269 N N . PHE A 1 323 ? -14.693 -6.184 -4.456 1.00 89.75 323 PHE A N 1
ATOM 2270 C CA . PHE A 1 323 ? -13.988 -7.227 -5.193 1.00 89.75 323 PHE A CA 1
ATOM 2271 C C . PHE A 1 323 ? -14.391 -8.645 -4.744 1.00 89.75 323 PHE A C 1
ATOM 2273 O O . PHE A 1 323 ? -14.145 -9.610 -5.464 1.00 89.75 323 PHE A O 1
ATOM 2280 N N . LEU A 1 324 ? -15.036 -8.776 -3.577 1.00 94.50 324 LEU A N 1
ATOM 2281 C CA . LEU A 1 324 ? -15.363 -10.060 -2.965 1.00 94.50 324 LEU A CA 1
ATOM 2282 C C . LEU A 1 324 ? -16.721 -10.619 -3.396 1.00 94.50 324 LEU A C 1
ATOM 2284 O O . LEU A 1 324 ? -17.743 -9.922 -3.441 1.00 94.50 324 LEU A O 1
ATOM 2288 N N . GLN A 1 325 ? -16.757 -11.934 -3.590 1.00 93.00 325 GLN A N 1
ATOM 2289 C CA . GLN A 1 325 ? -17.996 -12.704 -3.626 1.00 93.00 325 GLN A CA 1
ATOM 2290 C C . GLN A 1 325 ? -18.489 -13.005 -2.203 1.00 93.00 325 GLN A C 1
ATOM 2292 O O . GLN A 1 325 ? -17.735 -12.994 -1.229 1.00 93.00 325 GLN A O 1
ATOM 2297 N N . ALA A 1 326 ? -19.786 -13.290 -2.062 1.00 91.69 326 ALA A N 1
ATOM 2298 C CA . ALA A 1 326 ? -20.337 -13.708 -0.778 1.00 91.69 326 ALA A CA 1
ATOM 2299 C C . ALA A 1 326 ? -19.677 -15.018 -0.299 1.00 91.69 326 ALA A C 1
ATOM 2301 O O . ALA A 1 326 ? -19.617 -16.000 -1.036 1.00 91.69 326 ALA A O 1
ATOM 2302 N N . GLY A 1 327 ? -19.203 -15.023 0.946 1.00 92.44 327 GLY A N 1
ATOM 2303 C CA . GLY A 1 327 ? -18.444 -16.106 1.570 1.00 92.44 327 GLY A CA 1
ATOM 2304 C C . GLY A 1 327 ? -16.926 -15.927 1.496 1.00 92.44 327 GLY A C 1
ATOM 2305 O O . GLY A 1 327 ? -16.207 -16.649 2.187 1.00 92.44 327 GLY A O 1
ATOM 2306 N N . GLU A 1 328 ? -16.426 -14.971 0.710 1.00 94.62 328 GLU A N 1
ATOM 2307 C CA . GLU A 1 328 ? -14.992 -14.709 0.597 1.00 94.62 328 GLU A CA 1
ATOM 2308 C C . GLU A 1 328 ? -14.479 -13.775 1.702 1.00 94.62 328 GLU A C 1
ATOM 2310 O O . GLU A 1 328 ? -15.211 -12.987 2.321 1.00 94.62 328 GLU A O 1
ATOM 2315 N N . VAL A 1 329 ? -13.178 -13.894 1.960 1.00 95.38 329 VAL A N 1
ATOM 2316 C CA . VAL A 1 329 ? -12.415 -13.058 2.884 1.00 95.38 329 VAL A CA 1
ATOM 2317 C C . VAL A 1 329 ? -11.181 -12.577 2.137 1.00 95.38 329 VAL A C 1
ATOM 2319 O O . VAL A 1 329 ? -10.502 -13.376 1.494 1.00 95.38 329 VAL A O 1
ATOM 2322 N N . GLN A 1 330 ? -10.873 -11.291 2.254 1.00 96.31 330 GLN A N 1
ATOM 2323 C CA . GLN A 1 330 ? -9.631 -10.713 1.757 1.00 96.31 330 GLN A CA 1
ATOM 2324 C C . GLN A 1 330 ? -8.876 -10.076 2.915 1.00 96.31 330 GLN A C 1
ATOM 2326 O O . GLN A 1 330 ? -9.418 -9.263 3.667 1.00 96.31 330 GLN A O 1
ATOM 2331 N N . GLU A 1 331 ? -7.609 -10.451 3.039 1.00 96.62 331 GLU A N 1
ATOM 2332 C CA . GLU A 1 331 ? -6.677 -9.865 3.991 1.00 96.62 331 GLU A CA 1
ATOM 2333 C C . GLU A 1 331 ? -5.726 -8.920 3.256 1.00 96.62 331 GLU A C 1
ATOM 2335 O O . GLU A 1 331 ? -5.208 -9.225 2.182 1.00 96.62 331 GLU A O 1
ATOM 2340 N N . ILE A 1 332 ? -5.514 -7.748 3.840 1.00 96.56 332 ILE A N 1
ATOM 2341 C CA . ILE A 1 332 ? -4.625 -6.700 3.356 1.00 96.56 332 ILE A CA 1
ATOM 2342 C C . ILE A 1 332 ? -3.685 -6.349 4.507 1.00 96.56 332 ILE A C 1
ATOM 2344 O O . ILE A 1 332 ? -4.124 -6.077 5.624 1.00 96.56 332 ILE A O 1
ATOM 2348 N N . ASN A 1 333 ? -2.380 -6.366 4.254 1.00 95.75 333 ASN A N 1
ATOM 2349 C CA . ASN A 1 333 ? -1.374 -6.224 5.300 1.00 95.75 333 ASN A CA 1
ATOM 2350 C C . ASN A 1 333 ? -0.273 -5.253 4.866 1.00 95.75 333 ASN A C 1
ATOM 2352 O O . ASN A 1 333 ? 0.338 -5.448 3.819 1.00 95.75 333 ASN A O 1
ATOM 2356 N N . SER A 1 334 ? -0.005 -4.243 5.693 1.00 96.00 334 SER A N 1
ATOM 2357 C CA . SER A 1 334 ? 1.086 -3.283 5.503 1.00 96.00 334 SER A CA 1
ATOM 2358 C C . SER A 1 334 ? 2.066 -3.253 6.682 1.00 96.00 334 SER A C 1
ATOM 2360 O O . SER A 1 334 ? 2.706 -2.231 6.927 1.00 96.00 334 SER A O 1
ATOM 2362 N N . VAL A 1 335 ? 2.124 -4.331 7.466 1.00 95.44 335 VAL A N 1
ATOM 2363 C CA . VAL A 1 335 ? 2.978 -4.430 8.654 1.00 95.44 335 VAL A CA 1
ATOM 2364 C C . VAL A 1 335 ? 4.431 -4.639 8.249 1.00 95.44 335 VAL A C 1
ATOM 2366 O O . VAL A 1 335 ? 4.739 -5.522 7.446 1.00 95.44 335 VAL A O 1
ATOM 2369 N N . ASP A 1 336 ? 5.308 -3.825 8.822 1.00 91.81 336 ASP A N 1
ATOM 2370 C CA . ASP A 1 336 ? 6.738 -3.841 8.558 1.00 91.81 336 ASP A CA 1
ATOM 2371 C C . ASP A 1 336 ? 7.480 -4.946 9.334 1.00 91.81 336 ASP A C 1
ATOM 2373 O O . ASP A 1 336 ? 6.908 -5.731 10.097 1.00 91.81 336 ASP A O 1
ATOM 2377 N N . GLU A 1 337 ? 8.799 -5.009 9.154 1.00 91.12 337 GLU A N 1
ATOM 2378 C CA . GLU A 1 337 ? 9.664 -5.979 9.836 1.00 91.12 337 GLU A CA 1
ATOM 2379 C C . GLU A 1 337 ? 9.709 -5.789 11.363 1.00 91.12 337 GLU A C 1
ATOM 2381 O O . GLU A 1 337 ? 10.021 -6.729 12.099 1.00 91.12 337 GLU A O 1
ATOM 2386 N N . SER A 1 338 ? 9.389 -4.590 11.859 1.00 92.75 338 SER A N 1
ATOM 2387 C CA . SER A 1 338 ? 9.322 -4.290 13.292 1.00 92.75 338 SER A CA 1
ATOM 2388 C C . SER A 1 338 ? 8.010 -4.770 13.928 1.00 92.75 338 SER A C 1
ATOM 2390 O O . SER A 1 338 ? 7.894 -4.829 15.162 1.00 92.75 338 SER A O 1
ATOM 2392 N N . GLY A 1 339 ? 7.031 -5.157 13.108 1.00 94.88 339 GLY A N 1
ATOM 2393 C CA . GLY A 1 339 ? 5.685 -5.521 13.531 1.00 94.88 339 GLY A CA 1
ATOM 2394 C C . GLY A 1 339 ? 4.771 -4.315 13.762 1.00 94.88 339 GLY A C 1
ATOM 2395 O O . GLY A 1 339 ? 3.750 -4.475 14.429 1.00 94.88 339 GLY A O 1
ATOM 2396 N N . GLU A 1 340 ? 5.143 -3.134 13.268 1.00 94.88 340 GLU A N 1
ATOM 2397 C CA . GLU A 1 340 ? 4.313 -1.926 13.250 1.00 94.88 340 GLU A CA 1
ATOM 2398 C C . GLU A 1 340 ? 3.600 -1.804 11.897 1.00 94.88 340 GLU A C 1
ATOM 2400 O O . GLU A 1 340 ? 4.131 -2.195 10.858 1.00 94.88 340 GLU A O 1
ATOM 2405 N N . GLY A 1 341 ? 2.374 -1.288 11.893 1.00 96.12 341 GLY A N 1
ATOM 2406 C CA . GLY A 1 341 ? 1.632 -1.009 10.665 1.00 96.12 341 GLY A CA 1
ATOM 2407 C C . GLY A 1 341 ? 0.150 -1.305 10.809 1.00 96.12 341 GLY A C 1
ATOM 2408 O O . GLY A 1 341 ? -0.390 -1.320 11.914 1.00 96.12 341 GLY A O 1
ATOM 2409 N N . ILE A 1 342 ? -0.522 -1.539 9.683 1.00 97.94 342 ILE A N 1
ATOM 2410 C CA . ILE A 1 342 ? -1.963 -1.772 9.664 1.00 97.94 342 ILE A CA 1
ATOM 2411 C C . ILE A 1 342 ? -2.246 -3.118 8.997 1.00 97.94 342 ILE A C 1
ATOM 2413 O O . ILE A 1 342 ? -1.702 -3.446 7.940 1.00 97.94 342 ILE A O 1
ATOM 2417 N N . LYS A 1 343 ? -3.119 -3.907 9.620 1.00 97.62 343 LYS A N 1
ATOM 2418 C CA . LYS A 1 343 ? -3.758 -5.070 9.004 1.00 97.62 343 LYS A CA 1
ATOM 2419 C C . LYS A 1 343 ? -5.224 -4.776 8.806 1.00 97.62 343 LYS A C 1
ATOM 2421 O O . LYS A 1 343 ? -5.859 -4.159 9.653 1.00 97.62 343 LYS A O 1
ATOM 2426 N N . MET A 1 344 ? -5.776 -5.252 7.711 1.00 97.81 344 MET A N 1
ATOM 2427 C CA . MET A 1 344 ? -7.192 -5.158 7.440 1.00 97.81 344 MET A CA 1
ATOM 2428 C C . MET A 1 344 ? -7.681 -6.500 6.925 1.00 97.81 344 MET A C 1
ATOM 2430 O O . MET A 1 344 ? -7.055 -7.108 6.064 1.00 97.81 344 MET A O 1
ATOM 2434 N N . ALA A 1 345 ? -8.804 -6.958 7.449 1.00 97.75 345 ALA A N 1
ATOM 2435 C CA . ALA A 1 345 ? -9.508 -8.112 6.932 1.00 97.75 345 ALA A CA 1
ATOM 2436 C C . ALA A 1 345 ? -10.931 -7.678 6.611 1.00 97.75 345 ALA A C 1
ATOM 2438 O O . ALA A 1 345 ? -11.608 -7.073 7.446 1.00 97.75 345 ALA A O 1
ATOM 2439 N N . VAL A 1 346 ? -11.374 -7.980 5.400 1.00 97.44 346 VAL A N 1
ATOM 2440 C CA . VAL A 1 346 ? -12.733 -7.706 4.949 1.00 97.44 346 VAL A CA 1
ATOM 2441 C C . VAL A 1 346 ? -13.402 -9.002 4.529 1.00 97.44 346 VAL A C 1
ATOM 2443 O O . VAL A 1 346 ? -12.771 -9.884 3.948 1.00 97.44 346 VAL A O 1
ATOM 2446 N N . THR A 1 347 ? -14.683 -9.139 4.840 1.00 96.94 347 THR A N 1
ATOM 2447 C CA . THR A 1 347 ? -15.493 -10.266 4.382 1.00 96.94 347 THR A CA 1
ATOM 2448 C C . THR A 1 347 ? -16.876 -9.796 3.986 1.00 96.94 347 THR A C 1
ATOM 2450 O O . THR A 1 347 ? -17.438 -8.866 4.572 1.00 96.94 347 THR A O 1
ATOM 2453 N N . LYS A 1 348 ? -17.422 -10.474 2.983 1.00 95.38 348 LYS A N 1
ATOM 2454 C CA . LYS A 1 348 ? -18.776 -10.280 2.493 1.00 95.38 348 LYS A CA 1
ATOM 2455 C C . LYS A 1 348 ? -19.542 -11.567 2.741 1.00 95.38 348 LYS A C 1
ATOM 2457 O O . LYS A 1 348 ? -19.116 -12.621 2.286 1.00 95.38 348 LYS A O 1
ATOM 2462 N N . GLN A 1 349 ? -20.654 -11.521 3.461 1.00 93.88 349 GLN A N 1
ATOM 2463 C CA . GLN A 1 349 ? -21.458 -12.711 3.758 1.00 93.88 349 GLN A CA 1
ATOM 2464 C C . GLN A 1 349 ? -22.934 -12.468 3.499 1.00 93.88 349 GLN A C 1
ATOM 2466 O O . GLN A 1 349 ? -23.412 -11.337 3.581 1.00 93.88 349 GLN A O 1
ATOM 2471 N N . SER A 1 350 ? -23.686 -13.535 3.224 1.00 92.06 350 SER A N 1
ATOM 2472 C CA . SER A 1 350 ? -25.130 -13.390 3.107 1.00 92.06 350 SER A CA 1
ATOM 2473 C C . SER A 1 350 ? -25.754 -13.096 4.474 1.00 92.06 350 SER A C 1
ATOM 2475 O O . SER A 1 350 ? -25.398 -13.680 5.499 1.00 92.06 350 SER A O 1
ATOM 2477 N N . SER A 1 351 ? -26.751 -12.217 4.500 1.00 88.94 351 SER A N 1
ATOM 2478 C CA . SER A 1 351 ? -27.499 -11.873 5.712 1.00 88.94 351 SER A CA 1
ATOM 2479 C C . SER A 1 351 ? -28.090 -13.103 6.418 1.00 88.94 351 SER A C 1
ATOM 2481 O O . SER A 1 351 ? -28.192 -13.131 7.644 1.00 88.94 351 SER A O 1
ATOM 2483 N N . ALA A 1 352 ? -28.472 -14.130 5.650 1.00 88.19 352 ALA A N 1
ATOM 2484 C CA . ALA A 1 352 ? -29.027 -15.378 6.166 1.00 88.19 352 ALA A CA 1
ATOM 2485 C C . ALA A 1 352 ? -27.971 -16.252 6.866 1.00 88.19 352 ALA A C 1
ATOM 2487 O O . ALA A 1 352 ? -28.238 -16.808 7.937 1.00 88.19 352 ALA A O 1
ATOM 2488 N N . GLU A 1 353 ? -26.773 -16.358 6.291 1.00 90.75 353 GLU A N 1
ATOM 2489 C CA . GLU A 1 353 ? -25.658 -17.081 6.909 1.00 90.75 353 GLU A CA 1
ATOM 2490 C C . GLU A 1 353 ? -25.213 -16.384 8.184 1.00 90.75 353 GLU A C 1
ATOM 2492 O O . GLU A 1 353 ? -25.164 -17.026 9.230 1.00 90.75 353 GLU A O 1
ATOM 2497 N N . VAL A 1 354 ? -25.025 -15.063 8.154 1.00 91.25 354 VAL A N 1
ATOM 2498 C CA . VAL A 1 354 ? -24.614 -14.333 9.358 1.00 91.25 354 VAL A CA 1
ATOM 2499 C C . VAL A 1 354 ? -25.650 -14.457 10.481 1.00 91.25 354 VAL A C 1
ATOM 2501 O O . VAL A 1 354 ? -25.292 -14.622 11.646 1.00 91.25 354 VAL A O 1
ATOM 2504 N N . ALA A 1 355 ? -26.947 -14.427 10.166 1.00 89.31 355 ALA A N 1
ATOM 2505 C CA . ALA A 1 355 ? -27.986 -14.601 11.179 1.00 89.31 355 ALA A CA 1
ATOM 2506 C C . ALA A 1 355 ? -27.972 -16.002 11.821 1.00 89.31 355 ALA A C 1
ATOM 2508 O O . ALA A 1 355 ? -28.287 -16.128 13.007 1.00 89.31 355 ALA A O 1
ATOM 2509 N N . SER A 1 356 ? -27.628 -17.042 11.054 1.00 91.00 356 SER A N 1
ATOM 2510 C CA . SER A 1 356 ? -27.710 -18.444 11.488 1.00 91.00 356 SER A CA 1
ATOM 2511 C C . SER A 1 356 ? -26.410 -18.995 12.075 1.00 91.00 356 SER A C 1
ATOM 2513 O O . SER A 1 356 ? -26.465 -19.794 13.008 1.00 91.00 356 SER A O 1
ATOM 2515 N N . LEU A 1 357 ? -25.261 -18.567 11.557 1.00 93.81 357 LEU A N 1
ATOM 2516 C CA . LEU A 1 357 ? -23.933 -19.056 11.932 1.00 93.81 357 LEU A CA 1
ATOM 2517 C C . LEU A 1 357 ? -23.114 -18.015 12.705 1.00 93.81 357 LEU A C 1
ATOM 2519 O O . LEU A 1 357 ? -22.180 -18.387 13.415 1.00 93.81 357 LEU A O 1
ATOM 2523 N N . GLY A 1 358 ? -23.472 -16.733 12.607 1.00 94.31 358 GLY A N 1
ATOM 2524 C CA . GLY A 1 358 ? -22.624 -15.638 13.065 1.00 94.31 358 GLY A CA 1
ATOM 2525 C C . GLY A 1 358 ? -21.497 -15.335 12.074 1.00 94.31 358 GLY A C 1
ATOM 2526 O O . GLY A 1 358 ? -21.521 -15.786 10.932 1.00 94.31 358 GLY A O 1
ATOM 2527 N N . VAL A 1 359 ? -20.497 -14.573 12.517 1.00 95.38 359 VAL A N 1
ATOM 2528 C CA . VAL A 1 359 ? -19.266 -14.297 11.754 1.00 95.38 359 VAL A CA 1
ATOM 2529 C C . VAL A 1 359 ? -18.074 -14.620 12.635 1.00 95.38 359 VAL A C 1
ATOM 2531 O O . VAL A 1 359 ? -18.022 -14.203 13.790 1.00 95.38 359 VAL A O 1
ATOM 2534 N N . GLN A 1 360 ? -17.108 -15.351 12.090 1.00 94.94 360 GLN A N 1
ATOM 2535 C CA . GLN A 1 360 ? -15.840 -15.634 12.751 1.00 94.94 360 GLN A CA 1
ATOM 2536 C C . GLN A 1 360 ? -14.707 -15.152 11.850 1.00 94.94 360 GLN A C 1
ATOM 2538 O O . GLN A 1 360 ? -14.568 -15.615 10.721 1.00 94.94 360 GLN A O 1
ATOM 2543 N N . MET A 1 361 ? -13.899 -14.230 12.360 1.00 94.62 361 MET A N 1
ATOM 2544 C CA . MET A 1 361 ? -12.624 -13.810 11.774 1.00 94.62 361 MET A CA 1
ATOM 2545 C C . MET A 1 361 ? -11.541 -13.962 12.848 1.00 94.62 361 MET A C 1
ATOM 2547 O O . MET A 1 361 ? -11.856 -14.150 14.022 1.00 94.62 361 MET A O 1
ATOM 2551 N N . GLN A 1 362 ? -10.258 -13.877 12.485 1.00 89.44 362 GLN A N 1
ATOM 2552 C CA . GLN A 1 362 ? -9.134 -14.258 13.360 1.00 89.44 362 GLN A CA 1
ATOM 2553 C C . GLN A 1 362 ? -9.208 -13.711 14.804 1.00 89.44 362 GLN A C 1
ATOM 2555 O O . GLN A 1 362 ? -8.816 -14.400 15.750 1.00 89.44 362 GLN A O 1
ATOM 2560 N N . ARG A 1 363 ? -9.711 -12.484 14.981 1.00 94.25 363 ARG A N 1
ATOM 2561 C CA . ARG A 1 363 ? -9.854 -11.802 16.278 1.00 94.25 363 ARG A CA 1
ATOM 2562 C C . ARG A 1 363 ? -11.261 -11.265 16.548 1.00 94.25 363 ARG A C 1
ATOM 2564 O O . ARG A 1 363 ? -11.463 -10.611 17.566 1.00 94.25 363 ARG A O 1
ATOM 2571 N N . LEU A 1 364 ? -12.222 -11.543 15.670 1.00 97.06 364 LEU A N 1
ATOM 2572 C CA . LEU A 1 364 ? -13.600 -11.067 15.769 1.00 97.06 364 LEU A CA 1
ATOM 2573 C C . LEU A 1 364 ? -14.555 -12.258 15.806 1.00 97.06 364 LEU A C 1
ATOM 2575 O O . LEU A 1 364 ? -14.533 -13.101 14.913 1.00 97.06 364 LEU A O 1
ATOM 2579 N N . SER A 1 365 ? -15.432 -12.283 16.801 1.00 97.19 365 SER A N 1
ATOM 25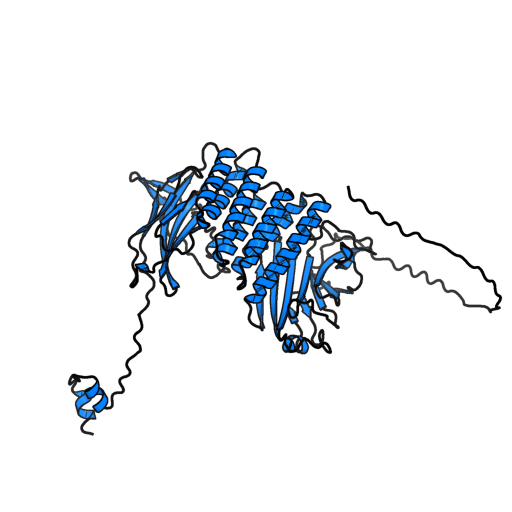80 C CA . SER A 1 365 ? -16.511 -13.259 16.918 1.00 97.19 365 SER A CA 1
ATOM 2581 C C . SER A 1 365 ? -17.838 -12.524 17.053 1.00 97.19 365 SER A C 1
ATOM 2583 O O . SER A 1 365 ? -18.070 -11.793 18.019 1.00 97.19 365 SER A O 1
ATOM 2585 N N . ILE A 1 366 ? -18.711 -12.719 16.070 1.00 96.56 366 ILE A N 1
ATOM 2586 C CA . ILE A 1 366 ? -20.106 -12.294 16.104 1.00 96.56 366 ILE A CA 1
ATOM 2587 C C . ILE A 1 366 ? -20.946 -13.558 16.308 1.00 96.56 366 ILE A C 1
ATOM 2589 O O . ILE A 1 366 ? -20.915 -14.435 15.440 1.00 96.56 366 ILE A O 1
ATOM 2593 N N . PRO A 1 367 ? -21.672 -13.701 17.431 1.00 96.31 367 PRO A N 1
ATOM 2594 C CA . PRO A 1 367 ? -22.445 -14.907 17.695 1.00 96.31 367 PRO A CA 1
ATOM 2595 C C . PRO A 1 367 ? -23.630 -15.055 16.731 1.00 96.31 367 PRO A C 1
ATOM 2597 O O . PRO A 1 367 ? -24.178 -14.078 16.211 1.00 96.31 367 PRO A O 1
ATOM 2600 N N . ALA A 1 368 ? -24.051 -16.302 16.510 1.00 93.81 368 ALA A N 1
ATOM 2601 C CA . ALA A 1 368 ? -25.300 -16.592 15.816 1.00 93.81 368 ALA A CA 1
ATOM 2602 C C . ALA A 1 368 ? -26.471 -15.935 16.559 1.00 93.81 368 ALA A C 1
ATOM 2604 O O . ALA A 1 368 ? -26.547 -15.993 17.781 1.00 93.81 368 ALA A O 1
ATOM 2605 N N . GLY A 1 369 ? -27.397 -15.320 15.825 1.00 89.81 369 GLY A N 1
ATOM 2606 C CA . GLY A 1 369 ? -28.507 -14.588 16.433 1.00 89.81 369 GLY A CA 1
ATOM 2607 C C . GLY A 1 369 ? -28.189 -13.153 16.871 1.00 89.81 369 GLY A C 1
ATOM 2608 O O . GLY A 1 369 ? -29.127 -12.436 17.220 1.00 89.81 369 GLY A O 1
ATOM 2609 N N . ALA A 1 370 ? -26.949 -12.662 16.725 1.00 92.38 370 ALA A N 1
ATOM 2610 C CA . ALA A 1 370 ? -26.617 -11.252 16.981 1.00 92.38 370 ALA A CA 1
ATOM 2611 C C . ALA A 1 370 ? -27.483 -10.262 16.180 1.00 92.38 370 ALA A C 1
ATOM 2613 O O . ALA A 1 370 ? -27.689 -9.127 16.608 1.00 92.38 370 ALA A O 1
ATOM 2614 N N . PHE A 1 371 ? -28.037 -10.705 15.049 1.00 88.88 371 PHE A N 1
ATOM 2615 C CA . PHE A 1 371 ? -28.942 -9.937 14.189 1.00 88.88 371 PHE A CA 1
ATOM 2616 C C . PHE A 1 371 ? -30.395 -10.449 14.215 1.00 88.88 371 PHE A C 1
ATOM 2618 O O . PHE A 1 371 ? -31.229 -9.991 13.431 1.00 88.88 371 PHE A O 1
ATOM 2625 N N . ALA A 1 372 ? -30.730 -11.406 15.090 1.00 83.31 372 ALA A N 1
ATOM 2626 C CA . ALA A 1 372 ? -32.062 -12.007 15.147 1.00 83.31 372 ALA A CA 1
ATOM 2627 C C . ALA A 1 372 ? -33.150 -10.959 15.436 1.00 83.31 372 ALA A C 1
ATOM 2629 O O . ALA A 1 372 ? -32.970 -10.034 16.221 1.00 83.31 372 ALA A O 1
ATOM 2630 N N . GLY A 1 373 ? -34.314 -11.091 14.794 1.00 75.31 373 GLY A N 1
ATOM 2631 C CA . GLY A 1 373 ? -35.453 -10.188 15.009 1.00 75.31 373 GLY A CA 1
ATOM 2632 C C . GLY A 1 373 ? -35.327 -8.801 14.363 1.00 75.31 373 GLY A C 1
ATOM 2633 O O . GLY A 1 373 ? -36.293 -8.036 14.382 1.00 75.31 373 GLY A O 1
ATOM 2634 N N . ARG A 1 374 ? -34.191 -8.476 13.733 1.00 74.50 374 ARG A N 1
ATOM 2635 C CA . ARG A 1 374 ? -34.061 -7.314 12.846 1.00 74.50 374 ARG A CA 1
ATOM 2636 C C . ARG A 1 374 ? -34.432 -7.745 11.429 1.00 74.50 374 ARG A C 1
ATOM 2638 O O . ARG A 1 374 ? -33.913 -8.731 10.913 1.00 74.50 374 ARG A O 1
ATOM 2645 N N . ARG A 1 375 ? -35.322 -6.994 10.776 1.00 63.56 375 ARG A N 1
ATOM 2646 C CA . ARG A 1 375 ? -35.441 -7.066 9.316 1.00 63.56 375 ARG A CA 1
ATOM 2647 C C . ARG A 1 375 ? -34.176 -6.430 8.744 1.00 63.56 375 ARG A C 1
ATOM 2649 O O . ARG A 1 375 ? -34.108 -5.210 8.646 1.00 63.56 375 ARG A O 1
ATOM 2656 N N . LEU A 1 376 ? -33.182 -7.255 8.426 1.00 67.81 376 LEU A N 1
ATOM 2657 C CA . LEU A 1 376 ? -32.230 -6.913 7.373 1.00 67.81 376 LEU A CA 1
ATOM 2658 C C . LEU A 1 376 ? -33.095 -6.702 6.125 1.00 67.81 376 LEU A C 1
ATOM 2660 O O . LEU A 1 376 ? -33.990 -7.515 5.865 1.00 67.81 376 LEU A O 1
ATOM 2664 N N . ASP A 1 377 ? -32.984 -5.535 5.492 1.00 61.25 377 ASP A N 1
ATOM 2665 C CA . ASP A 1 377 ? -33.884 -5.167 4.399 1.00 61.25 377 ASP A CA 1
ATOM 2666 C C . ASP A 1 377 ? -33.873 -6.285 3.350 1.00 61.25 377 ASP A C 1
ATOM 2668 O O . ASP A 1 377 ? -32.811 -6.780 2.991 1.00 61.25 377 ASP A O 1
ATOM 2672 N N . ALA A 1 378 ? -35.037 -6.737 2.882 1.00 62.53 378 ALA A N 1
ATOM 2673 C CA . ALA A 1 378 ? -35.112 -7.898 1.991 1.00 62.53 378 ALA A CA 1
ATOM 2674 C C . ALA A 1 378 ? -34.434 -7.635 0.632 1.00 62.53 378 ALA A C 1
ATOM 2676 O O . ALA A 1 378 ? -34.136 -8.578 -0.099 1.00 62.53 378 ALA A O 1
ATOM 2677 N N . SER A 1 379 ? -34.191 -6.364 0.296 1.00 74.00 379 SER A N 1
ATOM 2678 C CA . SER A 1 379 ? -33.380 -5.944 -0.850 1.00 74.00 379 SER A CA 1
ATOM 2679 C C . SER A 1 379 ? -31.871 -6.001 -0.596 1.00 74.00 379 SER A C 1
ATOM 2681 O O . SER A 1 379 ? -31.105 -5.930 -1.552 1.00 74.00 379 SER A O 1
ATOM 2683 N N . CYS A 1 380 ? -31.446 -6.126 0.662 1.00 77.38 380 CYS A N 1
ATOM 2684 C CA . CYS A 1 380 ? -30.058 -6.197 1.093 1.00 77.38 380 CYS A CA 1
ATOM 2685 C C . CYS A 1 380 ? -29.719 -7.614 1.564 1.00 77.38 380 CYS A C 1
ATOM 2687 O O . CYS A 1 380 ? -29.861 -7.948 2.738 1.00 77.38 380 CYS A O 1
ATOM 2689 N N . GLY A 1 381 ? -29.309 -8.473 0.631 1.00 85.56 381 GLY A N 1
ATOM 2690 C CA . GLY A 1 381 ? -28.979 -9.868 0.935 1.00 85.56 381 GLY A CA 1
ATOM 2691 C C . GLY A 1 381 ? -27.597 -10.077 1.553 1.00 85.56 381 GLY A C 1
ATOM 2692 O O . GLY A 1 381 ? -27.252 -11.217 1.860 1.00 85.56 381 GLY A O 1
ATOM 2693 N N . GLU A 1 382 ? -26.804 -9.015 1.706 1.00 91.25 382 GLU A N 1
ATOM 2694 C CA . GLU A 1 382 ? -25.387 -9.086 2.052 1.00 91.25 382 GLU A CA 1
ATOM 2695 C C . GLU A 1 382 ? -25.065 -8.209 3.270 1.00 91.25 382 GLU A C 1
ATOM 2697 O O . GLU A 1 382 ? -25.654 -7.146 3.498 1.00 91.25 382 GLU A O 1
ATOM 2702 N N . MET A 1 383 ? -24.123 -8.689 4.075 1.00 93.50 383 MET A N 1
ATOM 2703 C CA . MET A 1 383 ? -23.466 -7.941 5.134 1.00 93.50 383 MET A CA 1
ATOM 2704 C C . MET A 1 383 ? -21.967 -7.945 4.903 1.00 93.50 383 MET A C 1
ATOM 2706 O O . MET A 1 383 ? -21.384 -8.929 4.445 1.00 93.50 383 MET A O 1
ATOM 2710 N N . GLU A 1 384 ? -21.364 -6.826 5.249 1.00 95.88 384 GLU A N 1
ATOM 2711 C CA . GLU A 1 384 ? -19.956 -6.552 5.052 1.00 95.88 384 GLU A CA 1
ATOM 2712 C C . GLU A 1 384 ? -19.357 -6.351 6.438 1.00 95.88 384 GLU A C 1
ATOM 2714 O O . GLU A 1 384 ? -19.908 -5.634 7.281 1.00 95.88 384 GLU A O 1
ATOM 2719 N N . VAL A 1 385 ? -18.257 -7.042 6.703 1.00 97.12 385 VAL A N 1
ATOM 2720 C CA . VAL A 1 385 ? -17.530 -6.913 7.960 1.00 97.12 385 VAL A CA 1
ATOM 2721 C C . VAL A 1 385 ? -16.105 -6.536 7.625 1.00 97.12 385 VAL A C 1
ATOM 2723 O O . VAL A 1 385 ? -15.401 -7.278 6.942 1.00 97.12 385 VAL A O 1
ATOM 2726 N N . GLN A 1 386 ? -15.694 -5.383 8.131 1.00 97.50 386 GLN A N 1
ATOM 2727 C CA . GLN A 1 386 ? -14.331 -4.901 8.092 1.00 97.50 386 GLN A CA 1
ATOM 2728 C C . GLN A 1 386 ? -13.753 -4.920 9.504 1.00 97.50 386 GLN A C 1
ATOM 2730 O O . GLN A 1 386 ? -14.334 -4.414 10.467 1.00 97.50 386 GLN A O 1
ATOM 2735 N N . VAL A 1 387 ? -12.562 -5.487 9.598 1.00 97.94 387 VAL A N 1
ATOM 2736 C CA . VAL A 1 387 ? -11.705 -5.444 10.771 1.00 97.94 387 VAL A CA 1
ATOM 2737 C C . VAL A 1 387 ? -10.418 -4.742 10.380 1.00 97.94 387 VAL A C 1
ATOM 2739 O O . VAL A 1 387 ? -9.803 -5.102 9.379 1.00 97.94 387 VAL A O 1
ATOM 2742 N N . THR A 1 388 ? -9.984 -3.783 11.188 1.00 98.25 388 THR A N 1
ATOM 2743 C CA . THR A 1 388 ? -8.688 -3.122 11.030 1.00 98.25 388 THR A CA 1
ATOM 2744 C C . THR A 1 388 ? -7.900 -3.229 12.325 1.00 98.25 388 THR A C 1
ATOM 2746 O O . THR A 1 388 ? -8.376 -2.828 13.382 1.00 98.25 388 THR A O 1
ATOM 2749 N N . GLU A 1 389 ? -6.676 -3.732 12.245 1.00 98.00 389 GLU A N 1
ATOM 2750 C CA . GLU A 1 389 ? -5.729 -3.789 13.351 1.00 98.00 389 GLU A CA 1
ATOM 2751 C C . GLU A 1 389 ? -4.612 -2.781 13.105 1.00 98.00 389 GLU A C 1
ATOM 2753 O O . GLU A 1 389 ? -3.820 -2.931 12.178 1.00 98.00 389 GLU A O 1
ATOM 2758 N N . TRP A 1 390 ? -4.539 -1.764 13.950 1.00 97.69 390 TRP A N 1
ATOM 2759 C CA . TRP A 1 390 ? -3.433 -0.824 14.012 1.00 97.69 390 TRP A CA 1
ATOM 2760 C C . TRP A 1 390 ? -2.426 -1.388 15.011 1.00 97.69 390 TRP A C 1
ATOM 2762 O O . TRP A 1 390 ? -2.675 -1.387 16.217 1.00 97.69 390 TRP A O 1
ATOM 2772 N N . LEU A 1 391 ? -1.334 -1.961 14.514 1.00 97.00 391 LEU A N 1
ATOM 2773 C CA . LEU A 1 391 ? -0.328 -2.624 15.338 1.00 97.00 391 LEU A CA 1
ATOM 2774 C C . LEU A 1 391 ? 0.749 -1.622 15.735 1.00 97.00 391 LEU A C 1
ATOM 2776 O O . LEU A 1 391 ? 1.341 -0.974 14.872 1.00 97.00 391 LEU A O 1
ATOM 2780 N N . LYS A 1 392 ? 0.997 -1.513 17.043 1.00 95.44 392 LYS A N 1
ATOM 2781 C CA . LYS A 1 392 ? 1.911 -0.547 17.672 1.00 95.44 392 LYS A CA 1
ATOM 2782 C C . LYS A 1 392 ? 1.631 0.917 17.316 1.00 95.44 392 LYS A C 1
ATOM 2784 O O . LYS A 1 392 ? 2.506 1.765 17.463 1.00 95.44 392 LYS A O 1
ATOM 2789 N N . SER A 1 393 ? 0.412 1.220 16.879 1.00 95.06 393 SER A N 1
ATOM 2790 C CA . SER A 1 393 ? 0.017 2.535 16.392 1.00 95.06 393 SER A CA 1
ATOM 2791 C C . SER A 1 393 ? -1.411 2.833 16.831 1.00 95.06 393 SER A C 1
ATOM 2793 O O . SER A 1 393 ? -2.338 2.102 16.490 1.00 95.06 393 SER A O 1
ATOM 2795 N N . ASN A 1 394 ? -1.603 3.910 17.590 1.00 96.12 394 ASN A N 1
ATOM 2796 C CA . ASN A 1 394 ? -2.926 4.374 17.981 1.00 96.12 394 ASN A CA 1
ATOM 2797 C C . ASN A 1 394 ? -3.346 5.554 17.087 1.00 96.12 394 ASN A C 1
ATOM 2799 O O . ASN A 1 394 ? -2.862 6.670 17.307 1.00 96.12 394 ASN A O 1
ATOM 2803 N N . PRO A 1 395 ? -4.290 5.379 16.138 1.00 96.19 395 PRO A N 1
ATOM 2804 C CA . PRO A 1 395 ? -4.757 6.489 15.307 1.00 96.19 395 PRO A CA 1
ATOM 2805 C C . PRO A 1 395 ? -5.461 7.578 16.132 1.00 96.19 395 PRO A C 1
ATOM 2807 O O . PRO A 1 395 ? -5.634 8.686 15.646 1.00 96.19 395 PRO A O 1
ATOM 2810 N N . TYR A 1 396 ? -5.832 7.319 17.387 1.00 96.75 396 TYR A N 1
ATOM 2811 C CA . TYR A 1 396 ? -6.458 8.280 18.299 1.00 96.75 396 TYR A CA 1
ATOM 2812 C C . TYR A 1 396 ? -5.489 8.795 19.375 1.00 96.75 396 TYR A C 1
ATOM 2814 O O . TYR A 1 396 ? -5.917 9.201 20.455 1.00 96.75 396 TYR A O 1
ATOM 2822 N N . SER A 1 397 ? -4.179 8.789 19.107 1.00 94.62 397 SER A N 1
ATOM 2823 C CA . SER A 1 397 ? -3.126 9.224 20.043 1.00 94.62 397 SER A CA 1
ATOM 2824 C C . SER A 1 397 ? -3.291 10.658 20.571 1.00 94.62 397 SER A C 1
ATOM 2826 O O . SER A 1 397 ? -2.788 10.975 21.650 1.00 94.62 397 SER A O 1
ATOM 2828 N N . TYR A 1 398 ? -4.055 11.507 19.872 1.00 94.19 398 TYR A N 1
ATOM 2829 C CA . TYR A 1 398 ? -4.410 12.864 20.302 1.00 94.19 398 TYR A CA 1
ATOM 2830 C C . TYR A 1 398 ? -5.319 12.911 21.547 1.00 94.19 398 TYR A C 1
ATOM 2832 O O . TYR A 1 398 ? -5.450 13.964 22.173 1.00 94.19 398 TYR A O 1
ATOM 2840 N N . THR A 1 399 ? -5.951 11.793 21.920 1.00 94.31 399 THR A N 1
ATOM 2841 C CA . THR A 1 399 ? -6.786 11.662 23.119 1.00 94.31 399 THR A CA 1
ATOM 2842 C C . THR A 1 399 ? -6.488 10.327 23.799 1.00 94.31 399 THR A C 1
ATOM 2844 O O . THR A 1 399 ? -6.863 9.264 23.326 1.00 94.31 399 THR A O 1
ATOM 2847 N N . GLN A 1 400 ? -5.748 10.360 24.909 1.00 92.88 400 GLN A N 1
ATOM 2848 C CA . GLN A 1 400 ? -5.263 9.138 25.576 1.00 92.88 400 GLN A CA 1
ATOM 2849 C C . GLN A 1 400 ? -6.072 8.779 26.817 1.00 92.88 400 GLN A C 1
ATOM 2851 O O . GLN A 1 400 ? -6.104 7.626 27.237 1.00 92.88 400 GLN A O 1
ATOM 2856 N N . LYS A 1 401 ? -6.709 9.769 27.444 1.00 95.56 401 LYS A N 1
ATOM 2857 C CA . LYS A 1 401 ? -7.397 9.582 28.719 1.00 95.56 401 LYS A CA 1
ATOM 2858 C C . LYS A 1 401 ? -8.682 8.781 28.522 1.00 95.56 401 LYS A C 1
ATOM 2860 O O . LYS A 1 401 ? -9.502 9.137 27.677 1.00 95.56 401 LYS A O 1
ATOM 2865 N N . VAL A 1 402 ? -8.884 7.761 29.355 1.00 96.19 402 VAL A N 1
ATOM 2866 C CA . VAL A 1 402 ? -10.144 7.013 29.394 1.00 96.19 402 VAL A CA 1
ATOM 2867 C C . VAL A 1 402 ? -11.130 7.732 30.316 1.00 96.19 402 VAL A C 1
ATOM 2869 O O . VAL A 1 402 ? -10.871 7.938 31.503 1.00 96.19 402 VAL A O 1
ATOM 2872 N N . VAL A 1 403 ? -12.273 8.150 29.778 1.00 95.69 403 VAL A N 1
ATOM 2873 C CA . VAL A 1 403 ? -13.337 8.815 30.538 1.00 95.69 403 VAL A CA 1
ATOM 2874 C C . VAL A 1 403 ? -13.855 7.874 31.628 1.00 95.69 403 VAL A C 1
ATOM 2876 O O . VAL A 1 403 ? -14.147 6.711 31.374 1.00 95.69 403 VAL A O 1
ATOM 2879 N N . GLY A 1 404 ? -13.952 8.380 32.861 1.00 91.56 404 GLY A N 1
ATOM 2880 C CA . GLY A 1 404 ? -14.426 7.611 34.021 1.00 91.56 404 GLY A CA 1
ATOM 2881 C C . GLY A 1 404 ? -13.366 6.747 34.723 1.00 91.56 404 GLY A C 1
ATOM 2882 O O . GLY A 1 404 ? -13.646 6.215 35.804 1.00 91.56 404 GLY A O 1
ATOM 2883 N N . SER A 1 405 ? -12.150 6.666 34.173 1.00 91.50 405 SER A N 1
ATOM 2884 C CA . SER A 1 405 ? -11.003 5.935 34.727 1.00 91.50 405 SER A CA 1
ATOM 2885 C C . SER A 1 405 ? -9.795 6.865 34.954 1.00 91.50 405 SER A C 1
ATOM 2887 O O . SER A 1 405 ? -9.759 8.004 34.480 1.00 91.50 405 SER A O 1
ATOM 2889 N N . GLU A 1 406 ? -8.824 6.398 35.743 1.00 91.44 406 GLU A N 1
ATOM 2890 C CA . GLU A 1 406 ? -7.504 7.032 35.888 1.00 91.44 406 GLU A CA 1
ATOM 2891 C C . GLU A 1 406 ? -6.501 6.543 34.830 1.00 91.44 406 GLU A C 1
ATOM 2893 O O . GLU A 1 406 ? -5.430 7.130 34.684 1.00 91.44 406 GLU A O 1
ATOM 2898 N N . GLY A 1 407 ? -6.848 5.491 34.085 1.00 92.19 407 GLY A N 1
ATOM 2899 C CA . GLY A 1 407 ? -6.005 4.916 33.048 1.00 92.19 407 GLY A CA 1
ATOM 2900 C C . GLY A 1 407 ? -5.978 5.716 31.743 1.00 92.19 407 GLY A C 1
ATOM 2901 O O . GLY A 1 407 ? -6.818 6.583 31.467 1.00 92.19 407 GLY A O 1
ATOM 2902 N N . SER A 1 408 ? -4.994 5.390 30.908 1.00 94.88 408 SER A N 1
ATOM 2903 C CA . SER A 1 408 ? -4.823 5.962 29.574 1.00 94.88 408 SER A CA 1
ATOM 2904 C C . SER A 1 408 ? -4.427 4.903 28.549 1.00 94.88 408 SER A C 1
ATOM 2906 O O . SER A 1 408 ? -3.690 3.964 28.855 1.00 94.88 408 SER A O 1
ATOM 2908 N N . VAL A 1 409 ? -4.898 5.071 27.316 1.00 96.12 409 VAL A N 1
ATOM 2909 C CA . VAL A 1 409 ? -4.481 4.273 26.159 1.00 96.12 409 VAL A CA 1
ATOM 2910 C C . VAL A 1 409 ? -3.174 4.855 25.622 1.00 96.12 409 VAL A C 1
ATOM 2912 O O . VAL A 1 409 ? -3.100 6.051 25.346 1.00 96.12 409 VAL A O 1
ATOM 2915 N N . ALA A 1 410 ? -2.137 4.026 25.496 1.00 94.62 410 ALA A N 1
ATOM 2916 C CA . ALA A 1 410 ? -0.834 4.467 25.001 1.00 94.62 410 ALA A CA 1
ATOM 2917 C C . ALA A 1 410 ? -0.890 4.906 23.524 1.00 94.62 410 ALA A C 1
ATOM 2919 O O . ALA A 1 410 ? -1.721 4.430 22.748 1.00 94.62 410 ALA A O 1
ATOM 2920 N N . GLU A 1 411 ? 0.028 5.784 23.116 1.00 93.88 411 GLU A N 1
ATOM 2921 C CA . GLU A 1 411 ? 0.174 6.219 21.714 1.00 93.88 411 GLU A CA 1
ATOM 2922 C C . GLU A 1 411 ? 0.581 5.074 20.780 1.00 93.88 411 GLU A C 1
ATOM 2924 O O . GLU A 1 411 ? 0.205 5.058 19.613 1.00 93.88 411 GLU A O 1
ATOM 2929 N N . SER A 1 412 ? 1.308 4.092 21.308 1.00 94.06 412 SER A N 1
ATOM 2930 C CA . SER A 1 412 ? 1.718 2.878 20.600 1.00 94.06 412 SER A CA 1
ATOM 2931 C C . SER A 1 412 ? 0.851 1.665 20.944 1.00 94.06 412 SER A C 1
ATOM 2933 O O . SER A 1 412 ? 1.268 0.528 20.733 1.00 94.06 412 SER A O 1
ATOM 2935 N N . ALA A 1 413 ? -0.328 1.869 21.541 1.00 95.56 413 ALA A N 1
ATOM 2936 C CA . ALA A 1 413 ? -1.233 0.762 21.826 1.00 95.56 413 ALA A CA 1
ATOM 2937 C C . ALA A 1 413 ? -1.736 0.131 20.523 1.00 95.56 413 ALA A C 1
ATOM 2939 O O . ALA A 1 413 ? -2.054 0.844 19.574 1.00 95.56 413 ALA A O 1
ATOM 2940 N N . ASP A 1 414 ? -1.872 -1.196 20.518 1.00 96.56 414 ASP A N 1
ATOM 2941 C CA . ASP A 1 414 ? -2.609 -1.880 19.462 1.00 96.56 414 ASP A CA 1
ATOM 2942 C C . ASP A 1 414 ? -4.082 -1.447 19.520 1.00 96.56 414 ASP A C 1
ATOM 2944 O O . ASP A 1 414 ? -4.726 -1.539 20.575 1.00 96.56 414 ASP A O 1
ATOM 2948 N N . VAL A 1 415 ? -4.622 -0.997 18.388 1.00 97.62 415 VAL A N 1
ATOM 2949 C CA . VAL A 1 415 ? -6.028 -0.599 18.254 1.00 97.62 415 VAL A CA 1
ATOM 2950 C C . VAL A 1 415 ? -6.724 -1.509 17.253 1.00 97.62 415 VAL A C 1
ATOM 2952 O O . VAL A 1 415 ? -6.219 -1.760 16.165 1.00 97.62 415 VAL A O 1
ATOM 2955 N N . PHE A 1 416 ? -7.911 -1.993 17.603 1.00 97.94 416 PHE A N 1
ATOM 2956 C CA . PHE A 1 416 ? -8.704 -2.878 16.756 1.00 97.94 416 PHE A CA 1
ATOM 2957 C C . PHE A 1 416 ? -10.043 -2.237 16.421 1.00 97.94 416 PHE A C 1
ATOM 2959 O O . PHE A 1 416 ? -10.911 -2.105 17.282 1.00 97.94 416 PHE A O 1
ATOM 2966 N N . SER A 1 417 ? -10.216 -1.824 15.175 1.00 98.00 417 SER A N 1
ATOM 2967 C CA . SER A 1 417 ? -11.443 -1.227 14.660 1.00 98.00 417 SER A CA 1
ATOM 2968 C C . SER A 1 417 ? -12.337 -2.289 14.035 1.00 98.00 417 SER A C 1
ATOM 2970 O O . SER A 1 417 ? -11.877 -3.137 13.275 1.00 98.00 417 SER A O 1
ATOM 2972 N N . VAL A 1 418 ? -13.627 -2.224 14.353 1.00 97.88 418 VAL A N 1
ATOM 2973 C CA . VAL A 1 418 ? -14.673 -3.062 13.762 1.00 97.88 418 VAL A CA 1
ATOM 2974 C C . VAL A 1 418 ? -15.674 -2.153 13.079 1.00 97.88 418 VAL A C 1
ATOM 2976 O O . VAL A 1 418 ? -16.187 -1.226 13.711 1.00 97.88 418 VAL A O 1
ATOM 2979 N N . GLU A 1 419 ? -15.972 -2.450 11.821 1.00 97.44 419 GLU A N 1
ATOM 2980 C CA . GLU A 1 419 ? -17.051 -1.842 11.054 1.00 97.44 419 GLU A CA 1
ATOM 2981 C C . GLU A 1 419 ? -17.911 -2.948 10.433 1.00 97.44 419 GLU A C 1
ATOM 2983 O O . GLU A 1 419 ? -17.441 -3.761 9.644 1.00 97.44 419 GLU A O 1
ATOM 2988 N N . ILE A 1 420 ? -19.179 -3.007 10.837 1.00 96.25 420 ILE A N 1
ATOM 2989 C CA . ILE A 1 420 ? -20.169 -3.947 10.306 1.00 96.25 420 ILE A CA 1
ATOM 2990 C C . ILE A 1 420 ? -21.233 -3.126 9.593 1.00 96.25 420 ILE A C 1
ATOM 2992 O O . ILE A 1 420 ? -21.964 -2.361 10.233 1.00 96.25 420 ILE A O 1
ATOM 2996 N N . THR A 1 421 ? -21.347 -3.310 8.284 1.00 94.88 421 THR A N 1
ATOM 2997 C CA . THR A 1 421 ? -22.304 -2.603 7.436 1.00 94.88 421 THR A CA 1
ATOM 2998 C C . THR A 1 421 ? -23.266 -3.569 6.754 1.00 94.88 421 THR A C 1
ATOM 3000 O O . THR A 1 421 ? -22.955 -4.716 6.438 1.00 94.88 421 THR A O 1
ATOM 3003 N N . SER A 1 422 ? -24.489 -3.098 6.538 1.00 91.12 422 SER A N 1
ATOM 3004 C CA . SER A 1 422 ? -25.486 -3.743 5.689 1.00 91.12 422 SER A CA 1
ATOM 3005 C C . SER A 1 422 ? -26.036 -2.672 4.757 1.00 91.12 422 SER A C 1
ATOM 3007 O O . SER A 1 422 ? -26.609 -1.681 5.213 1.00 91.12 422 SER A O 1
ATOM 3009 N N . CYS A 1 423 ? -25.788 -2.827 3.455 1.00 84.38 423 CYS A N 1
ATOM 3010 C CA . CYS A 1 423 ? -26.118 -1.829 2.433 1.00 84.38 423 CYS A CA 1
ATOM 3011 C C . CYS A 1 423 ? -25.581 -0.429 2.751 1.00 84.38 423 CYS A C 1
ATOM 3013 O O . CYS A 1 423 ? -26.323 0.551 2.712 1.00 84.38 423 CYS A O 1
ATOM 3015 N N . SER A 1 424 ? -24.296 -0.347 3.106 1.00 85.62 424 SER A N 1
ATOM 3016 C CA . SER A 1 424 ? -23.610 0.910 3.447 1.00 85.62 424 SER A CA 1
ATOM 3017 C C . SER A 1 424 ? -24.132 1.623 4.705 1.00 85.62 424 SER A C 1
ATOM 3019 O O . SER A 1 424 ? -23.683 2.726 5.016 1.00 85.62 424 SER A O 1
ATOM 3021 N N . PHE A 1 425 ? -25.044 1.010 5.468 1.00 88.81 425 PHE A N 1
ATOM 3022 C CA . PHE A 1 425 ? -25.473 1.511 6.772 1.00 88.81 425 PHE A CA 1
ATOM 3023 C C . PHE A 1 425 ? -24.845 0.686 7.895 1.00 88.81 425 PHE A C 1
ATOM 3025 O O . PHE A 1 425 ? -24.790 -0.540 7.777 1.00 88.81 425 PHE A O 1
ATOM 3032 N N . PRO A 1 426 ? -24.422 1.311 9.010 1.00 90.94 426 PRO A N 1
ATOM 3033 C CA . PRO A 1 426 ? -23.971 0.573 10.182 1.00 90.94 426 PRO A CA 1
ATOM 3034 C C . PRO A 1 426 ? -25.045 -0.413 10.648 1.00 90.94 426 PRO A C 1
ATOM 3036 O O . PRO A 1 426 ? -26.193 -0.033 10.902 1.00 90.94 426 PRO A O 1
ATOM 3039 N N . ALA A 1 427 ? -24.678 -1.686 10.763 1.00 91.62 427 ALA A N 1
ATOM 3040 C CA . ALA A 1 427 ? -25.583 -2.709 11.256 1.00 91.62 427 ALA A CA 1
ATOM 3041 C C . ALA A 1 427 ? -25.861 -2.492 12.750 1.00 91.62 427 ALA A C 1
ATOM 3043 O O . ALA A 1 427 ? -25.056 -1.908 13.473 1.00 91.62 427 ALA A O 1
ATOM 3044 N N . VAL A 1 428 ? -26.996 -2.985 13.241 1.00 90.31 428 VAL A N 1
ATOM 3045 C CA . VAL A 1 428 ? -27.326 -2.949 14.672 1.00 90.31 428 VAL A CA 1
ATOM 3046 C C . VAL A 1 428 ? -27.358 -4.374 15.196 1.00 90.31 428 VAL A C 1
ATOM 3048 O O . VAL A 1 428 ? -28.212 -5.158 14.780 1.00 90.31 428 VAL A O 1
ATOM 3051 N N . VAL A 1 429 ? -26.462 -4.687 16.129 1.00 92.88 429 VAL A N 1
ATOM 3052 C CA . VAL A 1 429 ? -26.422 -5.984 16.816 1.00 92.88 429 VAL A CA 1
ATOM 3053 C C . VAL A 1 429 ? -27.216 -5.932 18.122 1.00 92.88 429 VAL A C 1
ATOM 3055 O O . VAL A 1 429 ? -27.278 -4.900 18.792 1.00 92.88 429 VAL A O 1
ATOM 3058 N N . LEU A 1 430 ? -27.864 -7.042 18.466 1.00 92.88 430 LEU A N 1
ATOM 3059 C CA . LEU A 1 430 ? -28.562 -7.243 19.739 1.00 92.88 430 LEU A CA 1
ATOM 3060 C C . LEU A 1 430 ? -27.708 -8.007 20.749 1.00 92.88 430 LEU A C 1
ATOM 3062 O O . LEU A 1 430 ? -27.870 -7.815 21.952 1.00 92.88 430 LEU A O 1
ATOM 3066 N N . GLU A 1 431 ? -26.808 -8.856 20.257 1.00 94.75 431 GLU A N 1
ATOM 3067 C CA . GLU A 1 431 ? -25.842 -9.563 21.087 1.00 94.75 431 GLU A CA 1
ATOM 3068 C C . GLU A 1 431 ? -24.464 -8.902 20.980 1.00 94.75 431 GLU A C 1
ATOM 3070 O O . GLU A 1 431 ? -24.126 -8.362 19.921 1.00 94.75 431 GLU A O 1
ATOM 3075 N N . PRO A 1 432 ? -23.665 -8.910 22.061 1.00 96.06 432 PRO A N 1
ATOM 3076 C CA . PRO A 1 432 ? -22.324 -8.352 22.029 1.00 96.06 432 PRO A CA 1
ATOM 3077 C C . PRO A 1 432 ? -21.436 -9.058 21.002 1.00 96.06 432 PRO A C 1
ATOM 3079 O O . PRO A 1 432 ? -21.339 -10.283 20.971 1.00 96.06 432 PRO A O 1
ATOM 3082 N N . VAL A 1 433 ? -20.742 -8.257 20.205 1.00 96.50 433 VAL A N 1
ATOM 3083 C CA . VAL A 1 433 ? -19.624 -8.683 19.367 1.00 96.50 433 VAL A CA 1
ATOM 3084 C C . VAL A 1 433 ? -18.388 -8.784 20.252 1.00 96.50 433 VAL A C 1
ATOM 3086 O O . VAL A 1 433 ? -18.142 -7.883 21.055 1.00 96.50 433 VAL A O 1
ATOM 3089 N N . SER A 1 434 ? -17.614 -9.859 20.112 1.00 97.56 434 SER A N 1
ATOM 3090 C CA . SER A 1 434 ? -16.399 -10.098 20.892 1.00 97.56 434 SER A CA 1
ATOM 3091 C C . SER A 1 434 ? -15.149 -9.899 20.039 1.00 97.56 434 SER A C 1
ATOM 3093 O O . SER A 1 434 ? -14.990 -10.521 18.990 1.00 97.56 434 SER A O 1
ATOM 3095 N N . VAL A 1 435 ? -14.239 -9.062 20.526 1.00 97.31 435 VAL A N 1
ATOM 3096 C CA . VAL A 1 435 ? -12.934 -8.771 19.928 1.00 97.31 435 VAL A CA 1
ATOM 3097 C C . VAL A 1 435 ? -11.836 -9.298 20.840 1.00 97.31 435 VAL A C 1
ATOM 3099 O O . VAL A 1 435 ? -11.845 -9.012 22.035 1.00 97.31 435 VAL A O 1
ATOM 3102 N N . SER A 1 436 ? -10.879 -10.046 20.293 1.00 97.12 436 SER A N 1
ATOM 3103 C CA . SER A 1 436 ? -9.751 -10.607 21.040 1.00 97.12 436 SER A CA 1
ATOM 3104 C C . SER A 1 436 ? -8.456 -9.845 20.750 1.00 97.12 436 SER A C 1
ATOM 3106 O O . SER A 1 436 ? -7.937 -9.887 19.636 1.00 97.12 436 SER A O 1
ATOM 3108 N N . LEU A 1 437 ? -7.925 -9.170 21.767 1.00 96.12 437 LEU A N 1
ATOM 3109 C CA . LEU A 1 437 ? -6.701 -8.371 21.731 1.00 96.12 437 LEU A CA 1
ATOM 3110 C C . LEU A 1 437 ? -5.561 -9.075 22.485 1.00 96.12 437 LEU A C 1
ATOM 3112 O O . LEU A 1 437 ? -5.825 -9.831 23.428 1.00 96.12 437 LEU A O 1
ATOM 3116 N N . PRO A 1 438 ? -4.290 -8.839 22.111 1.00 94.19 438 PRO A N 1
ATOM 3117 C CA . PRO A 1 438 ? -3.159 -9.311 22.900 1.00 94.19 438 PRO A CA 1
ATOM 3118 C C . PRO A 1 438 ? -3.162 -8.654 24.285 1.00 94.19 438 PRO A C 1
ATOM 3120 O O . PRO A 1 438 ? -3.479 -7.474 24.433 1.00 94.19 438 PRO A O 1
ATOM 3123 N N . LEU A 1 439 ? -2.809 -9.424 25.314 1.00 92.44 439 LEU A N 1
ATOM 3124 C CA . LEU A 1 439 ? -2.626 -8.902 26.663 1.00 92.44 439 LEU A CA 1
ATOM 3125 C C . LEU A 1 439 ? -1.370 -8.012 26.689 1.00 92.44 439 LEU A C 1
ATOM 3127 O O . LEU A 1 439 ? -0.278 -8.525 26.427 1.00 92.44 439 LEU A O 1
ATOM 3131 N N . PRO A 1 440 ? -1.482 -6.710 27.014 1.00 88.62 440 PRO A N 1
ATOM 3132 C CA . PRO A 1 440 ? -0.315 -5.841 27.050 1.00 88.62 440 PRO A CA 1
ATOM 3133 C C . PRO A 1 440 ? 0.666 -6.289 28.134 1.00 88.62 440 PRO A C 1
ATOM 3135 O O . PRO A 1 440 ? 0.274 -6.711 29.226 1.00 88.62 440 PRO A O 1
ATOM 3138 N N . SER A 1 441 ? 1.962 -6.164 27.855 1.00 86.44 441 SER A N 1
ATOM 3139 C CA . SER A 1 441 ? 3.001 -6.394 28.854 1.00 86.44 441 SER A CA 1
ATOM 3140 C C . SER A 1 441 ? 3.071 -5.201 29.808 1.00 86.44 441 SER A C 1
ATOM 3142 O O . SER A 1 441 ? 3.811 -4.244 29.573 1.00 86.44 441 SER A O 1
ATOM 3144 N N . PHE A 1 442 ? 2.297 -5.240 30.888 1.00 81.25 442 PHE A N 1
ATOM 3145 C CA . PHE A 1 442 ? 2.451 -4.287 31.984 1.00 81.25 442 PHE A CA 1
ATOM 3146 C C . PHE A 1 442 ? 3.707 -4.645 32.792 1.00 81.25 442 PHE A C 1
ATOM 3148 O O . PHE A 1 442 ? 4.007 -5.821 33.005 1.00 81.25 442 PHE A O 1
ATOM 3155 N N . GLY A 1 443 ? 4.485 -3.641 33.209 1.00 75.56 443 GLY A N 1
ATOM 3156 C CA . GLY A 1 443 ? 5.703 -3.865 33.991 1.00 75.56 443 GLY A CA 1
ATOM 3157 C C . GLY A 1 443 ? 5.433 -4.701 35.251 1.00 75.56 443 GLY A C 1
ATOM 3158 O O . GLY A 1 443 ? 4.398 -4.542 35.904 1.00 75.56 443 GLY A O 1
ATOM 3159 N N . ALA A 1 444 ? 6.363 -5.598 35.592 1.00 66.62 444 ALA A N 1
ATOM 3160 C CA . ALA A 1 444 ? 6.233 -6.479 36.750 1.00 66.62 444 ALA A CA 1
ATOM 3161 C C . ALA A 1 444 ? 6.028 -5.676 38.052 1.00 66.62 444 ALA A C 1
ATOM 3163 O O . ALA A 1 444 ? 6.796 -4.760 38.340 1.00 66.62 444 ALA A O 1
ATOM 3164 N N . GLY A 1 445 ? 5.024 -6.056 38.852 1.00 65.56 445 GLY A N 1
ATOM 3165 C CA . GLY A 1 445 ? 4.793 -5.501 40.194 1.00 65.56 445 GLY A CA 1
ATOM 3166 C C . GLY A 1 445 ? 3.756 -4.380 40.292 1.00 65.56 445 GLY A C 1
ATOM 3167 O O . GLY A 1 445 ? 3.804 -3.611 41.246 1.00 65.56 445 GLY A O 1
ATOM 3168 N N . SER A 1 446 ? 2.839 -4.271 39.333 1.00 65.31 446 SER A N 1
ATOM 3169 C CA . SER A 1 446 ? 1.791 -3.252 39.341 1.00 65.31 446 SER A CA 1
ATOM 3170 C C . SER A 1 446 ? 0.398 -3.850 39.575 1.00 65.31 446 SER A C 1
ATOM 3172 O O . SER A 1 446 ? 0.055 -4.873 38.986 1.00 65.31 446 SER A O 1
ATOM 3174 N N . ASP A 1 447 ? -0.413 -3.199 40.418 1.00 83.75 447 ASP A N 1
ATOM 3175 C CA . ASP A 1 447 ? -1.824 -3.537 40.700 1.00 83.75 447 ASP A CA 1
ATOM 3176 C C . ASP A 1 447 ? -2.760 -3.167 39.524 1.00 83.75 447 ASP A C 1
ATOM 3178 O O . ASP A 1 447 ? -3.908 -2.754 39.716 1.00 83.75 447 ASP A O 1
ATOM 3182 N N . PHE A 1 448 ? -2.258 -3.250 38.289 1.00 87.81 448 PHE A N 1
ATOM 3183 C CA . PHE A 1 448 ? -3.024 -2.890 37.105 1.00 87.81 448 PHE A CA 1
ATOM 3184 C C . PHE A 1 448 ? -3.917 -4.042 36.661 1.00 87.81 448 PHE A C 1
ATOM 3186 O O . PHE A 1 448 ? -3.489 -5.193 36.554 1.00 87.81 448 PHE A O 1
ATOM 3193 N N . VAL A 1 449 ? -5.164 -3.703 36.347 1.00 91.75 449 VAL A N 1
ATOM 3194 C CA . VAL A 1 449 ? -6.127 -4.616 35.741 1.00 91.75 449 VAL A CA 1
ATOM 3195 C C . VAL A 1 449 ? -6.246 -4.251 34.259 1.00 91.75 449 VAL A C 1
ATOM 3197 O O . VAL A 1 449 ? -6.698 -3.145 33.944 1.00 91.75 449 VAL A O 1
ATOM 3200 N N . PRO A 1 450 ? -5.845 -5.149 33.338 1.00 94.88 450 PRO A N 1
ATOM 3201 C CA . PRO A 1 450 ? -6.072 -4.966 31.910 1.00 94.88 450 PRO A CA 1
ATOM 3202 C C . PRO A 1 450 ? -7.562 -4.737 31.662 1.00 94.88 450 PRO A C 1
ATOM 3204 O O . PRO A 1 450 ? -8.378 -5.595 31.996 1.00 94.88 450 PRO A O 1
ATOM 3207 N N . THR A 1 451 ? -7.914 -3.588 31.095 1.00 96.75 451 THR A N 1
ATOM 3208 C CA . THR A 1 451 ? -9.307 -3.183 30.886 1.00 96.75 451 THR A CA 1
ATOM 3209 C C . THR A 1 451 ? -9.509 -2.755 29.441 1.00 96.75 451 THR A C 1
ATOM 3211 O O . THR A 1 451 ? -8.663 -2.078 28.856 1.00 96.75 451 THR A O 1
ATOM 3214 N N . CYS A 1 452 ? -10.622 -3.172 28.843 1.00 98.12 452 CYS A N 1
ATOM 3215 C CA . CYS A 1 452 ? -11.009 -2.745 27.508 1.00 98.12 452 CYS A CA 1
ATOM 3216 C C . CYS A 1 452 ? -11.562 -1.319 27.528 1.00 98.12 452 CYS A C 1
ATOM 3218 O O . CYS A 1 452 ? -12.432 -0.988 28.336 1.00 98.12 452 CYS A O 1
ATOM 3220 N N . ALA A 1 453 ? -11.115 -0.507 26.578 1.00 98.19 453 ALA A N 1
ATOM 3221 C CA . ALA A 1 453 ? -11.743 0.752 26.211 1.00 98.19 453 ALA A CA 1
ATOM 3222 C C . ALA A 1 453 ? -12.226 0.679 24.761 1.00 98.19 453 ALA A C 1
ATOM 3224 O O . ALA A 1 453 ? -11.625 -0.002 23.926 1.00 98.19 453 ALA A O 1
ATOM 3225 N N . ARG A 1 454 ? -13.294 1.416 24.458 1.00 97.69 454 ARG A N 1
ATOM 3226 C CA . ARG A 1 454 ? -13.692 1.743 23.090 1.00 97.69 454 ARG A CA 1
ATOM 3227 C C . ARG A 1 454 ? -13.521 3.230 22.823 1.00 97.69 454 ARG A C 1
ATOM 3229 O O . ARG A 1 454 ? -13.665 4.049 23.731 1.00 97.69 454 ARG A O 1
ATOM 3236 N N . PHE A 1 455 ? -13.271 3.574 21.572 1.00 98.06 455 PHE A N 1
ATOM 3237 C CA . PHE A 1 455 ? -13.278 4.949 21.111 1.00 98.06 455 PHE A CA 1
ATOM 3238 C C . PHE A 1 455 ? -14.715 5.385 20.800 1.00 98.06 455 PHE A C 1
ATOM 3240 O O . PHE A 1 455 ? -15.398 4.778 19.966 1.00 98.06 455 PHE A O 1
ATOM 3247 N N . ASP A 1 456 ? -15.191 6.425 21.480 1.00 97.38 456 ASP A N 1
ATOM 3248 C CA . ASP A 1 456 ? -16.479 7.053 21.201 1.00 97.38 456 ASP A CA 1
ATOM 3249 C C . ASP A 1 456 ? -16.282 8.271 20.298 1.00 97.38 456 ASP A C 1
ATOM 3251 O O . ASP A 1 456 ? -15.874 9.342 20.745 1.00 97.38 456 ASP A O 1
ATOM 3255 N N . SER A 1 457 ? -16.635 8.122 19.021 1.00 94.62 457 SER A N 1
ATOM 3256 C CA . SER A 1 457 ? -16.539 9.189 18.021 1.00 94.62 457 SER A CA 1
ATOM 3257 C C . SER A 1 457 ? -17.413 10.408 18.333 1.00 94.62 457 SER A C 1
ATOM 3259 O O . SER A 1 457 ? -17.161 11.485 17.803 1.00 94.62 457 SER A O 1
ATOM 3261 N N . SER A 1 458 ? -18.449 10.257 19.166 1.00 94.75 458 SER A N 1
ATOM 3262 C CA . SER A 1 458 ? -19.368 11.352 19.511 1.00 94.75 458 SER A CA 1
ATOM 3263 C C . SER A 1 458 ? -18.744 12.311 20.521 1.00 94.75 458 SER A C 1
ATOM 3265 O O . SER A 1 458 ? -18.929 13.523 20.430 1.00 94.75 458 SER A O 1
ATOM 3267 N N . SER A 1 459 ? -18.022 11.753 21.495 1.00 95.62 459 SER A N 1
ATOM 3268 C CA . SER A 1 459 ? -17.317 12.502 22.539 1.00 95.62 459 SER A CA 1
ATOM 3269 C C . SER A 1 459 ? -15.834 12.709 22.234 1.00 95.62 459 SER A C 1
ATOM 3271 O O . SER A 1 459 ? -15.181 13.463 22.951 1.00 95.62 459 SER A O 1
ATOM 3273 N N . ASP A 1 460 ? -15.321 12.075 21.175 1.00 95.62 460 ASP A N 1
ATOM 3274 C CA . ASP A 1 460 ? -13.920 12.124 20.758 1.00 95.62 460 ASP A CA 1
ATOM 3275 C C . ASP A 1 460 ? -12.964 11.690 21.885 1.00 95.62 460 ASP A C 1
ATOM 3277 O O . ASP A 1 460 ? -11.977 12.351 22.217 1.00 95.62 460 ASP A O 1
ATOM 3281 N N . SER A 1 461 ? -13.315 10.584 22.546 1.00 97.19 461 SER A N 1
ATOM 3282 C CA . SER A 1 461 ? -12.604 10.100 23.727 1.00 97.19 461 SER A CA 1
ATOM 3283 C C . SER A 1 461 ? -12.677 8.582 23.878 1.00 97.19 461 SER A C 1
ATOM 3285 O O . SER A 1 461 ? -13.583 7.924 23.360 1.00 97.19 461 SER A O 1
ATOM 3287 N N . TRP A 1 462 ? -11.718 8.017 24.613 1.00 98.19 462 TRP A N 1
ATOM 3288 C CA . TRP A 1 462 ? -11.785 6.624 25.045 1.00 98.19 462 TRP A CA 1
ATOM 3289 C C . TRP A 1 462 ? -12.730 6.482 26.235 1.00 98.19 462 TRP A C 1
ATOM 3291 O O . TRP A 1 462 ? -12.697 7.290 27.159 1.00 98.19 462 TRP A O 1
ATOM 3301 N N . THR A 1 463 ? -13.538 5.427 26.252 1.00 97.75 463 THR A N 1
ATOM 3302 C CA . THR A 1 463 ? -14.443 5.103 27.362 1.00 97.75 463 THR A CA 1
ATOM 3303 C C . THR A 1 463 ? -14.516 3.594 27.585 1.00 97.75 463 THR A C 1
ATOM 3305 O O . THR A 1 463 ? -14.411 2.812 26.639 1.00 97.75 463 THR A O 1
ATOM 3308 N N . SER A 1 464 ? -14.704 3.167 28.833 1.00 97.06 464 SER A N 1
ATOM 3309 C CA . SER A 1 464 ? -15.050 1.780 29.174 1.00 97.06 464 SER A CA 1
ATOM 3310 C C . SER A 1 464 ? -16.567 1.533 29.174 1.00 97.06 464 SER A C 1
ATOM 3312 O O . SER A 1 464 ? -17.013 0.389 29.279 1.00 97.06 464 SER A O 1
ATOM 3314 N N . ASP A 1 465 ? -17.382 2.581 29.007 1.00 96.88 465 ASP A N 1
ATOM 3315 C CA . ASP A 1 465 ? -18.839 2.478 29.025 1.00 96.88 465 ASP A CA 1
ATOM 3316 C C . ASP A 1 465 ? -19.357 1.624 27.863 1.00 96.88 465 ASP A C 1
ATOM 3318 O O . ASP A 1 465 ? -19.114 1.912 26.686 1.00 96.88 465 ASP A O 1
ATOM 3322 N N . GLY A 1 466 ? -20.145 0.598 28.189 1.00 95.88 466 GLY A N 1
ATOM 3323 C CA . GLY A 1 466 ? -20.739 -0.303 27.198 1.00 95.88 466 GLY A CA 1
ATOM 3324 C C . GLY A 1 466 ? -19.781 -1.365 26.652 1.00 95.88 466 GLY A C 1
ATOM 3325 O O . GLY A 1 466 ? -20.132 -2.038 25.684 1.00 95.88 466 GLY A O 1
ATOM 3326 N N . VAL A 1 467 ? -18.602 -1.538 27.262 1.00 97.44 467 VAL A N 1
ATOM 3327 C CA . VAL A 1 467 ? -17.644 -2.598 26.922 1.00 97.44 467 VAL A CA 1
ATOM 3328 C C . VAL A 1 467 ? -17.399 -3.477 28.141 1.00 97.44 467 VAL A C 1
ATOM 3330 O O . VAL A 1 467 ? -17.067 -2.990 29.219 1.00 97.44 467 VAL A O 1
ATOM 3333 N N . SER A 1 468 ? -17.541 -4.790 27.982 1.00 97.75 468 SER A N 1
ATOM 3334 C CA . SER A 1 468 ? -17.125 -5.754 28.999 1.00 97.75 468 SER A CA 1
ATOM 3335 C C . SER A 1 468 ? -15.735 -6.302 28.690 1.00 97.75 468 SER A C 1
ATOM 3337 O O . SER A 1 468 ? -15.357 -6.468 27.530 1.00 97.75 468 SER A O 1
ATOM 3339 N N . THR A 1 469 ? -14.972 -6.578 29.748 1.00 97.75 469 THR A N 1
ATOM 3340 C CA . THR A 1 469 ? -13.612 -7.123 29.661 1.00 97.75 469 THR A CA 1
ATOM 3341 C C . THR A 1 469 ? -13.592 -8.543 30.213 1.00 97.75 469 THR A C 1
ATOM 3343 O O . THR A 1 469 ? -14.071 -8.787 31.321 1.00 97.75 469 THR A O 1
ATOM 3346 N N . SER A 1 470 ? -13.006 -9.474 29.466 1.00 97.44 470 SER A N 1
ATOM 3347 C CA . SER A 1 470 ? -12.682 -10.823 29.932 1.00 97.44 470 SER A CA 1
ATOM 3348 C C . SER A 1 470 ? -11.207 -11.108 29.668 1.00 97.44 470 SER A C 1
ATOM 3350 O O . SER A 1 470 ? -10.730 -10.908 28.556 1.00 97.44 470 SER A O 1
ATOM 3352 N N . ILE A 1 471 ? -10.469 -11.540 30.688 1.00 95.88 471 ILE A N 1
ATOM 3353 C CA . ILE A 1 471 ? -9.025 -11.774 30.593 1.00 95.88 471 ILE A CA 1
ATOM 3354 C C . ILE A 1 471 ? -8.781 -13.279 30.569 1.00 95.88 471 ILE A C 1
ATOM 3356 O O . ILE A 1 471 ? -9.178 -13.987 31.494 1.00 95.88 471 ILE A O 1
ATOM 3360 N N . ASP A 1 472 ? -8.080 -13.752 29.543 1.00 95.00 472 ASP A N 1
ATOM 3361 C CA . ASP A 1 472 ? -7.539 -15.104 29.481 1.00 95.00 472 ASP A CA 1
ATOM 3362 C C . ASP A 1 472 ? -6.013 -15.036 29.594 1.00 95.00 472 ASP A C 1
ATOM 3364 O O . ASP A 1 472 ? -5.271 -14.925 28.613 1.00 95.00 472 ASP A O 1
ATOM 3368 N N . SER A 1 473 ? -5.532 -15.093 30.836 1.00 90.56 473 SER A N 1
ATOM 3369 C CA . SER A 1 473 ? -4.101 -15.059 31.138 1.00 90.56 473 SER A CA 1
ATOM 3370 C C . SER A 1 473 ? -3.346 -16.279 30.604 1.00 90.56 473 SER A C 1
ATOM 3372 O O . SER A 1 473 ? -2.132 -16.195 30.443 1.00 90.56 473 SER A O 1
ATOM 3374 N N . ALA A 1 474 ? -4.026 -17.400 30.329 1.00 92.31 474 ALA A N 1
ATOM 3375 C CA . ALA A 1 474 ? -3.377 -18.603 29.815 1.00 92.31 474 ALA A CA 1
ATOM 3376 C C . ALA A 1 474 ? -3.034 -18.462 28.327 1.00 92.31 474 ALA A C 1
ATOM 3378 O O . ALA A 1 474 ? -1.957 -18.884 27.908 1.00 92.31 474 ALA A O 1
ATOM 3379 N N . SER A 1 475 ? -3.921 -17.843 27.541 1.00 92.56 475 SER A N 1
ATOM 3380 C CA . SER A 1 475 ? -3.651 -17.533 26.131 1.00 92.56 475 SER A CA 1
ATOM 3381 C C . SER A 1 475 ? -2.953 -16.189 25.915 1.00 92.56 475 SER A C 1
ATOM 3383 O O . SER A 1 475 ? -2.522 -15.907 24.797 1.00 92.56 475 SER A O 1
ATOM 3385 N N . GLY A 1 476 ? -2.822 -15.370 26.965 1.00 94.12 476 GLY A N 1
ATOM 3386 C CA . GLY A 1 476 ? -2.244 -14.031 26.873 1.00 94.12 476 GLY A CA 1
ATOM 3387 C C . GLY A 1 476 ? -3.135 -13.082 26.073 1.00 94.12 476 GLY A C 1
ATOM 3388 O O . GLY A 1 476 ? -2.630 -12.287 25.281 1.00 94.12 476 GLY A O 1
ATOM 3389 N N . LYS A 1 477 ? -4.458 -13.190 26.244 1.00 95.75 477 LYS A N 1
ATOM 3390 C CA . LYS A 1 477 ? -5.449 -12.413 25.491 1.00 95.75 477 LYS A CA 1
ATOM 3391 C C . LYS A 1 477 ? -6.448 -11.714 26.405 1.00 95.75 477 LYS A C 1
ATOM 3393 O O . LYS A 1 477 ? -6.778 -12.190 27.491 1.00 95.75 477 LYS A O 1
ATOM 3398 N N . VAL A 1 478 ? -6.972 -10.596 25.921 1.00 97.31 478 VAL A N 1
ATOM 3399 C CA . VAL A 1 478 ? -8.092 -9.863 26.514 1.00 97.31 478 VAL A CA 1
ATOM 3400 C C . VAL A 1 478 ? -9.221 -9.830 25.494 1.00 97.31 478 VAL A C 1
ATOM 3402 O O . VAL A 1 478 ? -9.008 -9.494 24.334 1.00 97.31 478 VAL A O 1
ATOM 3405 N N . THR A 1 479 ? -10.424 -10.199 25.914 1.00 97.94 479 THR A N 1
ATOM 3406 C CA . THR A 1 479 ? -11.624 -10.149 25.082 1.00 97.94 479 THR A CA 1
ATOM 3407 C C . THR A 1 479 ? -12.474 -8.953 25.484 1.00 97.94 479 THR A C 1
ATOM 3409 O O . THR A 1 479 ? -12.933 -8.871 26.625 1.00 97.94 479 THR A O 1
ATOM 3412 N N . CYS A 1 480 ? -12.703 -8.054 24.534 1.00 98.25 480 CYS A N 1
ATOM 3413 C CA . CYS A 1 480 ? -13.591 -6.907 24.658 1.00 98.25 480 CYS A CA 1
ATOM 3414 C C . CYS A 1 480 ? -14.928 -7.250 24.008 1.00 98.25 480 CYS A C 1
ATOM 3416 O O . CYS A 1 480 ? -14.947 -7.612 22.834 1.00 98.25 480 CYS A O 1
ATOM 3418 N N . SER A 1 481 ? -16.039 -7.165 24.745 1.00 98.00 481 SER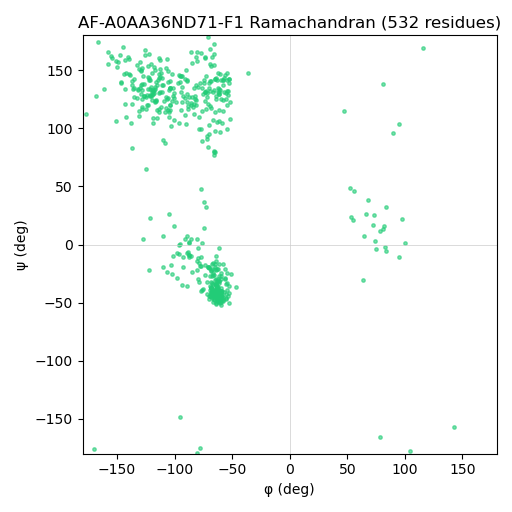 A 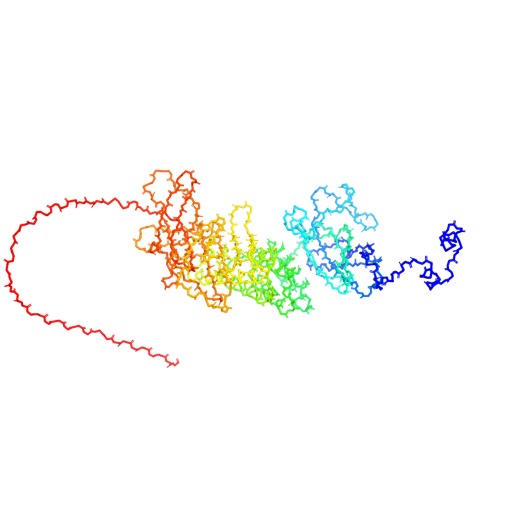N 1
ATOM 3419 C CA . SER A 1 481 ? -17.369 -7.427 24.175 1.00 98.00 481 SER A CA 1
ATOM 3420 C C . SER A 1 481 ? -18.281 -6.210 24.270 1.00 98.00 481 SER A C 1
ATOM 3422 O O . SER A 1 481 ? -18.363 -5.571 25.318 1.00 98.00 481 SER A O 1
ATOM 3424 N N . SER A 1 482 ? -18.956 -5.872 23.171 1.00 97.38 482 SER A N 1
ATOM 3425 C CA . SER A 1 482 ? -19.777 -4.660 23.058 1.00 97.38 482 SER A CA 1
ATOM 3426 C C . SER A 1 482 ? -20.830 -4.799 21.953 1.00 97.38 482 SER A C 1
ATOM 3428 O O . SER A 1 482 ? -20.657 -5.569 21.013 1.00 97.38 482 SER A O 1
ATOM 3430 N N . THR A 1 483 ? -21.934 -4.055 22.045 1.00 96.50 483 THR A N 1
ATOM 3431 C CA . THR A 1 483 ? -22.982 -4.007 21.002 1.00 96.50 483 THR A CA 1
ATOM 3432 C C . THR A 1 483 ? -22.730 -2.927 19.941 1.00 96.50 483 THR A C 1
ATOM 3434 O O . THR A 1 483 ? -23.603 -2.638 19.123 1.00 96.50 483 THR A O 1
ATOM 3437 N N . HIS A 1 484 ? -21.568 -2.273 19.966 1.00 95.56 484 HIS A N 1
ATOM 3438 C CA . HIS A 1 484 ? -21.183 -1.264 18.983 1.00 95.56 484 HIS A CA 1
ATOM 3439 C C . HIS A 1 484 ? -20.554 -1.919 17.749 1.00 95.56 484 HIS A C 1
ATOM 3441 O O . HIS A 1 484 ? -19.594 -2.679 17.853 1.00 95.56 484 HIS A O 1
ATOM 3447 N N . THR A 1 485 ? -21.088 -1.583 16.577 1.00 93.31 485 THR A N 1
ATOM 3448 C CA . THR A 1 485 ? -20.733 -2.172 15.275 1.00 93.31 485 THR A CA 1
ATOM 3449 C C . THR A 1 485 ? -19.797 -1.318 14.430 1.00 93.31 485 THR A C 1
ATOM 3451 O O . THR A 1 485 ? -19.318 -1.792 13.408 1.00 93.31 485 THR A O 1
ATOM 3454 N N . LYS A 1 486 ? -19.550 -0.070 14.840 1.00 95.88 486 LYS A N 1
ATOM 3455 C CA . LYS A 1 486 ? -18.602 0.861 14.221 1.00 95.88 486 LYS A CA 1
ATOM 3456 C C . LYS A 1 486 ? -17.818 1.572 15.320 1.00 95.88 486 LYS A C 1
ATOM 3458 O O . LYS A 1 486 ? -18.225 2.631 15.792 1.00 95.88 486 LYS A O 1
ATOM 3463 N N . THR A 1 487 ? -16.766 0.931 15.823 1.00 96.75 487 THR A N 1
ATOM 3464 C CA . THR A 1 487 ? -15.938 1.471 16.915 1.00 96.75 487 THR A CA 1
ATOM 3465 C C . THR A 1 487 ? -14.547 0.839 16.921 1.00 96.75 487 THR A C 1
ATOM 3467 O O . THR A 1 487 ? -14.316 -0.184 16.278 1.00 96.75 487 THR A O 1
ATOM 3470 N N . SER A 1 488 ? -13.635 1.451 17.668 1.00 98.06 488 SER A N 1
ATOM 3471 C CA . SER A 1 488 ? -12.257 0.998 17.839 1.00 98.06 488 SER A CA 1
ATOM 3472 C C . SER A 1 488 ? -12.021 0.595 19.283 1.00 98.06 488 SER A C 1
ATOM 3474 O O . SER A 1 488 ? -12.463 1.294 20.188 1.00 98.06 488 SER A O 1
ATOM 3476 N N . TYR A 1 489 ? -11.330 -0.516 19.502 1.00 98.31 489 TYR A N 1
ATOM 3477 C CA . TYR A 1 489 ? -11.053 -1.100 20.808 1.00 98.31 489 TYR A CA 1
ATOM 3478 C C . TYR A 1 489 ? -9.558 -1.041 21.113 1.00 98.31 489 TYR A C 1
ATOM 3480 O O . TYR A 1 489 ? -8.737 -1.256 20.225 1.00 98.31 489 TYR A O 1
ATOM 3488 N N . ALA A 1 490 ? -9.214 -0.796 22.372 1.00 98.00 490 ALA A N 1
ATOM 3489 C CA . ALA A 1 490 ? -7.850 -0.881 22.883 1.00 98.00 490 ALA A CA 1
ATOM 3490 C C . ALA A 1 490 ? -7.863 -1.445 24.310 1.00 98.00 490 ALA A C 1
ATOM 3492 O O . ALA A 1 490 ? -8.880 -1.376 25.008 1.00 98.00 490 ALA A O 1
ATOM 3493 N N . VAL A 1 491 ? -6.731 -1.985 24.760 1.00 97.38 491 VAL A N 1
ATOM 3494 C CA . VAL A 1 491 ? -6.544 -2.404 26.157 1.00 97.38 491 VAL A CA 1
ATOM 3495 C C . VAL A 1 491 ? -5.655 -1.391 26.863 1.00 97.38 491 VAL A C 1
ATOM 3497 O O . VAL A 1 491 ? -4.594 -1.030 26.356 1.00 97.38 491 VAL A O 1
ATOM 3500 N N . PHE A 1 492 ? -6.062 -0.964 28.053 1.00 95.81 492 PHE A N 1
ATOM 3501 C CA . PHE A 1 492 ? -5.272 -0.086 28.910 1.00 95.81 492 PHE A CA 1
ATOM 3502 C C . PHE A 1 492 ? -5.099 -0.685 30.312 1.00 95.81 492 PHE A C 1
ATOM 3504 O O . PHE A 1 492 ? -5.800 -1.622 30.700 1.00 95.81 492 PHE A O 1
ATOM 3511 N N . ALA A 1 493 ? -4.132 -0.158 31.064 1.00 93.44 493 ALA A N 1
ATOM 3512 C CA . ALA A 1 493 ? -3.956 -0.472 32.477 1.00 93.44 493 ALA A CA 1
ATOM 3513 C C . ALA A 1 493 ? -4.887 0.406 33.317 1.00 93.44 493 ALA A C 1
ATOM 3515 O O . ALA A 1 493 ? -4.673 1.617 33.393 1.00 93.44 493 ALA A O 1
ATOM 3516 N N . ASP A 1 494 ? -5.887 -0.194 33.962 1.00 91.19 494 ASP A N 1
ATOM 3517 C CA . ASP A 1 494 ? -6.670 0.496 34.988 1.00 91.19 494 ASP A CA 1
ATOM 3518 C C . ASP A 1 494 ? -6.090 0.203 36.373 1.00 91.19 494 ASP A C 1
ATOM 3520 O O . ASP A 1 494 ? -5.608 -0.903 36.635 1.00 91.19 494 ASP A O 1
ATOM 3524 N N . VAL A 1 495 ? -6.132 1.181 37.273 1.00 85.56 495 VAL A N 1
ATOM 3525 C CA . VAL A 1 495 ? -5.749 0.960 38.671 1.00 85.56 495 VAL A CA 1
ATOM 3526 C C . VAL A 1 495 ? -6.870 0.152 39.304 1.00 85.56 495 VAL A C 1
ATOM 3528 O O . VAL A 1 495 ? -8.024 0.587 39.274 1.00 85.56 495 VAL A O 1
ATOM 3531 N N . ALA A 1 496 ? -6.559 -1.017 39.878 1.00 78.25 496 ALA A N 1
ATOM 3532 C CA . ALA A 1 496 ? -7.550 -1.788 40.615 1.00 78.25 496 ALA A CA 1
ATOM 3533 C C . ALA A 1 496 ? -8.213 -0.867 41.647 1.00 78.25 496 ALA A C 1
ATOM 3535 O O . ALA A 1 496 ? -7.592 -0.484 42.639 1.00 78.25 496 ALA A O 1
ATOM 3536 N N . ARG A 1 497 ? -9.478 -0.485 41.420 1.00 70.56 497 ARG A N 1
ATOM 3537 C CA . ARG A 1 497 ? -10.256 0.197 42.451 1.00 70.56 497 ARG A CA 1
ATOM 3538 C C . ARG A 1 497 ? -10.418 -0.814 43.564 1.00 70.56 497 ARG A C 1
ATOM 3540 O O . ARG A 1 497 ? -11.286 -1.687 43.487 1.00 70.56 497 ARG A O 1
ATOM 3547 N N . THR A 1 498 ? -9.561 -0.710 44.578 1.00 64.44 498 THR A N 1
ATOM 3548 C CA . THR A 1 498 ? -9.723 -1.403 45.846 1.00 64.44 498 THR A CA 1
ATOM 3549 C C . THR A 1 498 ? -11.105 -1.008 46.307 1.00 64.44 498 THR A C 1
ATOM 3551 O O . THR A 1 498 ? -11.328 0.120 46.739 1.00 64.44 498 THR A O 1
ATOM 3554 N N . SER A 1 499 ? -12.070 -1.891 46.075 1.00 56.62 499 SER A N 1
ATOM 3555 C CA . SER A 1 499 ? -13.445 -1.655 46.453 1.00 56.62 499 SER A CA 1
ATOM 3556 C C . SER A 1 499 ? -13.438 -1.755 47.964 1.00 56.62 499 SER A C 1
ATOM 3558 O O . SER A 1 499 ? -13.678 -2.823 48.519 1.00 56.62 499 SER A O 1
ATOM 3560 N N . THR A 1 500 ? -13.085 -0.662 48.639 1.00 53.03 500 THR A N 1
ATOM 3561 C CA . THR A 1 500 ? -13.344 -0.450 50.054 1.00 53.03 500 THR A CA 1
ATOM 3562 C C . THR A 1 500 ? -14.855 -0.374 50.173 1.00 53.03 500 THR A C 1
ATOM 3564 O O . THR A 1 500 ? -15.467 0.684 50.275 1.00 53.03 500 THR A O 1
ATOM 3567 N N . THR A 1 501 ? -15.479 -1.547 50.110 1.00 47.78 501 THR A N 1
ATOM 3568 C CA . THR A 1 501 ? -16.787 -1.791 50.688 1.00 47.78 501 THR A CA 1
ATOM 3569 C C . THR A 1 501 ? -16.565 -1.650 52.183 1.00 47.78 501 THR A C 1
ATOM 3571 O O . THR A 1 501 ? -16.353 -2.618 52.910 1.00 47.78 501 THR A O 1
ATOM 3574 N N . THR A 1 502 ? -16.531 -0.404 52.650 1.00 48.56 502 THR A N 1
ATOM 3575 C CA . THR A 1 502 ? -16.832 -0.109 54.039 1.00 48.56 502 THR A CA 1
ATOM 3576 C C . THR A 1 502 ? -18.263 -0.587 54.204 1.00 48.56 502 THR A C 1
ATOM 3578 O O . THR A 1 502 ? -19.201 0.067 53.757 1.00 48.56 502 THR A O 1
ATOM 3581 N N . ALA A 1 503 ? -18.416 -1.803 54.723 1.00 51.03 503 ALA A N 1
ATOM 3582 C CA . ALA A 1 503 ? -19.686 -2.324 55.179 1.00 51.03 503 ALA A CA 1
ATOM 3583 C C . ALA A 1 503 ? -20.112 -1.458 56.368 1.00 51.03 503 ALA A C 1
ATOM 3585 O O . ALA A 1 503 ? -19.884 -1.800 57.527 1.00 51.03 503 ALA A O 1
ATOM 3586 N N . GLU A 1 504 ? -20.656 -0.281 56.072 1.00 48.03 504 GLU A N 1
ATOM 3587 C CA . GLU A 1 504 ? -21.370 0.527 57.038 1.00 48.03 504 GLU A CA 1
ATOM 3588 C C . GLU A 1 504 ? -22.691 -0.199 57.279 1.00 48.03 504 GLU A C 1
ATOM 3590 O O . GLU A 1 504 ? -23.661 -0.106 56.529 1.00 48.03 504 GLU A O 1
ATOM 3595 N N . SER A 1 505 ? -22.647 -1.072 58.281 1.00 46.59 505 SER A N 1
ATOM 3596 C CA . SER A 1 505 ? -23.798 -1.756 58.841 1.00 46.59 505 SER A CA 1
ATOM 3597 C C . SER A 1 505 ? -24.687 -0.705 59.512 1.00 46.59 505 SER A C 1
ATOM 3599 O 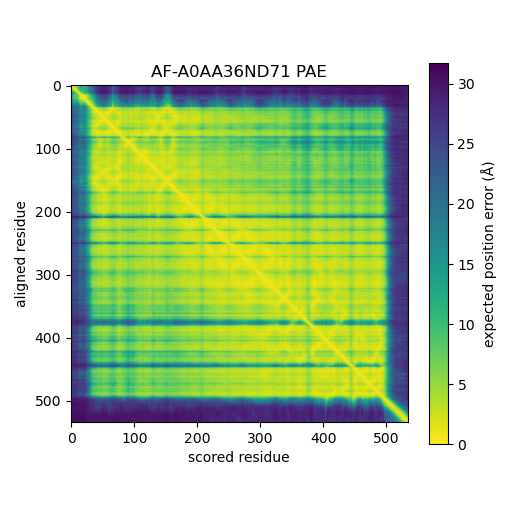O . SER A 1 505 ? -24.627 -0.530 60.726 1.00 46.59 505 SER A O 1
ATOM 3601 N N . GLU A 1 506 ? -25.487 0.023 58.732 1.00 47.28 506 GLU A N 1
ATOM 3602 C CA . GLU A 1 506 ? -26.579 0.833 59.269 1.00 47.28 506 GLU A CA 1
ATOM 3603 C C . GLU A 1 506 ? -27.679 -0.102 59.794 1.00 47.28 506 GLU A C 1
ATOM 3605 O O . GLU A 1 506 ? -28.471 -0.682 59.047 1.00 47.28 506 GLU A O 1
ATOM 3610 N N . GLU A 1 507 ? -27.724 -0.252 61.118 1.00 44.28 507 GLU A N 1
ATOM 3611 C CA . GLU A 1 507 ? -28.924 -0.680 61.828 1.00 44.28 507 GLU A CA 1
ATOM 3612 C C . GLU A 1 507 ? -30.059 0.316 61.537 1.00 44.28 507 GLU A C 1
ATOM 3614 O O . GLU A 1 507 ? -30.116 1.415 62.090 1.00 44.28 507 GLU A O 1
ATOM 3619 N N . MET A 1 508 ? -31.006 -0.084 60.685 1.00 41.25 508 MET A N 1
ATOM 3620 C CA . MET A 1 508 ? -32.302 0.580 60.565 1.00 41.25 508 MET A CA 1
ATOM 3621 C C . MET A 1 508 ? -33.075 0.451 61.884 1.00 41.25 508 MET A C 1
ATOM 3623 O O . MET A 1 508 ? -33.664 -0.589 62.183 1.00 41.25 508 MET A O 1
ATOM 3627 N N . SER A 1 509 ? -33.145 1.544 62.641 1.00 44.41 509 SER A N 1
ATOM 3628 C CA . SER A 1 509 ? -34.170 1.755 63.660 1.00 44.41 509 SER A CA 1
ATOM 3629 C C . SER A 1 509 ? -34.795 3.141 63.519 1.00 44.41 509 SER A C 1
ATOM 3631 O O . SER A 1 509 ? -34.109 4.158 63.461 1.00 44.41 509 SER A O 1
ATOM 3633 N N . SER A 1 510 ? -36.127 3.138 63.587 1.00 40.62 510 SER A N 1
ATOM 3634 C CA . SER A 1 510 ? -37.012 4.237 63.991 1.00 40.62 510 SER A CA 1
ATOM 3635 C C . SER A 1 510 ? -37.620 5.151 62.904 1.00 40.62 510 SER A C 1
ATOM 3637 O O . SER A 1 510 ? -37.017 6.054 62.342 1.00 40.62 510 SER A O 1
ATOM 3639 N N . SER A 1 511 ? -38.908 4.872 62.666 1.00 42.12 511 SER A N 1
ATOM 3640 C CA . SER A 1 511 ? -40.061 5.785 62.761 1.00 42.12 511 SER A CA 1
ATOM 3641 C C . SER A 1 511 ? -40.012 7.190 62.134 1.00 42.12 511 SER A C 1
ATOM 3643 O O . SER A 1 511 ? -39.398 8.117 62.654 1.00 42.12 511 SER A O 1
ATOM 3645 N N . LEU A 1 512 ? -40.884 7.347 61.131 1.00 41.78 512 LEU A N 1
ATOM 3646 C CA . LEU A 1 512 ? -41.647 8.550 60.749 1.00 41.78 512 LEU A CA 1
ATOM 3647 C C . LEU A 1 512 ? -42.113 9.397 61.962 1.00 41.78 512 LEU A C 1
ATOM 3649 O O . LEU A 1 512 ? -42.494 8.824 62.987 1.00 41.78 512 LEU A O 1
ATOM 3653 N N . PRO A 1 513 ? -42.199 10.740 61.830 1.00 49.00 513 PRO A N 1
ATOM 3654 C CA . PRO A 1 513 ? -43.418 11.319 61.258 1.00 49.00 513 PRO A CA 1
ATOM 3655 C C . PRO A 1 513 ? -43.228 12.491 60.281 1.00 49.00 513 PRO A C 1
ATOM 3657 O O . PRO A 1 513 ? -42.227 13.198 60.237 1.00 49.00 513 PRO A O 1
ATOM 3660 N N . SER A 1 514 ? -44.292 12.664 59.502 1.00 41.88 514 SER A N 1
ATOM 3661 C CA . SER A 1 514 ? -44.554 13.642 58.455 1.00 41.88 514 SER A CA 1
ATOM 3662 C C . SER A 1 514 ? -44.840 15.064 58.959 1.00 41.88 514 SER A C 1
ATOM 3664 O O . SER A 1 514 ? -45.765 15.262 59.744 1.00 41.88 514 SER A O 1
ATOM 3666 N N . SER A 1 515 ? -44.158 16.047 58.371 1.00 41.72 515 SER A N 1
ATOM 3667 C CA . SER A 1 515 ? -44.623 17.423 58.096 1.00 41.72 515 SER A CA 1
ATOM 3668 C C . SER A 1 515 ? -43.479 18.106 57.335 1.00 41.72 515 SER A C 1
ATOM 3670 O O . SER A 1 515 ? -42.373 18.173 57.850 1.00 41.72 515 SER A O 1
ATOM 3672 N N . GLY A 1 516 ? -43.594 18.463 56.057 1.00 39.00 516 GLY A N 1
ATOM 3673 C CA . GLY A 1 516 ? -44.464 19.517 55.557 1.00 39.00 516 GLY A CA 1
ATOM 3674 C C . GLY A 1 516 ? -43.692 20.837 55.574 1.00 39.00 516 GLY A C 1
ATOM 3675 O O . GLY A 1 516 ? -43.651 21.470 56.618 1.00 39.00 516 GLY A O 1
ATOM 3676 N N . LEU A 1 517 ? -43.094 21.241 54.445 1.00 39.12 517 LEU A N 1
ATOM 3677 C CA . LEU A 1 517 ? -42.856 22.650 54.109 1.00 39.12 517 LEU A CA 1
ATOM 3678 C C . LEU A 1 517 ? -42.416 22.824 52.650 1.00 39.12 517 LEU A C 1
ATOM 3680 O O . LEU A 1 517 ? -41.499 22.186 52.145 1.00 39.12 517 LEU A O 1
ATOM 3684 N N . SER A 1 518 ? -43.158 23.718 52.012 1.00 37.16 518 SER A N 1
ATOM 3685 C CA . SER A 1 518 ? -43.022 24.273 50.676 1.00 37.16 518 SER A CA 1
ATOM 3686 C C . SER A 1 518 ? -41.806 25.197 50.586 1.00 37.16 518 SER A C 1
ATOM 3688 O O . SER A 1 518 ? -41.660 26.078 51.431 1.00 37.16 518 SER A O 1
ATOM 3690 N N . ALA A 1 519 ? -41.001 25.078 49.529 1.00 38.03 519 ALA A N 1
ATOM 3691 C CA . ALA A 1 519 ? -40.115 26.152 49.085 1.00 38.03 519 ALA A CA 1
ATOM 3692 C C . ALA A 1 519 ? -39.883 26.075 47.571 1.00 38.03 519 ALA A C 1
ATOM 3694 O O . ALA A 1 519 ? -39.179 25.217 47.047 1.00 38.03 519 ALA A O 1
ATOM 3695 N N . THR A 1 520 ? -40.526 27.013 46.892 1.00 38.66 520 THR A N 1
ATOM 3696 C CA . THR A 1 520 ? -40.292 27.472 45.530 1.00 38.66 520 THR A CA 1
ATOM 3697 C C . THR A 1 520 ? -38.823 27.867 45.357 1.00 38.66 520 THR A C 1
ATOM 3699 O O . THR A 1 520 ? -38.332 28.695 46.122 1.00 38.66 520 THR A O 1
ATOM 3702 N N . PHE A 1 521 ? -38.137 27.357 44.332 1.00 34.47 521 PHE A N 1
ATOM 3703 C CA . PHE A 1 521 ? -36.924 28.002 43.828 1.00 34.47 521 PHE A CA 1
ATOM 3704 C C . PHE A 1 521 ? -36.915 28.005 42.302 1.00 34.47 521 PHE A C 1
ATOM 3706 O O . PHE A 1 521 ? -37.031 26.982 41.634 1.00 34.47 521 PHE A O 1
ATOM 3713 N N . GLN A 1 522 ? -36.845 29.222 41.789 1.00 34.22 522 GLN A N 1
ATOM 3714 C CA . GLN A 1 522 ? -36.904 29.633 40.403 1.00 34.22 522 GLN A CA 1
ATOM 3715 C C . GLN A 1 522 ? -35.463 29.970 40.015 1.00 34.22 522 GLN A C 1
ATOM 3717 O O . GLN A 1 522 ? -34.864 30.844 40.637 1.00 34.22 522 GLN A O 1
ATOM 3722 N N . VAL A 1 523 ? -34.891 29.287 39.023 1.00 36.50 523 VAL A N 1
ATOM 3723 C CA . VAL A 1 523 ? -33.619 29.703 38.417 1.00 36.50 523 VAL A CA 1
ATOM 3724 C C . VAL A 1 523 ? -33.789 29.704 36.908 1.00 36.50 523 VAL A C 1
ATOM 3726 O O . VAL A 1 523 ? -33.972 28.672 36.270 1.00 36.50 523 VAL A O 1
ATOM 3729 N N . ALA A 1 524 ? -33.774 30.920 36.372 1.00 36.47 524 ALA A N 1
ATOM 3730 C CA . ALA A 1 524 ? -33.624 31.220 34.966 1.00 36.47 524 ALA A CA 1
ATOM 3731 C C . ALA A 1 524 ? -32.202 30.866 34.512 1.00 36.47 524 ALA A C 1
ATOM 3733 O O . ALA A 1 524 ? -31.245 31.179 35.218 1.00 36.47 524 ALA A O 1
ATOM 3734 N N . PHE A 1 525 ? -32.061 30.301 33.314 1.00 31.84 525 PHE A N 1
ATOM 3735 C CA . PHE A 1 525 ? -30.809 30.388 32.570 1.00 31.84 525 PHE A CA 1
ATOM 3736 C C . PHE A 1 525 ? -31.074 30.889 31.155 1.00 31.84 525 PHE A C 1
ATOM 3738 O O . PHE A 1 525 ? -31.935 30.392 30.431 1.00 31.84 525 PHE A O 1
ATOM 3745 N N . SER A 1 526 ? -30.348 31.955 30.847 1.00 32.03 526 SER A N 1
ATOM 3746 C CA . SER A 1 526 ? -30.426 32.789 29.663 1.00 32.03 526 SER A CA 1
ATOM 3747 C C . SER A 1 526 ? -29.933 32.071 28.412 1.00 32.03 526 SER A C 1
ATOM 3749 O O . SER A 1 526 ? -28.888 31.426 28.421 1.00 32.03 526 SER A O 1
ATOM 3751 N N . ALA A 1 527 ? -30.651 32.285 27.312 1.00 32.78 527 ALA A N 1
ATOM 3752 C CA . ALA A 1 527 ? -30.145 32.093 25.964 1.00 32.78 527 ALA A CA 1
ATOM 3753 C C . ALA A 1 527 ? -29.144 33.212 25.630 1.00 32.78 527 ALA A C 1
ATOM 3755 O O . ALA A 1 527 ? -29.457 34.392 25.797 1.00 32.78 527 ALA A O 1
ATOM 3756 N N . VAL A 1 528 ? -27.962 32.849 25.132 1.00 33.12 528 VAL A N 1
ATOM 3757 C CA . VAL A 1 528 ? -27.050 33.778 24.457 1.00 33.12 528 VAL A CA 1
ATOM 3758 C C . VAL A 1 528 ? -26.938 33.336 23.005 1.00 33.12 528 VAL A C 1
ATOM 3760 O O . VAL A 1 528 ? -26.377 32.293 22.685 1.00 33.12 528 VAL A O 1
ATOM 3763 N N . LEU A 1 529 ? -27.542 34.156 22.152 1.00 29.97 529 LEU A N 1
ATOM 3764 C CA . LEU A 1 529 ? -27.443 34.162 20.703 1.00 29.97 529 LEU A CA 1
ATOM 3765 C C . LEU A 1 529 ? -26.259 35.077 20.351 1.00 29.97 529 LEU A C 1
ATOM 3767 O O . LEU A 1 529 ? -26.273 36.244 20.744 1.00 29.97 529 LEU A O 1
ATOM 3771 N N . ILE A 1 530 ? -25.252 34.590 19.626 1.00 38.56 530 ILE A N 1
ATOM 3772 C CA . ILE A 1 530 ? -24.251 35.459 18.989 1.00 38.56 530 ILE A CA 1
ATOM 3773 C C . ILE A 1 530 ? -24.330 35.231 17.483 1.00 38.56 530 ILE A C 1
ATOM 3775 O O . ILE A 1 530 ? -23.872 34.219 16.962 1.00 38.56 530 ILE A O 1
ATOM 3779 N N . CYS A 1 531 ? -24.929 36.207 16.803 1.00 34.50 531 CYS A N 1
ATOM 3780 C CA . CYS A 1 531 ? -24.644 36.514 15.410 1.00 34.50 531 CYS A CA 1
ATOM 3781 C C . CYS A 1 531 ? -23.376 37.371 15.360 1.00 34.50 531 CYS A C 1
ATOM 3783 O O . CYS A 1 531 ? -23.275 38.350 16.099 1.00 34.50 531 CYS A O 1
ATOM 3785 N N . ALA A 1 532 ? -22.476 37.082 14.427 1.00 36.81 532 ALA A N 1
ATOM 3786 C CA . ALA A 1 532 ? -21.573 38.087 13.886 1.00 36.81 532 ALA A CA 1
ATOM 3787 C C . ALA A 1 532 ? -21.384 37.824 12.389 1.00 36.81 532 ALA A C 1
ATOM 3789 O O . ALA A 1 532 ? -20.781 36.836 11.985 1.00 36.81 532 ALA A O 1
ATOM 3790 N N . ALA A 1 533 ? -21.953 38.725 11.594 1.00 38.69 533 ALA A N 1
ATOM 3791 C CA . ALA A 1 533 ? -21.593 38.984 10.214 1.00 38.69 533 ALA A CA 1
ATOM 3792 C C . ALA A 1 533 ? -21.087 40.430 10.169 1.00 38.69 533 ALA A C 1
ATOM 3794 O O . ALA A 1 533 ? -21.820 41.331 10.587 1.00 38.69 533 ALA A O 1
ATOM 3795 N N . ALA A 1 534 ? -19.851 40.615 9.709 1.00 44.44 534 ALA A N 1
ATOM 3796 C CA . ALA A 1 534 ? -19.313 41.791 9.022 1.00 44.44 534 ALA A CA 1
ATOM 3797 C C . ALA A 1 534 ? -17.898 41.449 8.549 1.00 44.44 534 ALA A C 1
ATOM 3799 O O . ALA A 1 534 ? -17.078 41.084 9.422 1.00 44.44 534 ALA A O 1
#

Organism: NCBI:txid2562239

Mean predicted aligned error: 9.8 Å

Solvent-accessible surface area (backbone atoms only — not comparable to full-atom values): 29648 Å² total; per-residue (Å²): 119,73,66,70,60,52,71,78,69,69,70,76,62,92,43,75,68,55,39,46,76,66,72,46,87,82,77,82,73,77,94,70,81,89,84,68,56,35,48,63,40,43,37,47,55,39,55,52,60,45,37,28,75,76,34,71,32,39,39,34,61,46,79,62,45,46,100,57,58,88,53,37,22,26,27,35,34,37,26,62,58,64,90,80,52,51,76,44,71,42,98,84,68,42,80,43,48,46,61,78,83,71,80,78,78,70,34,90,82,46,85,83,47,79,38,9,40,64,77,54,56,44,41,67,54,31,69,76,33,75,57,60,55,50,70,43,42,47,49,62,43,46,26,31,30,35,33,34,39,26,44,84,90,63,40,63,26,64,24,69,31,83,27,36,39,26,38,73,55,97,72,69,51,67,63,60,48,44,50,49,46,54,53,25,56,72,65,77,40,55,40,40,30,53,32,33,40,51,26,39,43,75,49,48,85,76,42,88,75,64,52,61,62,48,40,49,51,41,47,55,44,52,46,53,33,62,76,74,56,71,44,44,52,71,53,42,24,52,51,13,47,44,45,26,46,43,51,74,63,38,77,62,43,72,67,56,48,48,49,47,51,51,39,51,50,47,45,56,66,44,19,76,77,18,42,50,51,66,20,42,15,24,39,44,30,21,49,37,40,45,55,66,41,39,74,72,47,56,54,71,55,29,44,56,50,30,56,50,48,58,47,50,53,49,53,49,44,57,25,33,44,62,58,50,54,76,74,39,73,51,66,28,59,32,57,48,98,88,60,38,30,36,37,35,40,30,34,29,33,39,45,67,52,38,35,68,69,19,48,79,53,102,46,39,41,36,52,51,43,21,48,60,94,56,82,66,53,89,88,42,60,45,31,40,42,37,39,36,39,27,30,55,34,30,74,56,50,63,47,34,58,26,56,98,54,92,25,47,46,53,55,53,30,51,30,41,33,38,39,32,30,40,82,90,37,78,45,77,47,80,40,57,36,37,35,57,41,76,51,77,90,70,70,89,93,62,72,56,41,82,36,38,29,36,49,37,82,89,78,64,35,30,27,41,80,75,46,45,65,46,78,39,78,89,81,43,31,33,37,35,31,25,54,73,36,73,38,35,35,37,68,26,54,29,72,61,74,76,76,78,73,73,79,76,80,73,79,89,77,84,80,86,86,92,79,90,84,90,78,90,83,87,81,88,81,84,87,82,86,83,86,87,88,134

pLDDT: mean 87.37, std 16.08, range [29.97, 98.31]

Nearest PDB structures (foldseek):
  6zqa-assembly1_UJ  TM=5.551E-01  e=2.361E+00  Saccharomyces cerevisiae S288C
  8ga7-assembly1_A  TM=2.426E-01  e=6.214E-02  synthetic construct
  5yu6-assembly2_C  TM=5.872E-01  e=3.794E+00  Homo sapiens
  5yu6-assembly1_A  TM=5.824E-01  e=4.216E+00  Homo sapiens
  5yu7-assembly1_A  TM=5.649E-01  e=7.528E+00  Homo sapiens

Foldseek 3Di:
DVLVVVVVVPDPPPDPVSCVVSVHDDDDDDDDDPFDFKDAFAWDKPPLEDAFLPDKIKIFTDDIDGPCLQQKWKWKKKFFDPPVWDWDQDPVRDIAIVPGDDDQDADDDDPVDCRDCVVRVMQTLGDTGRDRMGIEGAAQGWIKMKMKIAGPVGRIDIHIDTGRHYHHDPDDEPCSLLVCLVVQLVVLGLSRNLRSLLRSLVCVLVYPDDLPVSLVSNLVSLQSSLVRDALDQVSLLSSLQSLLSSLVSGQDDLVSLVSSLVSLVSSLVRLPQAYAQNSLQSSQLSLFSSQVNLVPDALVSLLVSLVSSVVSLVSNLVRHASNDDAPDKHKHHNQDPVRFGKIKIKHKHFPVCCQAQNDDDPFKTGHRNQCPPDPLDPVFGMKMKMKMKGAQADSLCSAFDAPPFPKGHHRRFIKIWIAIDTPNHGGFTPFWMKGKDAQDDDDPPAQWDWAKWKQDPVVSYTYSPQWDWDDDVVVRIIIIIGRGRTIMMTIITTRPPPPPPPVPPDDDDDDDDDDDDDDDDDDDDDDDDDDDDD

InterPro domains:
  IPR000203 GPS motif [SM00303] (448-498)

Radius of gyration: 32.18 Å; Cα contacts (8 Å, |Δi|>4): 1049; chains: 1; bounding box: 81×97×116 Å

Secondary structure (DSSP, 8-state):
--HHHHTTTT---SSHHHHHHTT----PPPP-----PPBP-EEEEESSEEETTTSPEEEEEES-B-TTGGG-EEEEEEEEPPTT-EEEE-TTS-EEEESPP-PPP-BSS-TTSTTBTTTTT-EEEEEEES-SEEEE---SEEEEEEEEEE-SS--EEEEEEEEEEEEPPS---HHHHHHHHHHHHHHT-HHHHHHHHHHHHHHHTTSSS-HHHHHHHHHHHHHHHTTTS---HHHHHHHHHHHHHHHHTS---HHHHHHHHHHHHHHHHH-TT---HHHHHHHHHHHHHHHHHHTTS-HHHHHHHHHHHHHHHHHHHHHHHHTPPTT-EEEEE---TTS-EEEEEEEEEEHHHHHHH-EEETTEEE-TTTTTTS---TT--EEEEEEEEEES--TTTT--BEETSS-B--TT--EEEEEEEETTEE---SSPEEEEEEPP-PPTT--EEEEEEEEETTTTEEE-TT-EEEEETTTTEEEEEES-SEEEEEEEEEE---------------------------------------

Sequence (534 aa):
AESSSQLTQGEESATLQDAASLGISVSKSSPFVADAAPSAGLAVATPEMGEALKTKFVLSTAGWSDEDSLSLRYAFYLFPVAGSFNITVGEDGKLRSSPAFQPPLINWDDPDSAEYWVKLGGLAVRGFGSAASAESRLPSNTFVTVARARDKLGAVADSAVLGPVVQQPASLSTSDLTNVLAESQTSSDPSQILMSVQTVMSMSGSVDGESSAVTAMALDALASVTTMVDGSDETLQQMGTAVTQVIAGSAADKSSLTKAADVIESCLALASDGVSAAAGASLLGGIASIGGSSSQLDSTEVKSVSSKLTSLVSDLGQAAVKFLQAGEVQEINSVDESGEGIKMAVTKQSSAEVASLGVQMQRLSIPAGAFAGRRLDASCGEMEVQVTEWLKSNPYSYTQKVVGSEGSVAESADVFSVEITSCSFPAVVLEPVSVSLPLPSFGAGSDFVPTCARFDSSSDSWTSDGVSTSIDSASGKVTCSSTHTKTSYAVFADVARTSTTTAESEEMSSSLPSSGLSATFQVAFSAVLICAAA